Protein AF-0000000075840223 (afdb_homodimer)

pLDDT: mean 79.89, std 21.56, range [20.75, 98.75]

Sequence (598 aa):
MKRIYGALLCLAFAITVSKCQSACEREGVVCGSVDHAAVDTATLAPSQSKRRWSAPDKCLSDTNFAHLEDLWPKMHFRGPISGPKSYFHRVPPHYLGRHANFTRCRRRVYIDVGAGQFNSQGSSEGFLSMMKLYPSLVEFDEFYVFEAVPGKYVLPPPRERKRVLKNAGMRASRAATFNRRHFFMQAFVGARSDTSTVPPTIGFSDFLLTMLQLQPADAVVVKMDVEGYEYEVVDTLLRDGTAELIDEIMLEVHYSHPDMLRAFRWCKTPQFWCKYSLDNATSLYTSLRGSGVYAHTWPMKRIYGALLCLAFAITVSKCQSACEREGVVCGSVDHAAVDTATLAPSQSKRRWSAPDKCLSDTNFAHLEDLWPKMHFRGPISGPKSYFHRVPPHYLGRHANFTRCRRRVYIDVGAGQFNSQGSSEGFLSMMKLYPSLVEFDEFYVFEAVPGKYVLPPPRERKRVLKNAGMRASRAATFNRRHFFMQAFVGARSDTSTVPPTIGFSDFLLTMLQLQPADAVVVKMDVEGYEYEVVDTLLRDGTAELIDEIMLEVHYSHPDMLRAFRWCKTPQFWCKYSLDNATSLYTSLRGSGVYAHTWP

Secondary structure (DSSP, 8-state):
----------------------HHHHTT-B----------GGG-----S-PPPSS-S-TTTT--GGGSPP--TTS-SSS-SSS-THHHHS--TT-GGGT--GGGSS-EEEEEES---SS-TT-TTSHHHHHHH-GGGGG-SEEEEE--STTTS-PPPHHHHHHHHHHTT--HHHHHTGGGTEEEE--EEESS-BTTSBSPEEEHHHIIIIIS---TTSEEEEEE--TTTHHHHHHHHHHHSGGGG-SEEEE------HHHHHHH-TTSS--GGGG--HHHHHHHHHHHHHTT-EEEE--/----------------------HHHHTT-B----------GGG----SS----SS-S-TTTT--GGGSPP--TTS-SSS-SSS-THHHHS--TT-GGGT--GGGSS-EEEEEES---SS-TT-TTSHHHHHHH-GGGGG-SEEEEE--STTTS-PPPHHHHHHHHHHTT--HHHHHTGGGTEEEE--EEESS-BTTSBSPEEEHHHIIIIIS---TTSEEEEEE--TTTHHHHHHHHHHHSGGGG-SEEEE------HHHHHHH-TTSS--GGGG--HHHHHHHHHHHHHTT-EEEE--

Radius of gyration: 27.97 Å; Cα contacts (8 Å, |Δi|>4): 1089; chains: 2; bounding box: 56×97×110 Å

Nearest PDB structures (foldseek):
  6rnh-assembly1_B  TM=3.771E-01  e=2.399E+00  Plasmodium falciparum 3D7
  6ym9-assembly1_A  TM=3.605E-01  e=9.393E+00  Mycobacterium tuberculosis CDC1551
  4ezi-assembly1_A  TM=2.884E-01  e=4.193E+00  Legionella pneumophila subsp. pneumophila str. Philadelphia 1
  6unx-assembly1_A  TM=2.218E-01  e=3.272E+00  Escherichia coli
  6y1u-assembly1_A  TM=2.148E-01  e=5.374E+00  Mycobacterium tuberculosis CDC1551

Structure (mmCIF, N/CA/C/O backbone):
data_AF-0000000075840223-model_v1
#
loop_
_entity.id
_entity.type
_entity.pdbx_description
1 polymer 'Methyltransferase FkbM domain-containing protein'
#
loop_
_atom_site.group_PDB
_atom_site.id
_atom_site.type_symbol
_atom_site.label_atom_id
_atom_site.label_alt_id
_atom_site.label_comp_id
_atom_site.label_asym_id
_atom_site.label_entity_id
_atom_site.label_seq_id
_atom_site.pdbx_PDB_ins_code
_atom_site.Cartn_x
_atom_site.Cartn_y
_atom_site.Cartn_z
_atom_site.occupancy
_atom_site.B_iso_or_equiv
_atom_site.auth_seq_id
_atom_site.auth_comp_id
_atom_site.auth_asym_id
_atom_site.auth_atom_id
_atom_site.pdbx_PDB_model_num
ATOM 1 N N . MET A 1 1 ? 22.188 -3.422 -82.875 1 23.91 1 MET A N 1
ATOM 2 C CA . MET A 1 1 ? 21.062 -3.244 -82 1 23.91 1 MET A CA 1
ATOM 3 C C . MET A 1 1 ? 21.5 -3.352 -80.5 1 23.91 1 MET A C 1
ATOM 5 O O . MET A 1 1 ? 21.781 -4.449 -80.062 1 23.91 1 MET A O 1
ATOM 9 N N . LYS A 1 2 ? 22.297 -2.371 -80.062 1 25.94 2 LYS A N 1
ATOM 10 C CA . LYS A 1 2 ? 23.109 -2.059 -78.938 1 25.94 2 LYS A CA 1
ATOM 11 C C . LYS A 1 2 ? 22.25 -2.023 -77.625 1 25.94 2 LYS A C 1
ATOM 13 O O . LYS A 1 2 ? 21.25 -1.303 -77.562 1 25.94 2 LYS A O 1
ATOM 18 N N . ARG A 1 3 ? 22.234 -3.197 -76.875 1 25.52 3 ARG A N 1
ATOM 19 C CA . ARG A 1 3 ? 21.5 -3.641 -75.688 1 25.52 3 ARG A CA 1
ATOM 20 C C . ARG A 1 3 ? 21.625 -2.625 -74.562 1 25.52 3 ARG A C 1
ATOM 22 O O . ARG A 1 3 ? 22.719 -2.34 -74.062 1 25.52 3 ARG A O 1
ATOM 29 N N . ILE A 1 4 ? 20.922 -1.541 -74.688 1 27.19 4 ILE A N 1
ATOM 30 C CA . ILE A 1 4 ? 20.859 -0.44 -73.75 1 27.19 4 ILE A CA 1
ATOM 31 C C . ILE A 1 4 ? 20.562 -0.986 -72.312 1 27.19 4 ILE A C 1
ATOM 33 O O . ILE A 1 4 ? 19.531 -1.618 -72.125 1 27.19 4 ILE A O 1
ATOM 37 N N . TYR A 1 5 ? 21.609 -1.439 -71.625 1 24.31 5 TYR A N 1
ATOM 38 C CA . TYR A 1 5 ? 21.594 -1.913 -70.25 1 24.31 5 TYR A CA 1
ATOM 39 C C . TYR A 1 5 ? 20.906 -0.908 -69.312 1 24.31 5 TYR A C 1
ATOM 41 O O . TYR A 1 5 ? 21.359 0.233 -69.188 1 24.31 5 TYR A O 1
ATOM 49 N N . GLY A 1 6 ? 19.594 -0.775 -69.438 1 21.72 6 GLY A N 1
ATOM 50 C CA . GLY A 1 6 ? 18.812 0.098 -68.625 1 21.72 6 GLY A CA 1
ATOM 51 C C . GLY A 1 6 ? 19.156 -0.037 -67.125 1 21.72 6 GLY A C 1
ATOM 52 O O . GLY A 1 6 ? 19.172 -1.145 -66.562 1 21.72 6 GLY A O 1
ATOM 53 N N . ALA A 1 7 ? 20.031 0.856 -66.562 1 23.67 7 ALA A N 1
ATOM 54 C CA . ALA A 1 7 ? 20.453 1.099 -65.188 1 23.67 7 ALA A CA 1
ATOM 55 C C . ALA A 1 7 ? 19.234 1.264 -64.312 1 23.67 7 ALA A C 1
ATOM 57 O O . ALA A 1 7 ? 18.469 2.219 -64.438 1 23.67 7 ALA A O 1
ATOM 58 N N . LEU A 1 8 ? 18.469 0.194 -64 1 21.73 8 LEU A N 1
ATOM 59 C CA . LEU A 1 8 ? 17.359 0.273 -63.062 1 21.73 8 LEU A CA 1
ATOM 60 C C . LEU A 1 8 ? 17.812 0.917 -61.75 1 21.73 8 LEU A C 1
ATOM 62 O O . LEU A 1 8 ? 18.672 0.381 -61.062 1 21.73 8 LEU A O 1
ATOM 66 N N . LEU A 1 9 ? 17.766 2.244 -61.625 1 21.64 9 LEU A N 1
ATOM 67 C CA . LEU A 1 9 ? 17.922 3.086 -60.438 1 21.64 9 LEU A CA 1
ATOM 68 C C . LEU A 1 9 ? 17.016 2.619 -59.312 1 21.64 9 LEU A C 1
ATOM 70 O O . LEU A 1 9 ? 15.789 2.648 -59.469 1 21.64 9 LEU A O 1
ATOM 74 N N . CYS A 1 10 ? 17.375 1.606 -58.5 1 20.75 10 CYS A N 1
ATOM 75 C CA . CYS A 1 10 ? 16.703 1.149 -57.281 1 20.75 10 CYS A CA 1
ATOM 76 C C . CYS A 1 10 ? 16.438 2.314 -56.344 1 20.75 10 CYS A C 1
ATOM 78 O O . CYS A 1 10 ? 17.359 2.943 -55.844 1 20.75 10 CYS A O 1
ATOM 80 N N . LEU A 1 11 ? 15.406 3.133 -56.5 1 22.53 11 LEU A N 1
ATOM 81 C CA . LEU A 1 11 ? 14.867 4.148 -55.594 1 22.53 11 LEU A CA 1
ATOM 82 C C . LEU A 1 11 ? 14.75 3.611 -54.188 1 22.53 11 LEU A C 1
ATOM 84 O O . LEU A 1 11 ? 14.086 2.6 -53.938 1 22.53 11 LEU A O 1
ATOM 88 N N . ALA A 1 12 ? 15.625 3.883 -53.156 1 23.12 12 ALA A N 1
ATOM 89 C CA . ALA A 1 12 ? 15.82 3.738 -51.719 1 23.12 12 ALA A CA 1
ATOM 90 C C . ALA A 1 12 ? 14.625 4.285 -50.938 1 23.12 12 ALA A C 1
ATOM 92 O O . ALA A 1 12 ? 14.508 5.5 -50.719 1 23.12 12 ALA A O 1
ATOM 93 N N . PHE A 1 13 ? 13.375 3.877 -51.062 1 24.94 13 PHE A N 1
ATOM 94 C CA . PHE A 1 13 ? 12.305 4.262 -50.156 1 24.94 13 PHE A CA 1
ATOM 95 C C . PHE A 1 13 ? 12.633 3.846 -48.719 1 24.94 13 PHE A C 1
ATOM 97 O O . PHE A 1 13 ? 12.875 2.668 -48.438 1 24.94 13 PHE A O 1
ATOM 104 N N . ALA A 1 14 ? 13.086 4.699 -47.719 1 27.02 14 ALA A N 1
ATOM 105 C CA . ALA A 1 14 ? 13.258 4.648 -46.281 1 27.02 14 ALA A CA 1
ATOM 106 C C . ALA A 1 14 ? 11.992 4.152 -45.594 1 27.02 14 ALA A C 1
ATOM 108 O O . ALA A 1 14 ? 11 4.879 -45.5 1 27.02 14 ALA A O 1
ATOM 109 N N . ILE A 1 15 ? 11.594 2.895 -45.625 1 26.55 15 ILE A N 1
ATOM 110 C CA . ILE A 1 15 ? 10.586 2.24 -44.781 1 26.55 15 ILE A CA 1
ATOM 111 C C . ILE A 1 15 ? 10.789 2.625 -43.344 1 26.55 15 ILE A C 1
ATOM 113 O O . ILE A 1 15 ? 11.859 2.387 -42.75 1 26.55 15 ILE A O 1
ATOM 117 N N . THR A 1 16 ? 10.102 3.584 -42.75 1 27.48 16 THR A N 1
ATOM 118 C CA . THR A 1 16 ? 9.883 3.939 -41.375 1 27.48 16 THR A CA 1
ATOM 119 C C . THR A 1 16 ? 9.734 2.688 -40.5 1 27.48 16 THR A C 1
ATOM 121 O O . THR A 1 16 ? 8.82 1.888 -40.719 1 27.48 16 THR A O 1
ATOM 124 N N . VAL A 1 17 ? 10.734 2.029 -40.031 1 26.97 17 VAL A N 1
ATOM 125 C CA . VAL A 1 17 ? 10.766 1.001 -39 1 26.97 17 VAL A CA 1
ATOM 126 C C . VAL A 1 17 ? 9.789 1.36 -37.875 1 26.97 17 VAL A C 1
ATOM 128 O O . VAL A 1 17 ? 9.961 2.367 -37.188 1 26.97 17 VAL A O 1
ATOM 131 N N . SER A 1 18 ? 8.547 1.137 -38 1 29.88 18 SER A N 1
ATOM 132 C CA . SER A 1 18 ? 7.594 1.135 -36.875 1 29.88 18 SER A CA 1
ATOM 133 C C . SER A 1 18 ? 8.211 0.531 -35.625 1 29.88 18 SER A C 1
ATOM 135 O O . SER A 1 18 ? 8.609 -0.635 -35.625 1 29.88 18 SER A O 1
ATOM 137 N N . LYS A 1 19 ? 8.93 1.218 -34.875 1 34.16 19 LYS A N 1
ATOM 138 C CA . LYS A 1 19 ? 9.477 0.819 -33.594 1 34.16 19 LYS A CA 1
ATOM 139 C C . LYS A 1 19 ? 8.516 -0.109 -32.844 1 34.16 19 LYS A C 1
ATOM 141 O O . LYS A 1 19 ? 7.355 0.232 -32.625 1 34.16 19 LYS A O 1
ATOM 146 N N . CYS A 1 20 ? 8.578 -1.415 -32.844 1 33.09 20 CYS A N 1
ATOM 147 C CA . CYS A 1 20 ? 7.902 -2.43 -32.062 1 33.09 20 CYS A CA 1
ATOM 148 C C . CYS A 1 20 ? 7.734 -1.963 -30.609 1 33.09 20 CYS A C 1
ATOM 150 O O . CYS A 1 20 ? 8.711 -1.831 -29.875 1 33.09 20 CYS A O 1
ATOM 152 N N . GLN A 1 21 ? 6.695 -1.324 -30.344 1 41.97 21 GLN A N 1
ATOM 153 C CA . GLN A 1 21 ? 6.312 -0.833 -29.016 1 41.97 21 GLN A CA 1
ATOM 154 C C . GLN A 1 21 ? 6.266 -1.97 -28 1 41.97 21 GLN A C 1
ATOM 156 O O . GLN A 1 21 ? 5.68 -3.023 -28.266 1 41.97 21 GLN A O 1
ATOM 161 N N . SER A 1 22 ? 7.168 -2.041 -26.984 1 50.84 22 SER A N 1
ATOM 162 C CA . SER A 1 22 ? 7.086 -2.986 -25.875 1 50.84 22 SER A CA 1
ATOM 163 C C . SER A 1 22 ? 5.656 -3.115 -25.375 1 50.84 22 SER A C 1
ATOM 165 O O . SER A 1 22 ? 4.809 -2.262 -25.656 1 50.84 22 SER A O 1
ATOM 167 N N . ALA A 1 23 ? 5.309 -4.277 -24.953 1 54.12 23 ALA A N 1
ATOM 168 C CA . ALA A 1 23 ? 3.988 -4.488 -24.375 1 54.12 23 ALA A CA 1
ATOM 169 C C . ALA A 1 23 ? 3.615 -3.338 -23.438 1 54.12 23 ALA A C 1
ATOM 171 O O . ALA A 1 23 ? 2.467 -2.887 -23.422 1 54.12 23 ALA A O 1
ATOM 172 N N . CYS A 1 24 ? 4.516 -2.811 -22.797 1 64.44 24 CYS A N 1
ATOM 173 C CA . CYS A 1 24 ? 4.27 -1.694 -21.891 1 64.44 24 CYS A CA 1
ATOM 174 C C . CYS A 1 24 ? 3.875 -0.442 -22.656 1 64.44 24 CYS A C 1
ATOM 176 O O . CYS A 1 24 ? 2.957 0.274 -22.25 1 64.44 24 CYS A O 1
ATOM 178 N N . GLU A 1 25 ? 4.539 -0.185 -23.734 1 60.66 25 GLU A N 1
ATOM 179 C CA . GLU A 1 25 ? 4.258 1.007 -24.531 1 60.66 25 GLU A CA 1
ATOM 180 C C . GLU A 1 25 ? 2.846 0.967 -25.109 1 60.66 25 GLU A C 1
ATOM 182 O O . GLU A 1 25 ? 2.154 1.986 -25.141 1 60.66 25 GLU A O 1
ATOM 187 N N . ARG A 1 26 ? 2.459 -0.235 -25.422 1 62.97 26 ARG A N 1
ATOM 188 C CA . ARG A 1 26 ? 1.136 -0.396 -26.016 1 62.97 26 ARG A CA 1
ATOM 189 C C . ARG A 1 26 ? 0.039 -0.074 -25 1 62.97 26 ARG A C 1
ATOM 191 O O . ARG A 1 26 ? -1.03 0.414 -25.375 1 62.97 26 ARG A O 1
ATOM 198 N N . GLU A 1 27 ? 0.418 -0.3 -23.812 1 68.19 27 GLU A N 1
ATOM 199 C CA . GLU A 1 27 ? -0.59 -0.13 -22.766 1 68.19 27 GLU A CA 1
ATOM 200 C C . GLU A 1 27 ? -0.454 1.228 -22.078 1 68.19 27 GLU A C 1
ATOM 202 O O . GLU A 1 27 ? -1.179 1.525 -21.125 1 68.19 27 GLU A O 1
ATOM 207 N N . GLY A 1 28 ? 0.417 2.064 -22.531 1 63.34 28 GLY A N 1
ATOM 208 C CA . GLY A 1 28 ? 0.57 3.414 -22.016 1 63.34 28 GLY A CA 1
ATOM 209 C C . GLY A 1 28 ? 1.288 3.465 -20.688 1 63.34 28 GLY A C 1
ATOM 210 O O . GLY A 1 28 ? 1.032 4.352 -19.859 1 63.34 28 GLY A O 1
ATOM 211 N N . VAL A 1 29 ? 2.035 2.379 -20.359 1 72.38 29 VAL A N 1
ATOM 212 C CA . VAL A 1 29 ? 2.818 2.355 -19.141 1 72.38 29 VAL A CA 1
ATOM 213 C C . VAL A 1 29 ? 4.309 2.344 -19.469 1 72.38 29 VAL A C 1
ATOM 215 O O . VAL A 1 29 ? 4.691 2.105 -20.625 1 72.38 29 VAL A O 1
ATOM 218 N N . VAL A 1 30 ? 5.121 2.846 -18.578 1 77 30 VAL A N 1
ATOM 219 C CA . VAL A 1 30 ? 6.57 2.85 -18.734 1 77 30 VAL A CA 1
ATOM 220 C C . VAL A 1 30 ? 7.188 1.769 -17.844 1 77 30 VAL A C 1
ATOM 222 O O . VAL A 1 30 ? 7.148 1.868 -16.609 1 77 30 VAL A O 1
ATOM 225 N N . CYS A 1 31 ? 7.73 0.737 -18.594 1 70.56 31 CYS A N 1
ATOM 226 C CA . CYS A 1 31 ? 8.352 -0.351 -17.859 1 70.56 31 CYS A 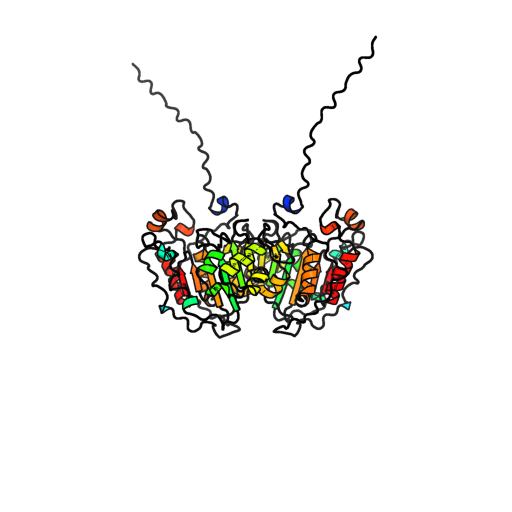CA 1
ATOM 227 C C . CYS A 1 31 ? 9.852 -0.106 -17.672 1 70.56 31 CYS A C 1
ATOM 229 O O . CYS A 1 31 ? 10.43 0.745 -18.359 1 70.56 31 CYS A O 1
ATOM 231 N N . GLY A 1 32 ? 10.516 -0.446 -16.531 1 61.84 32 GLY A N 1
ATOM 232 C CA . GLY A 1 32 ? 11.938 -0.285 -16.266 1 61.84 32 GLY A CA 1
ATOM 233 C C . GLY A 1 32 ? 12.82 -0.984 -17.281 1 61.84 32 GLY A C 1
ATOM 234 O O . GLY A 1 32 ? 12.328 -1.794 -18.078 1 61.84 32 GLY A O 1
ATOM 235 N N . SER A 1 33 ? 14.109 -0.399 -17.609 1 51.88 33 SER A N 1
ATOM 236 C CA . SER A 1 33 ? 15.062 -0.999 -18.531 1 51.88 33 SER A CA 1
ATOM 237 C C . SER A 1 33 ? 15.547 -2.355 -18.031 1 51.88 33 SER A C 1
ATOM 239 O O . SER A 1 33 ? 15.945 -2.486 -16.875 1 51.88 33 SER A O 1
ATOM 241 N N . VAL A 1 34 ? 14.922 -3.416 -18.266 1 48.53 34 VAL A N 1
ATOM 242 C CA . VAL A 1 34 ? 15.359 -4.691 -17.703 1 48.53 34 VAL A CA 1
ATOM 243 C C . VAL A 1 34 ? 16.562 -5.219 -18.484 1 48.53 34 VAL A C 1
ATOM 245 O O . VAL A 1 34 ? 16.453 -5.473 -19.688 1 48.53 34 VAL A O 1
ATOM 248 N N . ASP A 1 35 ? 17.781 -4.754 -18.359 1 47.34 35 ASP A N 1
ATOM 249 C CA . ASP A 1 35 ? 18.797 -5.754 -18.656 1 47.34 35 ASP A CA 1
ATOM 250 C C . ASP A 1 35 ? 18.641 -6.98 -17.75 1 47.34 35 ASP A C 1
ATOM 252 O O . ASP A 1 35 ? 19.266 -7.07 -16.688 1 47.34 35 ASP A O 1
ATOM 256 N N . HIS A 1 36 ? 17.562 -7.637 -17.938 1 52.38 36 HIS A N 1
ATOM 257 C CA . HIS A 1 36 ? 17.281 -8.727 -17.016 1 52.38 36 HIS A CA 1
ATOM 258 C C . HIS A 1 36 ? 18.141 -9.953 -17.328 1 52.38 36 HIS A C 1
ATOM 260 O O . HIS A 1 36 ? 17.922 -10.602 -18.359 1 52.38 36 HIS A O 1
ATOM 266 N N . ALA A 1 37 ? 19.391 -9.969 -16.812 1 49.66 37 ALA A N 1
ATOM 267 C CA . ALA A 1 37 ? 20.062 -11.266 -16.906 1 49.66 37 ALA A CA 1
ATOM 268 C C . ALA A 1 37 ? 19.141 -12.398 -16.5 1 49.66 37 ALA A C 1
ATOM 270 O O . ALA A 1 37 ? 18.281 -12.227 -15.625 1 49.66 37 ALA A O 1
ATOM 271 N N . ALA A 1 38 ? 19.062 -13.445 -17.391 1 53.16 38 ALA A N 1
ATOM 272 C CA . ALA A 1 38 ? 18.25 -14.609 -17.062 1 53.16 38 ALA A CA 1
ATOM 273 C C . ALA A 1 38 ? 18.531 -15.102 -15.656 1 53.16 38 ALA A C 1
ATOM 275 O O . ALA A 1 38 ? 19.703 -15.242 -15.266 1 53.16 38 ALA A O 1
ATOM 276 N N . VAL A 1 39 ? 17.531 -15.07 -14.812 1 65.62 39 VAL A N 1
ATOM 277 C CA . VAL A 1 39 ? 17.672 -15.703 -13.508 1 65.62 39 VAL A CA 1
ATOM 278 C C . VAL A 1 39 ? 18.031 -17.172 -13.672 1 65.62 39 VAL A C 1
ATOM 280 O O . VAL A 1 39 ? 17.422 -17.891 -14.477 1 65.62 39 VAL A O 1
ATOM 283 N N . ASP A 1 40 ? 19.234 -17.516 -13.211 1 61.56 40 ASP A N 1
ATOM 284 C CA . ASP A 1 40 ? 19.562 -18.922 -13.227 1 61.56 40 ASP A CA 1
ATOM 285 C C . ASP A 1 40 ? 18.609 -19.734 -12.352 1 61.56 40 ASP A C 1
ATOM 287 O O . ASP A 1 40 ? 18.797 -19.812 -11.133 1 61.56 40 ASP A O 1
ATOM 291 N N . THR A 1 41 ? 17.609 -20.219 -12.898 1 58.16 41 THR A N 1
ATOM 292 C CA . THR A 1 41 ? 16.562 -20.906 -12.164 1 58.16 41 THR A CA 1
ATOM 293 C C . THR A 1 41 ? 17.062 -22.266 -11.656 1 58.16 41 THR A C 1
ATOM 295 O O . THR A 1 41 ? 16.438 -22.859 -10.766 1 58.16 41 THR A O 1
ATOM 298 N N . ALA A 1 42 ? 18.016 -22.812 -12.367 1 53.66 42 ALA A N 1
ATOM 299 C CA . ALA A 1 42 ? 18.594 -24.062 -11.898 1 53.66 42 ALA A CA 1
ATOM 300 C C . ALA A 1 42 ? 19.203 -23.891 -10.508 1 53.66 42 ALA A C 1
ATOM 302 O O . ALA A 1 42 ? 19.375 -24.875 -9.781 1 53.66 42 ALA A O 1
ATOM 303 N N . THR A 1 43 ? 19.5 -22.656 -10.156 1 49.25 43 THR A N 1
ATOM 304 C CA . THR A 1 43 ? 20.188 -22.391 -8.898 1 49.25 43 THR A CA 1
ATOM 305 C C . THR A 1 43 ? 19.266 -21.656 -7.918 1 49.25 43 THR A C 1
ATOM 307 O O . THR A 1 43 ? 19.75 -20.969 -7.016 1 49.25 43 THR A O 1
ATOM 310 N N . LEU A 1 44 ? 18.141 -21.641 -8.273 1 56.12 44 LEU A N 1
ATOM 311 C CA . LEU A 1 44 ? 17.297 -21.016 -7.262 1 56.12 44 LEU A CA 1
ATOM 312 C C . LEU A 1 44 ? 17.5 -21.672 -5.898 1 56.12 44 LEU A C 1
ATOM 314 O O . LEU A 1 44 ? 17.281 -22.875 -5.734 1 56.12 44 LEU A O 1
ATOM 318 N N . ALA A 1 45 ? 18.625 -21.25 -5.18 1 50.75 45 ALA A N 1
ATOM 319 C CA . ALA A 1 45 ? 19.078 -21.812 -3.906 1 50.75 45 ALA A CA 1
ATOM 320 C C . ALA A 1 45 ? 18 -21.672 -2.832 1 50.75 45 ALA A C 1
ATOM 322 O O . ALA A 1 45 ? 17.266 -20.672 -2.803 1 50.75 45 ALA A O 1
ATOM 323 N N . PRO A 1 46 ? 17.656 -22.891 -2.221 1 51.66 46 PRO A N 1
ATOM 324 C CA . PRO A 1 46 ? 16.859 -22.734 -0.999 1 51.66 46 PRO A CA 1
ATOM 325 C C . PRO A 1 46 ? 17.406 -21.656 -0.067 1 51.66 46 PRO A C 1
ATOM 327 O O . PRO A 1 46 ? 18.609 -21.344 -0.113 1 51.66 46 PRO A O 1
ATOM 330 N N . SER A 1 47 ? 16.531 -20.875 0.458 1 52.75 47 SER A N 1
ATOM 331 C CA . SER A 1 47 ? 16.844 -19.812 1.416 1 52.75 47 SER A CA 1
ATOM 332 C C . SER A 1 47 ? 17.891 -20.266 2.42 1 52.75 47 SER A C 1
ATOM 334 O O . SER A 1 47 ? 17.75 -21.328 3.051 1 52.75 47 SER A O 1
ATOM 336 N N . GLN A 1 48 ? 19.094 -20.047 2.297 1 49.91 48 GLN A N 1
ATOM 337 C CA . GLN A 1 48 ? 20.062 -20.344 3.346 1 49.91 48 GLN A CA 1
ATOM 338 C C . GLN A 1 48 ? 19.625 -19.75 4.684 1 49.91 48 GLN A C 1
ATOM 340 O O . GLN A 1 48 ? 20.016 -20.234 5.742 1 49.91 48 GLN A O 1
ATOM 345 N N . SER A 1 49 ? 19.172 -18.516 4.758 1 52.16 49 SER A N 1
ATOM 346 C CA . SER A 1 49 ? 19.109 -17.828 6.039 1 52.16 49 SER A CA 1
ATOM 347 C C . SER A 1 49 ? 17.719 -17.938 6.664 1 52.16 49 SER A C 1
ATOM 349 O O . SER A 1 49 ? 16.719 -17.578 6.035 1 52.16 49 SER A O 1
ATOM 351 N N . LYS A 1 50 ? 17.562 -18.875 7.59 1 58.62 50 LYS A N 1
ATOM 352 C CA . LYS A 1 50 ? 16.359 -19 8.414 1 58.62 50 LYS A CA 1
ATOM 353 C C . LYS A 1 50 ? 15.992 -17.656 9.055 1 58.62 50 LYS A C 1
ATOM 355 O O . LYS A 1 50 ? 16.75 -17.125 9.867 1 58.62 50 LYS A O 1
ATOM 360 N N . ARG A 1 51 ? 14.984 -17.031 8.477 1 71.56 51 ARG A N 1
ATOM 361 C CA . ARG A 1 51 ? 14.5 -15.828 9.133 1 71.56 51 ARG A CA 1
ATOM 362 C C . ARG A 1 51 ? 13.797 -16.156 10.445 1 71.56 51 ARG A C 1
ATOM 364 O O . ARG A 1 51 ? 13.109 -17.172 10.547 1 71.56 51 ARG A O 1
ATOM 371 N N . ARG A 1 52 ? 14.133 -15.398 11.43 1 76.88 52 ARG A N 1
ATOM 372 C CA . ARG A 1 52 ? 13.406 -15.492 12.688 1 76.88 52 ARG A CA 1
ATOM 373 C C . ARG A 1 52 ? 12.109 -14.695 12.633 1 76.88 52 ARG A C 1
ATOM 375 O O . ARG A 1 52 ? 12.102 -13.547 12.188 1 76.88 52 ARG A O 1
ATOM 382 N N . TRP A 1 53 ? 11.008 -15.445 12.922 1 86.69 53 TRP A N 1
ATOM 383 C CA . TRP A 1 53 ? 9.695 -14.805 12.922 1 86.69 53 TRP A CA 1
ATOM 384 C C . TRP A 1 53 ? 9.219 -14.531 14.344 1 86.69 53 TRP A C 1
ATOM 386 O O . TRP A 1 53 ? 9.617 -15.227 15.281 1 86.69 53 TRP A O 1
ATOM 396 N N . SER A 1 54 ? 8.43 -13.445 14.469 1 78.56 54 SER A N 1
ATOM 397 C CA . SER A 1 54 ? 7.879 -13.109 15.773 1 78.56 54 SER A CA 1
ATOM 398 C C . SER A 1 54 ? 6.859 -14.148 16.234 1 78.56 54 SER A C 1
ATOM 400 O O . SER A 1 54 ? 6.656 -14.344 17.422 1 78.56 54 SER A O 1
ATOM 402 N N . ALA A 1 55 ? 6.121 -14.742 15.266 1 75.81 55 ALA A N 1
ATOM 403 C CA . ALA A 1 55 ? 5.254 -15.883 15.547 1 75.81 55 ALA A CA 1
ATOM 404 C C . ALA A 1 55 ? 5.809 -17.172 14.93 1 75.81 55 ALA A C 1
ATOM 406 O O . ALA A 1 55 ? 5.93 -17.266 13.703 1 75.81 55 ALA A O 1
ATOM 407 N N . PRO A 1 56 ? 6.055 -18.031 15.773 1 70.38 56 PRO A N 1
ATOM 408 C CA . PRO A 1 56 ? 6.793 -19.188 15.258 1 70.38 56 PRO A CA 1
ATOM 409 C C . PRO A 1 56 ? 5.879 -20.234 14.625 1 70.38 56 PRO A C 1
ATOM 411 O O . PRO A 1 56 ? 6.344 -21.078 13.852 1 70.38 56 PRO A O 1
ATOM 414 N N . ASP A 1 57 ? 4.602 -20.125 14.867 1 83.5 57 ASP A N 1
ATOM 415 C CA . ASP A 1 57 ? 3.77 -21.203 14.359 1 83.5 57 ASP A CA 1
ATOM 416 C C . ASP A 1 57 ? 3.082 -20.797 13.055 1 83.5 57 ASP A C 1
ATOM 418 O O . ASP A 1 57 ? 2.4 -19.781 13 1 83.5 57 ASP A O 1
ATOM 422 N N . LYS A 1 58 ? 3.338 -21.688 12.117 1 88.19 58 LYS A N 1
ATOM 423 C CA . LYS A 1 58 ? 2.658 -21.516 10.836 1 88.19 58 LYS A CA 1
ATOM 424 C C . LYS A 1 58 ? 1.178 -21.875 10.945 1 88.19 58 LYS A C 1
ATOM 426 O O . LYS A 1 58 ? 0.819 -22.875 11.555 1 88.19 58 LYS A O 1
ATOM 431 N N . CYS A 1 59 ? 0.373 -20.969 10.352 1 90.5 59 CYS A N 1
ATOM 432 C CA . CYS A 1 59 ? -1.07 -21.172 10.414 1 90.5 59 CYS A CA 1
ATOM 433 C C . CYS A 1 59 ? -1.464 -22.516 9.805 1 90.5 59 CYS A C 1
ATOM 435 O O . CYS A 1 59 ? -2.256 -23.25 10.383 1 90.5 59 CYS A O 1
ATOM 437 N N . LEU A 1 60 ? -0.971 -22.844 8.617 1 90.12 60 LEU A N 1
ATOM 438 C CA . LEU A 1 60 ? -1.293 -24.078 7.918 1 90.12 60 LEU A CA 1
ATOM 439 C C . LEU A 1 60 ? -0.118 -25.047 7.965 1 90.12 60 LEU A C 1
ATOM 441 O O . LEU A 1 60 ? 0.405 -25.438 6.918 1 90.12 60 LEU A O 1
ATOM 445 N N . SER A 1 61 ? 0.269 -25.484 9.125 1 80.06 61 SER A N 1
ATOM 446 C CA . SER A 1 61 ? 1.473 -26.281 9.32 1 80.06 61 SER A CA 1
ATOM 447 C C . SER A 1 61 ? 1.306 -27.688 8.734 1 80.06 61 SER A C 1
ATOM 449 O O . SER A 1 61 ? 2.291 -28.344 8.398 1 80.06 61 SER A O 1
ATOM 451 N N . ASP A 1 62 ? 0.162 -28.094 8.523 1 77.06 62 ASP A N 1
ATOM 452 C CA . ASP A 1 62 ? -0.092 -29.469 8.086 1 77.06 62 ASP A CA 1
ATOM 453 C C . ASP A 1 62 ? -0.58 -29.5 6.641 1 77.06 62 ASP A C 1
ATOM 455 O O . ASP A 1 62 ? -1.405 -30.328 6.281 1 77.06 62 ASP A O 1
ATOM 459 N N . THR A 1 63 ? -0.097 -28.5 5.922 1 80.88 63 THR A N 1
ATOM 460 C CA . THR A 1 63 ? -0.54 -28.5 4.531 1 80.88 63 THR A CA 1
ATOM 461 C C . THR A 1 63 ? -0.093 -29.766 3.816 1 80.88 63 THR A C 1
ATOM 463 O O . THR A 1 63 ? 1.089 -30.125 3.84 1 80.88 63 THR A O 1
ATOM 466 N N . ASN A 1 64 ? -1.044 -30.531 3.291 1 78.44 64 ASN A N 1
ATOM 467 C CA . ASN A 1 64 ? -0.785 -31.75 2.529 1 78.44 64 ASN A CA 1
ATOM 468 C C . ASN A 1 64 ? -0.559 -31.453 1.051 1 78.44 64 ASN A C 1
ATOM 470 O O . ASN A 1 64 ? -1.501 -31.125 0.329 1 78.44 64 ASN A O 1
ATOM 474 N N . PHE A 1 65 ? 0.648 -31.625 0.639 1 79.5 65 PHE A N 1
ATOM 475 C CA . PHE A 1 65 ? 1.014 -31.297 -0.734 1 79.5 65 PHE A CA 1
ATOM 476 C C . PHE A 1 65 ? 0.623 -32.438 -1.681 1 79.5 65 PHE A C 1
ATOM 478 O O . PHE A 1 65 ? 0.704 -32.281 -2.902 1 79.5 65 PHE A O 1
ATOM 485 N N . ALA A 1 66 ? 0.175 -33.469 -1.144 1 76.75 66 ALA A N 1
ATOM 486 C CA . ALA A 1 66 ? -0.196 -34.594 -1.97 1 76.75 66 ALA A CA 1
ATOM 487 C C . ALA A 1 66 ? -1.379 -34.25 -2.873 1 76.75 66 ALA A C 1
ATOM 489 O O . ALA A 1 66 ? -1.605 -34.938 -3.885 1 76.75 66 ALA A O 1
ATOM 490 N N . HIS A 1 67 ? -2.031 -33.25 -2.5 1 72.25 67 HIS A N 1
ATOM 491 C CA . HIS A 1 67 ? -3.197 -32.844 -3.283 1 72.25 67 HIS A CA 1
ATOM 492 C C . HIS A 1 67 ? -2.793 -32.062 -4.516 1 72.25 67 HIS A C 1
ATOM 494 O O . HIS A 1 67 ? -3.605 -31.828 -5.414 1 72.25 67 HIS A O 1
ATOM 500 N N . LEU A 1 68 ? -1.539 -31.625 -4.473 1 76 68 LEU A N 1
ATOM 501 C CA . LEU A 1 68 ? -1.044 -30.891 -5.637 1 76 68 LEU A CA 1
ATOM 502 C C . LEU A 1 68 ? -0.808 -31.828 -6.809 1 76 68 LEU A C 1
ATOM 504 O O . LEU A 1 68 ? -0.265 -32.938 -6.633 1 76 68 LEU A O 1
ATOM 508 N N . GLU A 1 69 ? -1.39 -31.422 -7.891 1 70.44 69 GLU A N 1
ATOM 509 C CA . GLU A 1 69 ? -1.094 -32.188 -9.086 1 70.44 69 GLU A CA 1
ATOM 510 C C . GLU A 1 69 ? 0.398 -32.188 -9.406 1 70.44 69 GLU A C 1
ATOM 512 O O . GLU A 1 69 ? 1.094 -31.219 -9.086 1 70.44 69 GLU A O 1
ATOM 517 N N . ASP A 1 70 ? 0.744 -33.281 -9.953 1 69.5 70 ASP A N 1
ATOM 518 C CA . ASP A 1 70 ? 2.117 -33.312 -10.445 1 69.5 70 ASP A CA 1
ATOM 519 C C . ASP A 1 70 ? 2.367 -32.188 -11.445 1 69.5 70 ASP A C 1
ATOM 521 O O . ASP A 1 70 ? 1.46 -31.781 -12.18 1 69.5 70 ASP A O 1
ATOM 525 N N . LEU A 1 71 ? 3.404 -31.469 -11.195 1 66.69 71 LEU A N 1
ATOM 526 C CA . LEU A 1 71 ? 3.773 -30.484 -12.211 1 66.69 71 LEU A CA 1
ATOM 527 C C . LEU A 1 71 ? 3.939 -31.156 -13.57 1 66.69 71 LEU A C 1
ATOM 529 O O . LEU A 1 71 ? 4.621 -32.156 -13.695 1 66.69 71 LEU A O 1
ATOM 533 N N . TRP A 1 72 ? 2.818 -31.375 -14.414 1 57.94 72 TRP A N 1
ATOM 534 C CA . TRP A 1 72 ? 2.842 -32.094 -15.68 1 57.94 72 TRP A CA 1
ATOM 535 C C . TRP A 1 72 ? 3.914 -31.547 -16.609 1 57.94 72 TRP A C 1
ATOM 537 O O . TRP A 1 72 ? 3.643 -30.656 -17.422 1 57.94 72 TRP A O 1
ATOM 547 N N . PRO A 1 73 ? 5.055 -31.703 -16.219 1 53.81 73 PRO A N 1
ATOM 548 C CA . PRO A 1 73 ? 6.047 -31.109 -17.109 1 53.81 73 PRO A CA 1
ATOM 549 C C . PRO A 1 73 ? 5.797 -31.453 -18.578 1 53.81 73 PRO A C 1
ATOM 551 O O . PRO A 1 73 ? 6.484 -30.938 -19.469 1 53.81 73 PRO A O 1
ATOM 554 N N . LYS A 1 74 ? 5.047 -32.531 -18.875 1 52.84 74 LYS A N 1
ATOM 555 C CA . LYS A 1 74 ? 5.328 -32.938 -20.25 1 52.84 74 LYS A CA 1
ATOM 556 C C . LYS A 1 74 ? 4.77 -31.922 -21.25 1 52.84 74 LYS A C 1
ATOM 558 O O . LYS A 1 74 ? 5.301 -31.766 -22.344 1 52.84 74 LYS A O 1
ATOM 563 N N . MET A 1 75 ? 3.859 -31.078 -20.844 1 60.44 75 MET A N 1
ATOM 564 C CA . MET A 1 75 ? 3.475 -30.297 -22.016 1 60.44 75 MET A CA 1
ATOM 565 C C . MET A 1 75 ? 3.494 -28.797 -21.703 1 60.44 75 MET A C 1
ATOM 567 O O . MET A 1 75 ? 4.184 -28.031 -22.359 1 60.44 75 MET A O 1
ATOM 571 N N . HIS A 1 76 ? 2.727 -28.344 -20.875 1 64.19 76 HIS A N 1
ATOM 572 C CA . HIS A 1 76 ? 2.719 -26.906 -20.625 1 64.19 76 HIS A CA 1
ATOM 573 C C . HIS A 1 76 ? 2.039 -26.578 -19.312 1 64.19 76 HIS A C 1
ATOM 575 O O . HIS A 1 76 ? 1.46 -27.453 -18.672 1 64.19 76 HIS A O 1
ATOM 581 N N . PHE A 1 77 ? 2.334 -25.578 -18.656 1 69.88 77 PHE A N 1
ATOM 582 C CA . PHE A 1 77 ? 1.808 -25.141 -17.375 1 69.88 77 PHE A CA 1
ATOM 583 C C . PHE A 1 77 ? 0.594 -24.234 -17.562 1 69.88 77 PHE A C 1
ATOM 585 O O . PHE A 1 77 ? 0.216 -23.5 -16.641 1 69.88 77 PHE A O 1
ATOM 592 N N . ARG A 1 78 ? 0.071 -24.078 -18.703 1 68.06 78 ARG A N 1
ATOM 593 C CA . ARG A 1 78 ? -1.166 -23.328 -18.891 1 68.06 78 ARG A CA 1
ATOM 594 C C . ARG A 1 78 ? -2.33 -24.25 -19.203 1 68.06 78 ARG A C 1
ATOM 596 O O . ARG A 1 78 ? -2.135 -25.312 -19.797 1 68.06 78 ARG A O 1
ATOM 603 N N . GLY A 1 79 ? -3.492 -24.141 -18.531 1 57.16 79 GLY A N 1
ATOM 604 C CA . GLY A 1 79 ? -4.641 -25.016 -18.719 1 57.16 79 GLY A CA 1
ATOM 605 C C . GLY A 1 79 ? -4.648 -25.719 -20.078 1 57.16 79 GLY A C 1
ATOM 606 O O . GLY A 1 79 ? -3.779 -25.469 -20.906 1 57.16 79 GLY A O 1
ATOM 607 N N . PRO A 1 80 ? -5.5 -26.766 -20.141 1 50.31 80 PRO A N 1
ATOM 608 C CA . PRO A 1 80 ? -5.402 -27.656 -21.281 1 50.31 80 PRO A CA 1
ATOM 609 C C . PRO A 1 80 ? -5.426 -26.906 -22.625 1 50.31 80 PRO A C 1
ATOM 611 O O . PRO A 1 80 ? -6.324 -26.094 -22.859 1 50.31 80 PRO A O 1
ATOM 614 N N . ILE A 1 81 ? -4.359 -26.688 -23.328 1 46.34 81 ILE A N 1
ATOM 615 C CA . ILE A 1 81 ? -4.391 -26.328 -24.75 1 46.34 81 ILE A CA 1
ATOM 616 C C . ILE A 1 81 ? -5.32 -27.281 -25.5 1 46.34 81 ILE A C 1
ATOM 618 O O . ILE A 1 81 ? -6.09 -26.859 -26.359 1 46.34 81 ILE A O 1
ATOM 622 N N . SER A 1 82 ? -5.152 -28.578 -25.375 1 41.97 82 SER A N 1
ATOM 623 C CA . SER A 1 82 ? -5.934 -29.609 -26.062 1 41.97 82 SER A CA 1
ATOM 624 C C . SER A 1 82 ? -6.941 -30.25 -25.109 1 41.97 82 SER A C 1
ATOM 626 O O . SER A 1 82 ? -7.75 -31.078 -25.531 1 41.97 82 SER A O 1
ATOM 628 N N . GLY A 1 83 ? -6.785 -30.172 -23.719 1 42.53 83 GLY A N 1
ATOM 629 C CA . GLY A 1 83 ? -7.738 -30.906 -22.906 1 42.53 83 GLY A CA 1
ATOM 630 C C . GLY A 1 83 ? -9.031 -30.141 -22.672 1 42.53 83 GLY A C 1
ATOM 631 O O . GLY A 1 83 ? -9.172 -29 -23.109 1 42.53 83 GLY A O 1
ATOM 632 N N . PRO A 1 84 ? -10.195 -30.891 -22.156 1 38.44 84 PRO A N 1
ATOM 633 C CA . PRO A 1 84 ? -11.484 -30.203 -22 1 38.44 84 PRO A CA 1
ATOM 634 C C . PRO A 1 84 ? -11.359 -28.844 -21.328 1 38.44 84 PRO A C 1
ATOM 636 O O . PRO A 1 84 ? -10.508 -28.656 -20.469 1 38.44 84 PRO A O 1
ATOM 639 N N . LYS A 1 85 ? -11.891 -27.844 -21.984 1 43.25 85 LYS A N 1
ATOM 640 C CA . LYS A 1 85 ? -12.125 -26.5 -21.453 1 43.25 85 LYS A CA 1
ATOM 641 C C . LYS A 1 85 ? -12.359 -26.547 -19.938 1 43.25 85 LYS A C 1
ATOM 643 O O . LYS A 1 85 ? -12.312 -25.516 -19.266 1 43.25 85 LYS A O 1
ATOM 648 N N . SER A 1 86 ? -12.844 -27.656 -19.531 1 39.09 86 SER A N 1
ATOM 649 C CA . SER A 1 86 ? -13.258 -27.891 -18.156 1 39.09 86 SER A CA 1
ATOM 650 C C . SER A 1 86 ? -12.094 -27.719 -17.188 1 39.09 86 SER A C 1
ATOM 652 O O . SER A 1 86 ? -12.281 -27.719 -15.969 1 39.09 86 SER A O 1
ATOM 654 N N . TYR A 1 87 ? -10.953 -27.938 -17.625 1 37.19 87 TYR A N 1
ATOM 655 C CA . TYR A 1 87 ? -9.867 -27.781 -16.672 1 37.19 87 TYR A CA 1
ATOM 656 C C . TYR A 1 87 ? -9.852 -26.375 -16.078 1 37.19 87 TYR A C 1
ATOM 658 O O . TYR A 1 87 ? -9.57 -26.203 -14.883 1 37.19 87 TYR A O 1
ATOM 666 N N . PHE A 1 88 ? -10.023 -25.406 -16.891 1 43 88 PHE A N 1
ATOM 667 C CA . PHE A 1 88 ? -10.141 -24.062 -16.328 1 43 88 PHE A CA 1
ATOM 668 C C . PHE A 1 88 ? -11.414 -23.938 -15.492 1 43 88 PHE A C 1
ATOM 670 O O . PHE A 1 88 ? -11.477 -23.125 -14.57 1 43 88 PHE A O 1
ATOM 677 N N . HIS A 1 89 ? -12.461 -24.531 -16.094 1 40.78 89 HIS A N 1
ATOM 678 C CA . HIS A 1 89 ? -13.711 -24.484 -15.344 1 40.78 89 HIS A CA 1
ATOM 679 C C . HIS A 1 89 ? -13.641 -25.375 -14.109 1 40.78 89 HIS A C 1
ATOM 681 O O . HIS A 1 89 ? -14.562 -25.375 -13.289 1 40.78 89 HIS A O 1
ATOM 687 N N . ARG A 1 90 ? -12.844 -26.359 -14.203 1 37.28 90 ARG A N 1
ATOM 688 C CA . ARG A 1 90 ? -12.836 -27.219 -13.023 1 37.28 90 ARG A CA 1
ATOM 689 C C . ARG A 1 90 ? -12.102 -26.562 -11.867 1 37.28 90 ARG A C 1
ATOM 691 O O . ARG A 1 90 ? -11.008 -26.016 -12.047 1 37.28 90 ARG A O 1
ATOM 698 N N . VAL A 1 91 ? -12.727 -25.953 -11.039 1 45.69 91 VAL A N 1
ATOM 699 C CA . VAL A 1 91 ? -12.156 -25.719 -9.711 1 45.69 91 VAL A CA 1
ATOM 700 C C . VAL A 1 91 ? -11.016 -26.703 -9.461 1 45.69 91 VAL A C 1
ATOM 702 O O . VAL A 1 91 ? -11.234 -27.906 -9.359 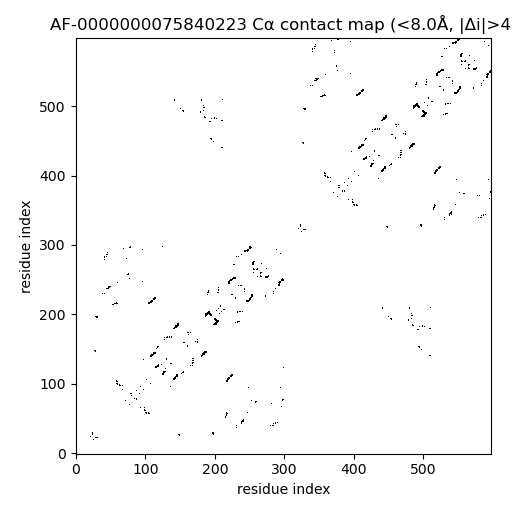1 45.69 91 VAL A O 1
ATOM 705 N N . PRO A 1 92 ? -9.914 -26.438 -10.094 1 50.28 92 PRO A N 1
ATOM 706 C CA . PRO A 1 92 ? -8.852 -27.406 -9.859 1 50.28 92 PRO A CA 1
ATOM 707 C C . PRO A 1 92 ? -8.898 -28 -8.453 1 50.28 92 PRO A C 1
ATOM 709 O O . PRO A 1 92 ? -9.117 -27.281 -7.48 1 50.28 92 PRO A O 1
ATOM 712 N N . PRO A 1 93 ? -9.375 -29.266 -8.25 1 53.03 93 PRO A N 1
ATOM 713 C CA . PRO A 1 93 ? -9.219 -29.969 -6.969 1 53.03 93 PRO A CA 1
ATOM 714 C C . PRO A 1 93 ? -8.016 -29.484 -6.172 1 53.03 93 PRO A C 1
ATOM 716 O O . PRO A 1 93 ? -7.84 -29.875 -5.012 1 53.03 93 PRO A O 1
ATOM 719 N N . HIS A 1 94 ? -7.371 -28.312 -6.688 1 72.38 94 HIS A N 1
ATOM 720 C CA . HIS A 1 94 ? -6.066 -28.266 -6.031 1 72.38 94 HIS A CA 1
ATOM 721 C C . HIS A 1 94 ? -5.879 -26.953 -5.273 1 72.38 94 HIS A C 1
ATOM 723 O O . HIS A 1 94 ? -4.766 -26.641 -4.844 1 72.38 94 HIS A O 1
ATOM 729 N N . TYR A 1 95 ? -7.117 -26.234 -5.211 1 85.88 95 TYR A N 1
ATOM 730 C CA . TYR A 1 95 ? -6.855 -25.078 -4.375 1 85.88 95 TYR A CA 1
ATOM 731 C C . TYR A 1 95 ? -6.633 -25.484 -2.924 1 85.88 95 TYR A C 1
ATOM 733 O O . TYR A 1 95 ? -7.34 -26.344 -2.402 1 85.88 95 TYR A O 1
ATOM 741 N N . LEU A 1 96 ? -5.781 -24.781 -2.381 1 90.69 96 LEU A N 1
ATOM 742 C CA . LEU A 1 96 ? -5.402 -25.109 -1.013 1 90.69 96 LEU A CA 1
ATOM 743 C C . LEU A 1 96 ? -6.594 -24.984 -0.072 1 90.69 96 LEU A C 1
ATOM 745 O O . LEU A 1 96 ? -6.727 -25.766 0.877 1 90.69 96 LEU A O 1
ATOM 749 N N . GLY A 1 97 ? -7.473 -24.062 -0.369 1 89.75 97 GLY A N 1
ATOM 750 C CA . GLY A 1 97 ? -8.617 -23.812 0.494 1 89.75 97 GLY A CA 1
ATOM 751 C C . GLY A 1 97 ? -9.578 -24.984 0.564 1 89.75 97 GLY A C 1
ATOM 752 O O . GLY A 1 97 ? -10.414 -25.047 1.466 1 89.75 97 GLY A O 1
ATOM 753 N N . ARG A 1 98 ? -9.477 -25.906 -0.318 1 84.31 98 ARG A N 1
ATOM 754 C CA . ARG A 1 98 ? -10.297 -27.109 -0.291 1 84.31 98 ARG A CA 1
ATOM 755 C C . ARG A 1 98 ? -9.711 -28.156 0.654 1 84.31 98 ARG A C 1
ATOM 757 O O . ARG A 1 98 ? -10.398 -29.109 1.032 1 84.31 98 ARG A O 1
ATOM 764 N N . HIS A 1 99 ? -8.508 -27.938 1.018 1 84 99 HIS A N 1
ATOM 765 C CA . HIS A 1 99 ? -7.801 -28.953 1.779 1 84 99 HIS A CA 1
ATOM 766 C C . HIS A 1 99 ? -7.273 -28.391 3.096 1 84 99 HIS A C 1
ATOM 768 O O . HIS A 1 99 ? -6.652 -29.125 3.879 1 84 99 HIS A O 1
ATOM 774 N N . ALA A 1 100 ? -7.426 -27.172 3.238 1 87.94 100 ALA A N 1
ATOM 775 C CA . ALA A 1 100 ? -6.914 -26.516 4.441 1 87.94 100 ALA A CA 1
ATOM 776 C C . ALA A 1 100 ? -7.965 -25.609 5.059 1 87.94 100 ALA A C 1
ATOM 778 O O . ALA A 1 100 ? -8.82 -25.062 4.352 1 87.94 100 ALA A O 1
ATOM 779 N N . ASN A 1 101 ? -7.836 -25.453 6.348 1 88.56 101 ASN A N 1
ATOM 780 C CA . ASN A 1 101 ? -8.734 -24.578 7.094 1 88.56 101 ASN A CA 1
ATOM 781 C C . ASN A 1 101 ? -8.039 -23.266 7.477 1 88.56 101 ASN A C 1
ATOM 783 O O . ASN A 1 101 ? -7.18 -23.25 8.359 1 88.56 101 ASN A O 1
ATOM 787 N N . PHE A 1 102 ? -8.492 -22.172 6.918 1 93.38 102 PHE A N 1
ATOM 788 C CA . PHE A 1 102 ? -7.848 -20.875 7.121 1 93.38 102 PHE A CA 1
ATOM 789 C C . PHE A 1 102 ? -8.383 -20.203 8.375 1 93.38 102 PHE A C 1
ATOM 791 O O . PHE A 1 102 ? -7.848 -19.172 8.812 1 93.38 102 PHE A O 1
ATOM 798 N N . THR A 1 103 ? -9.391 -20.625 9.031 1 89.12 103 THR A N 1
ATOM 799 C CA . THR A 1 103 ? -10.141 -19.922 10.062 1 89.12 103 THR A CA 1
ATOM 800 C C . THR A 1 103 ? -9.289 -19.719 11.312 1 89.12 103 THR A C 1
ATOM 802 O O . THR A 1 103 ? -9.547 -18.812 12.102 1 89.12 103 THR A O 1
ATOM 805 N N . ARG A 1 104 ? -8.289 -20.484 11.477 1 88.31 104 ARG A N 1
ATOM 806 C CA . ARG A 1 104 ? -7.492 -20.375 12.695 1 88.31 104 ARG A CA 1
ATOM 807 C C . ARG A 1 104 ? -6.281 -19.484 12.484 1 88.31 104 ARG A C 1
ATOM 809 O O . ARG A 1 104 ? -5.516 -19.234 13.422 1 88.31 104 ARG A O 1
ATOM 816 N N . CYS A 1 105 ? -6.102 -19 11.336 1 94.5 105 CYS A N 1
ATOM 817 C CA . CYS A 1 105 ? -4.961 -18.141 11.047 1 94.5 105 CYS A CA 1
ATOM 818 C C . CYS A 1 105 ? -5.164 -16.75 11.625 1 94.5 105 CYS A C 1
ATOM 820 O O . CYS A 1 105 ? -6.301 -16.312 11.82 1 94.5 105 CYS A O 1
ATOM 822 N N . ARG A 1 106 ? -4.062 -16.094 11.938 1 93 106 ARG A N 1
ATOM 823 C CA . ARG A 1 106 ? -4.09 -14.773 12.547 1 93 106 ARG A CA 1
ATOM 824 C C . ARG A 1 106 ? -4.812 -13.766 11.656 1 93 106 ARG A C 1
ATOM 826 O O . ARG A 1 106 ? -5.609 -12.961 12.141 1 93 106 ARG A O 1
ATOM 833 N N . ARG A 1 107 ? -4.449 -13.727 10.445 1 94.69 107 ARG A N 1
ATOM 834 C CA . ARG A 1 107 ? -5.164 -12.961 9.43 1 94.69 107 ARG A CA 1
ATOM 835 C C . ARG A 1 107 ? -5.074 -13.633 8.062 1 94.69 107 ARG A C 1
ATOM 837 O O . ARG A 1 107 ? -4.145 -14.406 7.805 1 94.69 107 ARG A O 1
ATOM 844 N N . ARG A 1 108 ? -6.117 -13.531 7.289 1 97.75 108 ARG A N 1
ATOM 845 C CA . ARG A 1 108 ? -6.234 -14.125 5.961 1 97.75 108 ARG A CA 1
ATOM 846 C C . ARG A 1 108 ? -6.133 -13.062 4.871 1 97.75 108 ARG A C 1
ATOM 848 O O . ARG A 1 108 ? -7.008 -12.195 4.754 1 97.75 108 ARG A O 1
ATOM 855 N N . VAL A 1 109 ? -5.051 -13.172 4.047 1 98.62 109 VAL A N 1
ATOM 856 C CA . VAL A 1 109 ? -4.676 -12.125 3.1 1 98.62 109 VAL A CA 1
ATOM 857 C C . VAL A 1 109 ? -4.668 -12.688 1.682 1 98.62 109 VAL A C 1
ATOM 859 O O . VAL A 1 109 ? -3.963 -13.664 1.4 1 98.62 109 VAL A O 1
ATOM 862 N N . TYR A 1 110 ? -5.492 -12.117 0.793 1 98.44 110 TYR A N 1
ATOM 863 C CA . TYR A 1 110 ? -5.469 -12.445 -0.628 1 98.44 110 TYR A CA 1
ATOM 864 C C . TYR A 1 110 ? -4.793 -11.336 -1.432 1 98.44 110 TYR A C 1
ATOM 866 O O . TYR A 1 110 ? -5.16 -10.164 -1.312 1 98.44 110 TYR A O 1
ATOM 874 N N . ILE A 1 111 ? -3.779 -11.672 -2.205 1 98.75 111 ILE A N 1
ATOM 875 C CA . ILE A 1 111 ? -3.035 -10.727 -3.031 1 98.75 111 ILE A CA 1
ATOM 876 C C . ILE A 1 111 ? -3.174 -11.109 -4.504 1 98.75 111 ILE A C 1
ATOM 878 O O . ILE A 1 111 ? -2.779 -12.211 -4.906 1 98.75 111 ILE A O 1
ATOM 882 N N . ASP A 1 112 ? -3.783 -10.211 -5.277 1 97.44 112 ASP A N 1
ATOM 883 C CA . ASP A 1 112 ? -4.004 -10.406 -6.707 1 97.44 112 ASP A CA 1
ATOM 884 C C . ASP A 1 112 ? -3.111 -9.484 -7.531 1 97.44 112 ASP A C 1
ATOM 886 O O . ASP A 1 112 ? -3.379 -8.281 -7.633 1 97.44 112 ASP A O 1
ATOM 890 N N . VAL A 1 113 ? -2.043 -10.039 -8.148 1 97.69 113 VAL A N 1
ATOM 891 C CA . VAL A 1 113 ? -1.056 -9.266 -8.898 1 97.69 113 VAL A CA 1
ATOM 892 C C . VAL A 1 113 ? -1.286 -9.445 -10.398 1 97.69 113 VAL A C 1
ATOM 894 O O . VAL A 1 113 ? -1.13 -10.547 -10.93 1 97.69 113 VAL A O 1
ATOM 897 N N . GLY A 1 114 ? -1.554 -8.375 -11.094 1 94.5 114 GLY A N 1
ATOM 898 C CA . GLY A 1 114 ? -2.035 -8.453 -12.469 1 94.5 114 GLY A CA 1
ATOM 899 C C . GLY A 1 114 ? -3.502 -8.82 -12.562 1 94.5 114 GLY A C 1
ATOM 900 O O . GLY A 1 114 ? -3.867 -9.75 -13.289 1 94.5 114 GLY A O 1
ATOM 901 N N . ALA A 1 115 ? -4.289 -8.094 -11.875 1 93.75 115 ALA A N 1
ATOM 902 C CA . ALA A 1 115 ? -5.672 -8.484 -11.617 1 93.75 115 ALA A CA 1
ATOM 903 C C . ALA A 1 115 ? -6.535 -8.297 -12.859 1 93.75 115 ALA A C 1
ATOM 905 O O . ALA A 1 115 ? -7.566 -8.961 -13.016 1 93.75 115 ALA A O 1
ATOM 906 N N . GLY A 1 116 ? -6.102 -7.395 -13.719 1 90.19 116 GLY A N 1
ATOM 907 C CA . GLY A 1 116 ? -6.973 -7.059 -14.836 1 90.19 116 GLY A CA 1
ATOM 908 C C . GLY A 1 116 ? -8.234 -6.328 -14.406 1 90.19 116 GLY A C 1
ATOM 909 O O . GLY A 1 116 ? -8.164 -5.305 -13.727 1 90.19 116 GLY A O 1
ATOM 910 N N . GLN A 1 117 ? -9.344 -6.922 -14.75 1 91.06 117 GLN A N 1
ATOM 911 C CA . GLN A 1 117 ? -10.625 -6.297 -14.422 1 91.06 117 GLN A CA 1
ATOM 912 C C . GLN A 1 117 ? -11.234 -6.91 -13.164 1 91.06 117 GLN A C 1
ATOM 914 O O . GLN A 1 117 ? -10.969 -8.07 -12.844 1 91.06 117 GLN A O 1
ATOM 919 N N . PHE A 1 118 ? -12.07 -6.055 -12.516 1 92.75 118 PHE A N 1
ATOM 920 C CA . PHE A 1 118 ? -12.805 -6.566 -11.367 1 92.75 118 PHE A CA 1
ATOM 921 C C . PHE A 1 118 ? -13.805 -7.637 -11.797 1 92.75 118 PHE A C 1
ATOM 923 O O . PHE A 1 118 ? -13.828 -8.734 -11.227 1 92.75 118 PHE A O 1
ATOM 930 N N . ASN A 1 119 ? -14.625 -7.176 -12.703 1 83.44 119 ASN A N 1
ATOM 931 C CA . ASN A 1 119 ? -15.609 -8.078 -13.281 1 83.44 119 ASN A CA 1
ATOM 932 C C . ASN A 1 119 ? -15.227 -8.492 -14.695 1 83.44 119 ASN A C 1
ATOM 934 O O . ASN A 1 119 ? -15.281 -7.684 -15.625 1 83.44 119 ASN A O 1
ATOM 938 N N . SER A 1 120 ? -14.594 -9.609 -14.805 1 67.56 120 SER A N 1
ATOM 939 C CA . SER A 1 120 ? -14.227 -10.07 -16.141 1 67.56 120 SER A CA 1
ATOM 940 C C . SER A 1 120 ? -15.312 -10.961 -16.734 1 67.56 120 SER A C 1
ATOM 942 O O . SER A 1 120 ? -15.469 -12.117 -16.328 1 67.56 120 SER A O 1
ATOM 944 N N . GLN A 1 121 ? -16.359 -10.312 -17.172 1 59.25 121 GLN A N 1
ATOM 945 C CA . GLN A 1 121 ? -17.359 -11.156 -17.812 1 59.25 121 GLN A CA 1
ATOM 946 C C . GLN A 1 121 ? -16.719 -12.141 -18.781 1 59.25 121 GLN A C 1
ATOM 948 O O . GLN A 1 121 ? -15.969 -11.734 -19.672 1 59.25 121 GLN A O 1
ATOM 953 N N . GLY A 1 122 ? -16.812 -13.391 -18.516 1 51.44 122 GLY A N 1
ATOM 954 C CA . GLY A 1 122 ? -16.422 -14.453 -19.438 1 51.44 122 GLY A CA 1
ATOM 955 C C . GLY A 1 122 ? -15.016 -14.945 -19.203 1 51.44 122 GLY A C 1
ATOM 956 O O . GLY A 1 122 ? -14.547 -15.859 -19.891 1 51.44 122 GLY A O 1
ATOM 957 N N . SER A 1 123 ? -14.289 -14.172 -18.344 1 58.91 123 SER A N 1
ATOM 958 C CA . SER A 1 123 ? -12.953 -14.711 -18.078 1 58.91 123 SER A CA 1
ATOM 959 C C . SER A 1 123 ? -12.75 -14.977 -16.578 1 58.91 123 SER A C 1
ATOM 961 O O . SER A 1 123 ? -13.422 -14.367 -15.742 1 58.91 123 SER A O 1
ATOM 963 N N . SER A 1 124 ? -12.117 -16.062 -16.266 1 59.22 124 SER A N 1
ATOM 964 C CA . SER A 1 124 ? -11.781 -16.453 -14.898 1 59.22 124 SER A CA 1
ATOM 965 C C . SER A 1 124 ? -10.648 -15.602 -14.336 1 59.22 124 SER A C 1
ATOM 967 O O . SER A 1 124 ? -10.094 -15.922 -13.281 1 59.22 124 SER A O 1
ATOM 969 N N . GLU A 1 125 ? -10.445 -14.547 -14.914 1 74.44 125 GLU A N 1
ATOM 970 C CA . GLU A 1 125 ? -9.195 -13.875 -14.57 1 74.44 125 GLU A CA 1
ATOM 971 C C . GLU A 1 125 ? -9.438 -12.711 -13.625 1 74.44 125 GLU A C 1
ATOM 973 O O . GLU A 1 125 ? -8.539 -12.305 -12.883 1 74.44 125 GLU A O 1
ATOM 978 N N . GLY A 1 126 ? -10.602 -12.375 -13.602 1 86.56 126 GLY A N 1
ATOM 979 C CA . GLY A 1 126 ? -10.883 -11.195 -12.797 1 86.56 126 GLY A CA 1
ATOM 980 C C . GLY A 1 126 ? -11.07 -11.508 -11.328 1 86.56 126 GLY A C 1
ATOM 981 O O . GLY A 1 126 ? -11.195 -12.68 -10.945 1 86.56 126 GLY A O 1
ATOM 982 N N . PHE A 1 127 ? -11.086 -10.508 -10.555 1 92.81 127 PHE A N 1
ATOM 983 C CA . PHE A 1 127 ? -11.188 -10.633 -9.102 1 92.81 127 PHE A CA 1
ATOM 984 C C . PHE A 1 127 ? -12.469 -11.359 -8.719 1 92.81 127 PHE A C 1
ATOM 986 O O . PHE A 1 127 ? -12.438 -12.336 -7.961 1 92.81 127 PHE A O 1
ATOM 993 N N . LEU A 1 128 ? -13.586 -10.938 -9.266 1 91.62 128 LEU A N 1
ATOM 994 C CA . LEU A 1 128 ? -14.875 -11.516 -8.906 1 91.62 128 LEU A CA 1
ATOM 995 C C . LEU A 1 128 ? -14.953 -12.977 -9.352 1 91.62 128 LEU A C 1
ATOM 997 O O . LEU A 1 128 ? -15.5 -13.812 -8.633 1 91.62 128 LEU A O 1
ATOM 1001 N N . SER A 1 129 ? -14.492 -13.219 -10.523 1 87.88 129 SER A N 1
ATOM 1002 C CA . SER A 1 129 ? -14.469 -14.594 -11 1 87.88 129 SER A CA 1
ATOM 1003 C C . SER A 1 129 ? -13.656 -15.492 -10.07 1 87.88 129 SER A C 1
ATOM 1005 O O . SER A 1 129 ? -14.023 -16.641 -9.836 1 87.88 129 SER A O 1
ATOM 1007 N N . MET A 1 130 ? -12.57 -14.977 -9.531 1 89.69 130 MET A N 1
ATOM 1008 C CA . MET A 1 130 ? -11.758 -15.75 -8.602 1 89.69 130 MET A CA 1
ATOM 1009 C C . MET A 1 130 ? -12.508 -16.016 -7.305 1 89.69 130 MET A C 1
ATOM 1011 O O . MET A 1 130 ? -12.43 -17.109 -6.746 1 89.69 130 MET A O 1
ATOM 1015 N N . MET A 1 131 ? -13.281 -15.031 -6.848 1 91.31 131 MET A N 1
ATOM 1016 C CA . MET A 1 131 ? -14.078 -15.227 -5.645 1 91.31 131 MET A CA 1
ATOM 1017 C C . MET A 1 131 ? -15.094 -16.344 -5.844 1 91.31 131 MET A C 1
ATOM 1019 O O . MET A 1 131 ? -15.344 -17.141 -4.926 1 91.31 131 MET A O 1
ATOM 1023 N N . LYS A 1 132 ? -15.594 -16.469 -7.027 1 87.19 132 LYS A N 1
ATOM 1024 C CA . LYS A 1 132 ? -16.594 -17.5 -7.324 1 87.19 132 LYS A CA 1
ATOM 1025 C C . LYS A 1 132 ? -15.93 -18.875 -7.461 1 87.19 132 LYS A C 1
ATOM 1027 O O . LYS A 1 132 ? -16.484 -19.875 -7.008 1 87.19 132 LYS A O 1
ATOM 1032 N N . LEU A 1 133 ? -14.789 -18.891 -8.031 1 84.19 133 LEU A N 1
ATOM 1033 C CA . LEU A 1 133 ? -14.086 -20.125 -8.297 1 84.19 133 LEU A CA 1
ATOM 1034 C C . LEU A 1 133 ? -13.43 -20.672 -7.031 1 84.19 133 LEU A C 1
ATOM 1036 O O . LEU A 1 133 ? -13.273 -21.891 -6.879 1 84.19 133 LEU A O 1
ATOM 1040 N N . TYR A 1 134 ? -13.047 -19.828 -6.164 1 88.81 134 TYR A N 1
ATOM 1041 C CA . TYR A 1 134 ? -12.328 -20.141 -4.93 1 88.81 134 TYR A CA 1
ATOM 1042 C C . TYR A 1 134 ? -13.047 -19.547 -3.721 1 88.81 134 TYR A C 1
ATOM 1044 O O . TYR A 1 134 ? -12.547 -18.609 -3.098 1 88.81 134 TYR A O 1
ATOM 1052 N N . PRO A 1 135 ? -14.117 -20.203 -3.287 1 89.5 135 PRO A N 1
ATOM 1053 C CA . PRO A 1 135 ? -15.039 -19.609 -2.312 1 89.5 135 PRO A CA 1
ATOM 1054 C C . PRO A 1 135 ? -14.375 -19.344 -0.964 1 89.5 135 PRO A C 1
ATOM 1056 O O . PRO A 1 135 ? -14.789 -18.438 -0.24 1 89.5 135 PRO A O 1
ATOM 1059 N N . SER A 1 136 ? -13.367 -20.094 -0.635 1 92.31 136 SER A N 1
ATOM 1060 C CA . SER A 1 136 ? -12.688 -19.859 0.632 1 92.31 136 SER A CA 1
ATOM 1061 C C . SER A 1 136 ? -12.156 -18.422 0.709 1 92.31 136 SER A C 1
ATOM 1063 O O . SER A 1 136 ? -12.023 -17.875 1.8 1 92.31 136 SER A O 1
ATOM 1065 N N . LEU A 1 137 ? -11.875 -17.797 -0.414 1 94.75 137 LEU A N 1
ATOM 1066 C CA . LEU A 1 137 ? -11.289 -16.469 -0.457 1 94.75 137 LEU A CA 1
ATOM 1067 C C . LEU A 1 137 ? -12.305 -15.414 -0.02 1 94.75 137 LEU A C 1
ATOM 1069 O O . LEU A 1 137 ? -11.93 -14.336 0.44 1 94.75 137 LEU A O 1
ATOM 1073 N N . VAL A 1 138 ? -13.523 -15.68 -0.155 1 94.69 138 VAL A N 1
ATOM 1074 C CA . VAL A 1 138 ? -14.586 -14.727 0.129 1 94.69 138 VAL A CA 1
ATOM 1075 C C . VAL A 1 138 ? -14.531 -14.312 1.597 1 94.69 138 VAL A C 1
ATOM 1077 O O . VAL A 1 138 ? -14.906 -13.188 1.946 1 94.69 138 VAL A O 1
ATOM 1080 N N . GLU A 1 139 ? -14.031 -15.172 2.424 1 93.81 139 GLU A N 1
ATOM 1081 C CA . GLU A 1 139 ? -14.008 -14.938 3.865 1 93.81 139 GLU A CA 1
ATOM 1082 C C . GLU A 1 139 ? -12.672 -14.336 4.305 1 93.81 139 GLU A C 1
ATOM 1084 O O . GLU A 1 139 ? -12.43 -14.148 5.496 1 93.81 139 GLU A O 1
ATOM 1089 N N . PHE A 1 140 ? -11.828 -14.023 3.447 1 97.62 140 PHE A N 1
ATOM 1090 C CA . PHE A 1 140 ? -10.523 -13.477 3.807 1 97.62 140 PHE A CA 1
ATOM 1091 C C . PHE A 1 140 ? -10.664 -12.078 4.383 1 97.62 140 PHE A C 1
ATOM 1093 O O . PHE A 1 140 ? -11.664 -11.398 4.137 1 97.62 140 PHE A O 1
ATOM 1100 N N . ASP A 1 141 ? -9.656 -11.641 5.141 1 96.81 141 ASP A N 1
ATOM 1101 C CA . ASP A 1 141 ? -9.719 -10.406 5.914 1 96.81 141 ASP A CA 1
ATOM 1102 C C . ASP A 1 141 ? -9.297 -9.211 5.07 1 96.81 141 ASP A C 1
ATOM 1104 O O . ASP A 1 141 ? -9.758 -8.086 5.293 1 96.81 141 ASP A O 1
ATOM 1108 N N . GLU A 1 142 ? -8.375 -9.406 4.188 1 97.75 142 GLU A N 1
ATOM 1109 C CA . GLU A 1 142 ? -7.773 -8.328 3.41 1 97.75 142 GLU A CA 1
ATOM 1110 C C . GLU A 1 142 ? -7.559 -8.75 1.959 1 97.75 142 GLU A C 1
ATOM 1112 O O . GLU A 1 142 ? -7.172 -9.891 1.688 1 97.75 142 GLU A O 1
ATOM 1117 N N . PHE A 1 143 ? -7.762 -7.77 1.094 1 98.44 143 PHE A N 1
ATOM 1118 C CA . PHE A 1 143 ? -7.582 -7.969 -0.339 1 98.44 143 PHE A CA 1
ATOM 1119 C C . PHE A 1 143 ? -6.668 -6.898 -0.924 1 98.44 143 PHE A C 1
ATOM 1121 O O . PHE A 1 143 ? -6.984 -5.707 -0.867 1 98.44 143 PHE A O 1
ATOM 1128 N N . TYR A 1 144 ? -5.52 -7.27 -1.417 1 98.56 144 TYR A N 1
ATOM 1129 C CA . TYR A 1 144 ? -4.59 -6.375 -2.096 1 98.56 144 TYR A CA 1
ATOM 1130 C C . TYR A 1 144 ? -4.527 -6.684 -3.586 1 98.56 144 TYR A C 1
ATOM 1132 O O . TYR A 1 144 ? -4.246 -7.816 -3.98 1 98.56 144 TYR A O 1
ATOM 1140 N N . VAL A 1 145 ? -4.812 -5.691 -4.391 1 98.06 145 VAL A N 1
ATOM 1141 C CA . VAL A 1 145 ? -4.945 -5.883 -5.832 1 98.06 145 VAL A CA 1
ATOM 1142 C C . VAL A 1 145 ? -3.984 -4.953 -6.57 1 98.06 145 VAL A C 1
ATOM 1144 O O . VAL A 1 145 ? -3.938 -3.754 -6.293 1 98.06 145 VAL A O 1
ATOM 1147 N N . PHE A 1 146 ? -3.205 -5.492 -7.5 1 97.5 146 PHE A N 1
ATOM 1148 C CA . PHE A 1 146 ? -2.27 -4.734 -8.32 1 97.5 146 PHE A CA 1
ATOM 1149 C C . PHE A 1 146 ? -2.648 -4.824 -9.797 1 97.5 146 PHE A C 1
ATOM 1151 O O . PHE A 1 146 ? -2.93 -5.91 -10.305 1 97.5 146 PHE A O 1
ATOM 1158 N N . GLU A 1 147 ? -2.664 -3.771 -10.43 1 95.12 147 GLU A N 1
ATOM 1159 C CA . GLU A 1 147 ? -2.818 -3.65 -11.875 1 95.12 147 GLU A CA 1
ATOM 1160 C C . GLU A 1 147 ? -2.135 -2.389 -12.398 1 95.12 147 GLU A C 1
ATOM 1162 O O . GLU A 1 147 ? -2.357 -1.294 -11.875 1 95.12 147 GLU A O 1
ATOM 1167 N N . ALA A 1 148 ? -1.308 -2.531 -13.406 1 94.06 148 ALA A N 1
ATOM 1168 C CA . ALA A 1 148 ? -0.469 -1.416 -13.836 1 94.06 148 ALA A CA 1
ATOM 1169 C C . ALA A 1 148 ? -1.227 -0.5 -14.797 1 94.06 148 ALA A C 1
ATOM 1171 O O . ALA A 1 148 ? -0.99 0.71 -14.82 1 94.06 148 ALA A O 1
ATOM 1172 N N . VAL A 1 149 ? -2.092 -1.034 -15.602 1 91 149 VAL A N 1
ATOM 1173 C CA . VAL A 1 149 ? -2.746 -0.284 -16.672 1 91 149 VAL A CA 1
ATOM 1174 C C . VAL A 1 149 ? -3.842 0.602 -16.078 1 91 149 VAL A C 1
ATOM 1176 O O . VAL A 1 149 ? -4.766 0.108 -15.43 1 91 149 VAL A O 1
ATOM 1179 N N . PRO A 1 150 ? -3.73 1.869 -16.312 1 89.06 150 PRO A N 1
ATOM 1180 C CA . PRO A 1 150 ? -4.727 2.783 -15.75 1 89.06 150 PRO A CA 1
ATOM 1181 C C . PRO A 1 150 ? -6.145 2.48 -16.234 1 89.06 150 PRO A C 1
ATOM 1183 O O . PRO A 1 150 ? -6.344 2.158 -17.406 1 89.06 150 PRO A O 1
ATOM 1186 N N . GLY A 1 151 ? -7.105 2.494 -15.328 1 87.12 151 GLY A N 1
ATOM 1187 C CA . GLY A 1 151 ? -8.516 2.387 -15.68 1 87.12 151 GLY A CA 1
ATOM 1188 C C . GLY A 1 151 ? -8.961 0.957 -15.914 1 87.12 151 GLY A C 1
ATOM 1189 O O . GLY A 1 151 ? -10.141 0.706 -16.172 1 87.12 151 GLY A O 1
ATOM 1190 N N . LYS A 1 152 ? -8.07 0.039 -15.891 1 89.62 152 LYS A N 1
ATOM 1191 C CA . LYS A 1 152 ? -8.422 -1.349 -16.172 1 89.62 152 LYS A CA 1
ATOM 1192 C C . LYS A 1 152 ? -9.172 -1.976 -15 1 89.62 152 LYS A C 1
ATOM 1194 O O . LYS A 1 152 ? -10.156 -2.693 -15.195 1 89.62 152 LYS A O 1
ATOM 1199 N N . TYR A 1 153 ? -8.727 -1.765 -13.797 1 93.5 153 TYR A N 1
ATOM 1200 C CA . TYR A 1 153 ? -9.367 -2.303 -12.609 1 93.5 153 TYR A CA 1
ATOM 1201 C C . TYR A 1 153 ? -10.273 -1.261 -11.953 1 93.5 153 TYR A C 1
ATOM 1203 O O . TYR A 1 153 ? -9.789 -0.303 -11.344 1 93.5 153 TYR A O 1
ATOM 1211 N N . VAL A 1 154 ? -11.531 -1.469 -12.023 1 91.75 154 VAL A N 1
ATOM 1212 C CA . VAL A 1 154 ? -12.508 -0.536 -11.469 1 91.75 154 VAL A CA 1
ATOM 1213 C C . VAL A 1 154 ? -13.609 -1.308 -10.75 1 91.75 154 VAL A C 1
ATOM 1215 O O . VAL A 1 154 ? -14.234 -2.195 -11.328 1 91.75 154 VAL A O 1
ATOM 1218 N N . LEU A 1 155 ? -13.812 -0.951 -9.516 1 93.19 155 LEU A N 1
ATOM 1219 C CA . LEU A 1 155 ? -14.93 -1.528 -8.773 1 93.19 155 LEU A CA 1
ATOM 1220 C C . LEU A 1 155 ? -16.25 -0.918 -9.227 1 93.19 155 LEU A C 1
ATOM 1222 O O . LEU A 1 155 ? -16.328 0.28 -9.508 1 93.19 155 LEU A O 1
ATOM 1226 N N . PRO A 1 156 ? -17.25 -1.749 -9.242 1 92.19 156 PRO A N 1
ATOM 1227 C CA . PRO A 1 156 ? -18.578 -1.163 -9.492 1 92.19 156 PRO A CA 1
ATOM 1228 C C . PRO A 1 156 ? -19.016 -0.227 -8.367 1 92.19 156 PRO A C 1
ATOM 1230 O O . PRO A 1 156 ? -18.438 -0.223 -7.289 1 92.19 156 PRO A O 1
ATOM 1233 N N . PRO A 1 157 ? -20.062 0.595 -8.695 1 91.06 157 PRO A N 1
ATOM 1234 C CA . PRO A 1 157 ? -20.609 1.448 -7.633 1 91.06 157 PRO A CA 1
ATOM 1235 C C . PRO A 1 157 ? -21.062 0.655 -6.41 1 91.06 157 PRO A C 1
ATOM 1237 O O . PRO A 1 157 ? -21.281 -0.556 -6.504 1 91.06 157 PRO A O 1
ATOM 1240 N N . PRO A 1 158 ? -21.281 1.32 -5.312 1 91.44 158 PRO A N 1
ATOM 1241 C CA . PRO A 1 158 ? -21.484 0.646 -4.027 1 91.44 158 PRO A CA 1
ATOM 1242 C C . PRO A 1 158 ? -22.656 -0.329 -4.047 1 91.44 158 PRO A C 1
ATOM 1244 O O . PRO A 1 158 ? -22.531 -1.463 -3.576 1 91.44 158 PRO A O 1
ATOM 1247 N N . ARG A 1 159 ? -23.781 0.066 -4.562 1 93 159 ARG A N 1
ATOM 1248 C CA . ARG A 1 159 ? -24.953 -0.804 -4.559 1 93 159 ARG A CA 1
ATOM 1249 C C . ARG A 1 159 ? -24.719 -2.059 -5.391 1 93 159 ARG A C 1
ATOM 1251 O O . ARG A 1 159 ? -24.984 -3.172 -4.941 1 93 159 ARG A O 1
ATOM 1258 N N . GLU A 1 160 ? -24.219 -1.93 -6.547 1 94.62 160 GLU A N 1
ATOM 1259 C CA . GLU A 1 160 ? -23.906 -3.059 -7.422 1 94.62 160 GLU A CA 1
ATOM 1260 C C . GLU A 1 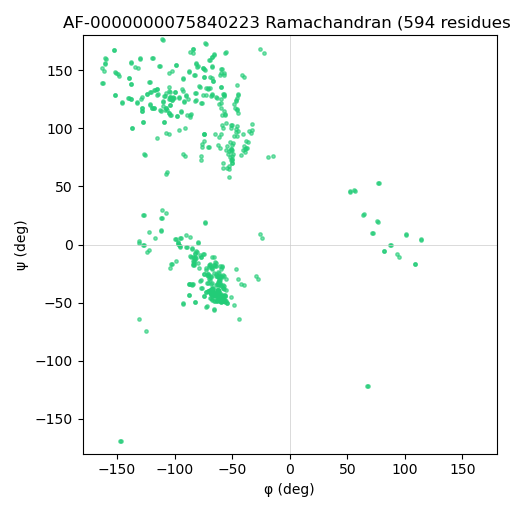160 ? -22.781 -3.91 -6.852 1 94.62 160 GLU A C 1
ATOM 1262 O O . GLU A 1 160 ? -22.844 -5.141 -6.902 1 94.62 160 GLU A O 1
ATOM 1267 N N . ARG A 1 161 ? -21.797 -3.273 -6.305 1 94.75 161 ARG A N 1
ATOM 1268 C CA . ARG A 1 161 ? -20.672 -3.971 -5.695 1 94.75 161 ARG A CA 1
ATOM 1269 C C . ARG A 1 161 ? -21.141 -4.906 -4.586 1 94.75 161 ARG A C 1
ATOM 1271 O O . ARG A 1 161 ? -20.75 -6.074 -4.543 1 94.75 161 ARG A O 1
ATOM 1278 N N . LYS A 1 162 ? -21.984 -4.367 -3.746 1 95.69 162 LYS A N 1
ATOM 1279 C CA . LYS A 1 162 ? -22.531 -5.172 -2.662 1 95.69 162 LYS A CA 1
ATOM 1280 C C . LYS A 1 162 ? -23.297 -6.375 -3.207 1 95.69 162 LYS A C 1
ATOM 1282 O O . LYS A 1 162 ? -23.125 -7.496 -2.721 1 95.69 162 LYS A O 1
ATOM 1287 N N . ARG A 1 163 ? -24.062 -6.148 -4.199 1 95.81 163 ARG A N 1
ATOM 1288 C CA . ARG A 1 163 ? -24.875 -7.203 -4.785 1 95.81 163 ARG A CA 1
ATOM 1289 C C . ARG A 1 163 ? -24 -8.312 -5.367 1 95.81 163 ARG A C 1
ATOM 1291 O O . ARG A 1 163 ? -24.219 -9.492 -5.086 1 95.81 163 ARG A O 1
ATOM 1298 N N . VAL A 1 164 ? -23 -7.941 -6.152 1 94.69 164 VAL A N 1
ATOM 1299 C CA . VAL A 1 164 ? -22.219 -8.953 -6.848 1 94.69 164 VAL A CA 1
ATOM 1300 C C . VAL A 1 164 ? -21.344 -9.711 -5.852 1 94.69 164 VAL A C 1
ATOM 1302 O O . VAL A 1 164 ? -21.094 -10.906 -6.016 1 94.69 164 VAL A O 1
ATOM 1305 N N . LEU A 1 165 ? -20.859 -9.031 -4.785 1 96.12 165 LEU A N 1
ATOM 1306 C CA . LEU A 1 165 ? -20.078 -9.703 -3.756 1 96.12 165 LEU A CA 1
ATOM 1307 C C . LEU A 1 165 ? -20.938 -10.68 -2.965 1 96.12 165 LEU A C 1
ATOM 1309 O O . LEU A 1 165 ? -20.5 -11.797 -2.672 1 96.12 165 LEU A O 1
ATOM 1313 N N . LYS A 1 166 ? -22.156 -10.273 -2.693 1 96.81 166 LYS A N 1
ATOM 1314 C CA . LYS A 1 166 ? -23.078 -11.18 -2.025 1 96.81 166 LYS A CA 1
ATOM 1315 C C . LYS A 1 166 ? -23.375 -12.398 -2.891 1 96.81 166 LYS A C 1
ATOM 1317 O O . LYS A 1 166 ? -23.422 -13.523 -2.391 1 96.81 166 LYS A O 1
ATOM 1322 N N . ASN A 1 167 ? -23.562 -12.133 -4.121 1 94.62 167 ASN A N 1
ATOM 1323 C CA . ASN A 1 167 ? -23.812 -13.227 -5.051 1 94.62 167 ASN A CA 1
ATOM 1324 C C . ASN A 1 167 ? -22.641 -14.188 -5.133 1 94.62 167 ASN A C 1
ATOM 1326 O O . ASN A 1 167 ? -22.812 -15.375 -5.426 1 94.62 167 ASN A O 1
ATOM 1330 N N . ALA A 1 168 ? -21.469 -13.703 -4.871 1 92.94 168 ALA A N 1
ATOM 1331 C CA . ALA A 1 168 ? -20.266 -14.539 -4.883 1 92.94 168 ALA A CA 1
ATOM 1332 C C . ALA A 1 168 ? -20.109 -15.289 -3.559 1 92.94 168 ALA A C 1
ATOM 1334 O O . ALA A 1 168 ? -19.188 -16.094 -3.402 1 92.94 168 ALA A O 1
ATOM 1335 N N . GLY A 1 169 ? -20.953 -14.938 -2.59 1 95.38 169 GLY A N 1
ATOM 1336 C CA . GLY A 1 169 ? -20.969 -15.688 -1.345 1 95.38 169 GLY A CA 1
ATOM 1337 C C . GLY A 1 169 ? -20.5 -14.875 -0.152 1 95.38 169 GLY A C 1
ATOM 1338 O O . GLY A 1 169 ? -20.406 -15.391 0.961 1 95.38 169 GLY A O 1
ATOM 1339 N N . MET A 1 170 ? -20.234 -13.617 -0.343 1 96.56 170 MET A N 1
ATOM 1340 C CA . MET A 1 170 ? -19.781 -12.781 0.768 1 96.56 170 MET A CA 1
ATOM 1341 C C . MET A 1 170 ? -20.953 -12.383 1.657 1 96.56 170 MET A C 1
ATOM 1343 O O . MET A 1 170 ? -22.031 -12.031 1.159 1 96.56 170 MET A O 1
ATOM 1347 N N . ARG A 1 171 ? -20.734 -12.484 2.947 1 96.56 171 ARG A N 1
ATOM 1348 C CA . ARG A 1 171 ? -21.766 -12.039 3.891 1 96.56 171 ARG A CA 1
ATOM 1349 C C . ARG A 1 171 ? -22.109 -10.57 3.686 1 96.56 171 ARG A C 1
ATOM 1351 O O . ARG A 1 171 ? -21.219 -9.758 3.377 1 96.56 171 ARG A O 1
ATOM 1358 N N . ALA A 1 172 ? -23.266 -10.148 3.971 1 95.81 172 ALA A N 1
ATOM 1359 C CA . ALA A 1 172 ? -23.781 -8.805 3.713 1 95.81 172 ALA A CA 1
ATOM 1360 C C . ALA A 1 172 ? -22.953 -7.746 4.434 1 95.81 172 ALA A C 1
ATOM 1362 O O . ALA A 1 172 ? -22.609 -6.715 3.852 1 95.81 172 ALA A O 1
ATOM 1363 N N . SER A 1 173 ? -22.688 -7.992 5.66 1 95.25 173 SER A N 1
ATOM 1364 C CA . SER A 1 173 ? -21.922 -7.023 6.449 1 95.25 173 SER A CA 1
ATOM 1365 C C . SER A 1 173 ? -20.531 -6.816 5.879 1 95.25 173 SER A C 1
ATOM 1367 O O . SER A 1 173 ? -20.031 -5.688 5.844 1 95.25 173 SER A O 1
ATOM 1369 N N . ARG A 1 174 ? -19.953 -7.887 5.445 1 95.75 174 ARG A N 1
ATOM 1370 C CA . ARG A 1 174 ? -18.625 -7.801 4.863 1 95.75 174 ARG A CA 1
ATOM 1371 C C . ARG A 1 174 ? -18.656 -7.102 3.506 1 95.75 174 ARG A C 1
ATOM 1373 O O . ARG A 1 174 ? -17.781 -6.301 3.188 1 95.75 174 ARG A O 1
ATOM 1380 N N . ALA A 1 175 ? -19.656 -7.398 2.746 1 96.38 175 ALA A N 1
ATOM 1381 C CA . ALA A 1 175 ? -19.812 -6.746 1.448 1 96.38 175 ALA A CA 1
ATOM 1382 C C . ALA A 1 175 ? -20 -5.242 1.612 1 96.38 175 ALA A C 1
ATOM 1384 O O . ALA A 1 175 ? -19.484 -4.453 0.817 1 96.38 175 ALA A O 1
ATOM 1385 N N . ALA A 1 176 ? -20.688 -4.875 2.693 1 94.44 176 ALA A N 1
ATOM 1386 C CA . ALA A 1 176 ? -20.984 -3.467 2.939 1 94.44 176 ALA A CA 1
ATOM 1387 C C . ALA A 1 176 ? -19.719 -2.684 3.289 1 94.44 176 ALA A C 1
ATOM 1389 O O . ALA A 1 176 ? -19.625 -1.489 3 1 94.44 176 ALA A O 1
ATOM 1390 N N . THR A 1 177 ? -18.734 -3.305 3.916 1 93.25 177 THR A N 1
ATOM 1391 C CA . THR A 1 177 ? -17.516 -2.619 4.344 1 93.25 177 THR A CA 1
ATOM 1392 C C . THR A 1 177 ? -16.312 -3.086 3.523 1 93.25 177 THR A C 1
ATOM 1394 O O . THR A 1 177 ? -15.172 -2.982 3.973 1 93.25 177 THR A O 1
ATOM 1397 N N . PHE A 1 178 ? -16.547 -3.621 2.326 1 96 178 PHE A N 1
ATOM 1398 C CA . PHE A 1 178 ? -15.523 -4.23 1.493 1 96 178 PHE A CA 1
ATOM 1399 C C . PHE A 1 178 ? -14.398 -3.238 1.203 1 96 178 PHE A C 1
ATOM 1401 O O . PHE A 1 178 ? -13.227 -3.602 1.213 1 96 178 PHE A O 1
ATOM 1408 N N . ASN A 1 179 ? -14.68 -1.98 1.032 1 92.81 179 ASN A N 1
ATOM 1409 C CA . ASN A 1 179 ? -13.703 -0.968 0.648 1 92.81 179 ASN A CA 1
ATOM 1410 C C . ASN A 1 179 ? -12.703 -0.706 1.769 1 92.81 179 ASN A C 1
ATOM 1412 O O . ASN A 1 179 ? -11.633 -0.143 1.529 1 92.81 179 ASN A O 1
ATOM 1416 N N . ARG A 1 180 ? -13.031 -1.112 2.963 1 94.06 180 ARG A N 1
ATOM 1417 C CA . ARG A 1 180 ? -12.141 -0.887 4.094 1 94.06 180 ARG A CA 1
ATOM 1418 C C . ARG A 1 180 ? -11.055 -1.952 4.156 1 94.06 180 ARG A C 1
ATOM 1420 O O . ARG A 1 180 ? -10.07 -1.807 4.891 1 94.06 180 ARG A O 1
ATOM 1427 N N . ARG A 1 181 ? -11.266 -2.99 3.33 1 96.06 181 ARG A N 1
ATOM 1428 C CA . ARG A 1 181 ? -10.328 -4.105 3.371 1 96.06 181 ARG A CA 1
ATOM 1429 C C . ARG A 1 181 ? -9.797 -4.418 1.979 1 96.06 181 ARG A C 1
ATOM 1431 O O . ARG A 1 181 ? -9.055 -5.387 1.797 1 96.06 181 ARG A O 1
ATOM 1438 N N . HIS A 1 182 ? -10.25 -3.689 1.002 1 97.62 182 HIS A N 1
ATOM 1439 C CA . HIS A 1 182 ? -9.828 -3.82 -0.387 1 97.62 182 HIS A CA 1
ATOM 1440 C C . HIS A 1 182 ? -8.938 -2.65 -0.804 1 97.62 182 HIS A C 1
ATOM 1442 O O . HIS A 1 182 ? -9.383 -1.5 -0.809 1 97.62 182 HIS A O 1
ATOM 1448 N N . PHE A 1 183 ? -7.715 -2.961 -1.143 1 97.75 183 PHE A N 1
ATOM 1449 C CA . PHE A 1 183 ? -6.746 -1.946 -1.546 1 97.75 183 PHE A CA 1
ATOM 1450 C C . PHE A 1 183 ? -6.262 -2.195 -2.969 1 97.75 183 PHE A C 1
ATOM 1452 O O . PHE A 1 183 ? -5.707 -3.256 -3.264 1 97.75 183 PHE A O 1
ATOM 1459 N N . PHE A 1 184 ? -6.535 -1.257 -3.826 1 97.56 184 PHE A N 1
ATOM 1460 C CA . PHE A 1 184 ? -6.059 -1.338 -5.199 1 97.56 184 PHE A CA 1
ATOM 1461 C C . PHE A 1 184 ? -4.855 -0.427 -5.41 1 97.56 184 PHE A C 1
ATOM 1463 O O . PHE A 1 184 ? -4.906 0.763 -5.094 1 97.56 184 PHE A O 1
ATOM 1470 N N . MET A 1 185 ? -3.787 -0.973 -5.863 1 97 185 MET A N 1
ATOM 1471 C CA . MET A 1 185 ? -2.576 -0.241 -6.227 1 97 185 MET A CA 1
ATOM 1472 C C . MET A 1 185 ? -2.348 -0.287 -7.734 1 97 185 MET A C 1
ATOM 1474 O O . MET A 1 185 ? -2.174 -1.363 -8.305 1 97 185 MET A O 1
ATOM 1478 N N . GLN A 1 186 ? -2.422 0.86 -8.344 1 95.5 186 GLN A N 1
ATOM 1479 C CA . GLN A 1 186 ? -1.956 0.935 -9.727 1 95.5 186 GLN A CA 1
ATOM 1480 C C . GLN A 1 186 ? -0.432 0.908 -9.797 1 95.5 186 GLN A C 1
ATOM 1482 O O . GLN A 1 186 ? 0.216 1.955 -9.734 1 95.5 186 GLN A O 1
ATOM 1487 N N . ALA A 1 187 ? 0.102 -0.244 -9.992 1 96.75 187 ALA A N 1
ATOM 1488 C CA . ALA A 1 187 ? 1.547 -0.423 -9.875 1 96.75 187 ALA A CA 1
ATOM 1489 C C . ALA A 1 187 ? 2 -1.692 -10.594 1 96.75 187 ALA A C 1
ATOM 1491 O O . ALA A 1 187 ? 1.199 -2.602 -10.82 1 96.75 187 ALA A O 1
ATOM 1492 N N . PHE A 1 188 ? 3.273 -1.638 -10.953 1 95.88 188 PHE A N 1
ATOM 1493 C CA . PHE A 1 188 ? 3.98 -2.877 -11.258 1 95.88 188 PHE A CA 1
ATOM 1494 C C . PHE A 1 188 ? 4.43 -3.57 -9.977 1 95.88 188 PHE A C 1
ATOM 1496 O O . PHE A 1 188 ? 4.555 -2.93 -8.93 1 95.88 188 PHE A O 1
ATOM 1503 N N . VAL A 1 189 ? 4.559 -4.848 -10.055 1 96.94 189 VAL A N 1
ATOM 1504 C CA . VAL A 1 189 ? 5.188 -5.621 -8.984 1 96.94 189 VAL A CA 1
ATOM 1505 C C . VAL A 1 189 ? 6.48 -6.254 -9.5 1 96.94 189 VAL A C 1
ATOM 1507 O O . VAL A 1 189 ? 6.512 -6.801 -10.602 1 96.94 189 VAL A O 1
ATOM 1510 N N . GLY A 1 190 ? 7.574 -6.16 -8.742 1 95.31 190 GLY A N 1
ATOM 1511 C CA . GLY A 1 190 ? 8.867 -6.699 -9.133 1 95.31 190 GLY A CA 1
ATOM 1512 C C . GLY A 1 190 ? 9.688 -7.199 -7.953 1 95.31 190 GLY A C 1
ATOM 1513 O O . GLY A 1 190 ? 9.141 -7.445 -6.875 1 95.31 190 GLY A O 1
ATOM 1514 N N . ALA A 1 191 ? 10.945 -7.484 -8.25 1 93.44 191 ALA A N 1
ATOM 1515 C CA . ALA A 1 191 ? 11.867 -7.992 -7.238 1 93.44 191 ALA A CA 1
ATOM 1516 C C . ALA A 1 191 ? 12.109 -6.945 -6.152 1 93.44 191 ALA A C 1
ATOM 1518 O O . ALA A 1 191 ? 12.094 -7.266 -4.961 1 93.44 191 ALA A O 1
ATOM 1519 N N . ARG A 1 192 ? 12.312 -5.688 -6.613 1 92 192 ARG A N 1
ATOM 1520 C CA . ARG A 1 192 ? 12.531 -4.566 -5.703 1 92 192 ARG A CA 1
ATOM 1521 C C . ARG A 1 192 ? 11.766 -3.33 -6.16 1 92 192 ARG A C 1
ATOM 1523 O O . ARG A 1 192 ? 11.461 -3.186 -7.348 1 92 192 ARG A O 1
ATOM 1530 N N . SER A 1 193 ? 11.523 -2.484 -5.16 1 92.94 193 SER A N 1
ATOM 1531 C CA . SER A 1 193 ? 10.797 -1.261 -5.469 1 92.94 193 SER A CA 1
ATOM 1532 C C . SER A 1 193 ? 11.609 -0.344 -6.375 1 92.94 193 SER A C 1
ATOM 1534 O O . SER A 1 193 ? 12.828 -0.231 -6.223 1 92.94 193 SER A O 1
ATOM 1536 N N . ASP A 1 194 ? 10.875 0.264 -7.312 1 90.88 194 ASP A N 1
ATOM 1537 C CA . ASP A 1 194 ? 11.453 1.185 -8.281 1 90.88 194 ASP A CA 1
ATOM 1538 C C . ASP A 1 194 ? 10.484 2.309 -8.633 1 90.88 194 ASP A C 1
ATOM 1540 O O . ASP A 1 194 ? 9.414 2.059 -9.188 1 90.88 194 ASP A O 1
ATOM 1544 N N . THR A 1 195 ? 10.875 3.559 -8.422 1 91.56 195 THR A N 1
ATOM 1545 C CA . THR A 1 195 ? 9.969 4.684 -8.633 1 91.56 195 THR A CA 1
ATOM 1546 C C . THR A 1 195 ? 10.18 5.289 -10.023 1 91.56 195 THR A C 1
ATOM 1548 O O . THR A 1 195 ? 9.484 6.234 -10.398 1 91.56 195 THR A O 1
ATOM 1551 N N . SER A 1 196 ? 11.117 4.75 -10.805 1 88.19 196 SER A N 1
ATOM 1552 C CA . SER A 1 196 ? 11.391 5.309 -12.125 1 88.19 196 SER A CA 1
ATOM 1553 C C . SER A 1 196 ? 10.414 4.781 -13.164 1 88.19 196 SER A C 1
ATOM 1555 O O . SER A 1 196 ? 10.297 5.336 -14.258 1 88.19 196 SER A O 1
ATOM 1557 N N . THR A 1 197 ? 9.727 3.684 -12.82 1 91.44 197 THR A N 1
ATOM 1558 C CA . THR A 1 197 ? 8.695 3.186 -13.727 1 91.44 197 THR A CA 1
ATOM 1559 C C . THR A 1 197 ? 7.398 3.963 -13.539 1 91.44 197 THR A C 1
ATOM 1561 O O . THR A 1 197 ? 7.164 4.551 -12.484 1 91.44 197 THR A O 1
ATOM 1564 N N . VAL A 1 198 ? 6.531 3.986 -14.602 1 89.38 198 VAL A N 1
ATOM 1565 C CA . VAL A 1 198 ? 5.227 4.637 -14.539 1 89.38 198 VAL A CA 1
ATOM 1566 C C . VAL A 1 198 ? 4.141 3.66 -14.984 1 89.38 198 VAL A C 1
ATOM 1568 O O . VAL A 1 198 ? 4.039 3.332 -16.172 1 89.38 198 VAL A O 1
ATOM 1571 N N . PRO A 1 199 ? 3.375 3.129 -14.188 1 93.94 199 PRO A N 1
ATOM 1572 C CA . PRO A 1 199 ? 3.373 3.43 -12.758 1 93.94 199 PRO A CA 1
ATOM 1573 C C . PRO A 1 199 ? 4.574 2.836 -12.031 1 93.94 199 PRO A C 1
ATOM 1575 O O . PRO A 1 199 ? 5.359 2.094 -12.625 1 93.94 199 PRO A O 1
ATOM 1578 N N . PRO A 1 200 ? 4.707 3.215 -10.711 1 94.75 200 PRO A N 1
ATOM 1579 C CA . PRO A 1 200 ? 5.871 2.703 -9.992 1 94.75 200 PRO A CA 1
ATOM 1580 C C . PRO A 1 200 ? 5.824 1.19 -9.781 1 94.75 200 PRO A C 1
ATOM 1582 O O . PRO A 1 200 ? 4.754 0.585 -9.883 1 94.75 200 PRO A O 1
ATOM 1585 N N . THR A 1 201 ? 7.035 0.617 -9.492 1 95.69 201 THR A N 1
ATOM 1586 C CA . THR A 1 201 ? 7.16 -0.797 -9.156 1 95.69 201 THR A CA 1
ATOM 1587 C C . THR A 1 201 ? 7.262 -0.986 -7.645 1 95.69 201 THR A C 1
ATOM 1589 O O . THR A 1 201 ? 8.008 -0.271 -6.977 1 95.69 201 THR A O 1
ATOM 1592 N N . ILE A 1 202 ? 6.504 -1.859 -7.117 1 97.38 202 ILE A N 1
ATOM 1593 C CA . ILE A 1 202 ? 6.598 -2.256 -5.715 1 97.38 202 ILE A CA 1
ATOM 1594 C C . ILE A 1 202 ? 7.273 -3.619 -5.609 1 97.38 202 ILE A C 1
ATOM 1596 O O . ILE A 1 202 ? 6.898 -4.562 -6.309 1 97.38 202 ILE A O 1
ATOM 1600 N N . GLY A 1 203 ? 8.32 -3.674 -4.785 1 97.31 203 GLY A N 1
ATOM 1601 C CA . GLY A 1 203 ? 8.945 -4.965 -4.535 1 97.31 203 GLY A CA 1
ATOM 1602 C C . GLY A 1 203 ? 8.062 -5.914 -3.748 1 97.31 203 GLY A C 1
ATOM 1603 O O . GLY A 1 203 ? 7.602 -5.578 -2.654 1 97.31 203 GLY A O 1
ATOM 1604 N N . PHE A 1 204 ? 7.91 -7.086 -4.289 1 98.5 204 PHE A N 1
ATOM 1605 C CA . PHE A 1 204 ? 6.922 -7.992 -3.715 1 98.5 204 PHE A CA 1
ATOM 1606 C C . PHE A 1 204 ? 7.352 -8.461 -2.328 1 98.5 204 PHE A C 1
ATOM 1608 O O . PHE A 1 204 ? 6.559 -8.43 -1.387 1 98.5 204 PHE A O 1
ATOM 1615 N N . SER A 1 205 ? 8.625 -8.867 -2.156 1 97.19 205 SER A N 1
ATOM 1616 C CA . SER A 1 205 ? 9.125 -9.312 -0.861 1 97.19 205 SER A CA 1
ATOM 1617 C C . SER A 1 205 ? 9 -8.219 0.188 1 97.19 205 SER A C 1
ATOM 1619 O O . SER A 1 205 ? 8.578 -8.469 1.317 1 97.19 205 SER A O 1
ATOM 1621 N N . ASP A 1 206 ? 9.359 -7.051 -0.203 1 95.81 206 ASP A N 1
ATOM 1622 C CA . ASP A 1 206 ? 9.305 -5.922 0.719 1 95.81 206 ASP A CA 1
ATOM 1623 C C . ASP A 1 206 ? 7.859 -5.582 1.082 1 95.81 206 ASP A C 1
ATOM 1625 O O . ASP A 1 206 ? 7.574 -5.199 2.219 1 95.81 206 ASP A O 1
ATOM 1629 N N . PHE A 1 207 ? 7.008 -5.703 0.089 1 98.5 207 PHE A N 1
ATOM 1630 C CA . PHE A 1 207 ? 5.582 -5.504 0.336 1 98.5 207 PHE A CA 1
ATOM 1631 C C . PHE A 1 207 ? 5.078 -6.477 1.396 1 98.5 207 PHE A C 1
ATOM 1633 O O . PHE A 1 207 ? 4.434 -6.066 2.363 1 98.5 207 PHE A O 1
ATOM 1640 N N . LEU A 1 208 ? 5.383 -7.754 1.295 1 98.19 208 LEU A N 1
ATOM 1641 C CA . LEU A 1 208 ? 4.938 -8.781 2.227 1 98.19 208 LEU A CA 1
ATOM 1642 C C . LEU A 1 208 ? 5.539 -8.562 3.609 1 98.19 208 LEU A C 1
ATOM 1644 O O . LEU A 1 208 ? 4.82 -8.555 4.609 1 98.19 208 LEU A O 1
ATOM 1648 N N . LEU A 1 209 ? 6.809 -8.359 3.625 1 96.06 209 LEU A N 1
ATOM 1649 C CA . LEU A 1 209 ? 7.574 -8.391 4.867 1 96.06 209 LEU A CA 1
ATOM 1650 C C . LEU A 1 209 ? 7.48 -7.059 5.598 1 96.06 209 LEU A C 1
ATOM 1652 O O . LEU A 1 209 ? 7.164 -7.02 6.789 1 96.06 209 LEU A O 1
ATOM 1656 N N . THR A 1 210 ? 7.719 -5.984 4.895 1 94.88 210 THR A N 1
ATOM 1657 C CA . THR A 1 210 ? 7.875 -4.688 5.543 1 94.88 210 THR A CA 1
ATOM 1658 C C . THR A 1 210 ? 6.539 -3.949 5.602 1 94.88 210 THR A C 1
ATOM 1660 O O . THR A 1 210 ? 6.109 -3.523 6.676 1 94.88 210 THR A O 1
ATOM 1663 N N . MET A 1 211 ? 5.852 -3.836 4.551 1 96.88 211 MET A N 1
ATOM 1664 C CA . MET A 1 211 ? 4.609 -3.072 4.555 1 96.88 211 MET A CA 1
ATOM 1665 C C . MET A 1 211 ? 3.512 -3.822 5.305 1 96.88 211 MET A C 1
ATOM 1667 O O . MET A 1 211 ? 2.936 -3.297 6.258 1 96.88 211 MET A O 1
ATOM 1671 N N . LEU A 1 212 ? 3.273 -5.102 4.898 1 97.38 212 LEU A N 1
ATOM 1672 C CA . LEU A 1 212 ? 2.164 -5.844 5.488 1 97.38 212 LEU A CA 1
ATOM 1673 C C . LEU A 1 212 ? 2.576 -6.477 6.812 1 97.38 212 LEU A C 1
ATOM 1675 O O . LEU A 1 212 ? 1.724 -6.906 7.594 1 97.38 212 LEU A O 1
ATOM 1679 N N . GLN A 1 213 ? 3.904 -6.586 7.047 1 95.06 213 GLN A N 1
ATOM 1680 C CA . GLN A 1 213 ? 4.422 -7.211 8.258 1 95.06 213 GLN A CA 1
ATOM 1681 C C . GLN A 1 213 ? 3.812 -8.594 8.469 1 95.06 213 GLN A C 1
ATOM 1683 O O . GLN A 1 213 ? 3.369 -8.93 9.57 1 95.06 213 GLN A O 1
ATOM 1688 N N . LEU A 1 214 ? 3.758 -9.367 7.457 1 96.62 214 LEU A N 1
ATOM 1689 C CA . LEU A 1 214 ? 3.184 -10.703 7.527 1 96.62 214 LEU A CA 1
ATOM 1690 C C . LEU A 1 214 ? 4.047 -11.617 8.391 1 96.62 214 LEU A C 1
ATOM 1692 O O . LEU A 1 214 ? 5.254 -11.398 8.523 1 96.62 214 LEU A O 1
ATOM 1696 N N . GLN A 1 215 ? 3.414 -12.586 8.953 1 95.25 215 GLN A N 1
ATOM 1697 C CA . GLN A 1 215 ? 4.012 -13.641 9.758 1 95.25 215 GLN A CA 1
ATOM 1698 C C . GLN A 1 215 ? 3.551 -15.023 9.289 1 95.25 215 GLN A C 1
ATOM 1700 O O . GLN A 1 215 ? 2.52 -15.141 8.625 1 95.25 215 GLN A O 1
ATOM 1705 N N . PRO A 1 216 ? 4.355 -16.078 9.664 1 93.81 216 PRO A N 1
ATOM 1706 C CA . PRO A 1 216 ? 3.939 -17.422 9.281 1 93.81 216 PRO A CA 1
ATOM 1707 C C . PRO A 1 216 ? 2.559 -17.797 9.82 1 93.81 216 PRO A C 1
ATOM 1709 O O . PRO A 1 216 ? 1.887 -18.656 9.266 1 93.81 216 PRO A O 1
ATOM 1712 N N . ALA A 1 217 ? 2.092 -17.094 10.82 1 95.44 217 ALA A N 1
ATOM 1713 C CA . ALA A 1 217 ? 0.791 -17.359 11.43 1 95.44 217 ALA A CA 1
ATOM 1714 C C . ALA A 1 217 ? -0.343 -16.828 10.562 1 95.44 217 ALA A C 1
ATOM 1716 O O . ALA A 1 217 ? -1.512 -17.141 10.781 1 95.44 217 ALA A O 1
ATOM 1717 N N . ASP A 1 218 ? 0.002 -16.062 9.562 1 96.88 218 ASP A N 1
ATOM 1718 C CA . ASP A 1 218 ? -0.994 -15.523 8.641 1 96.88 218 ASP A CA 1
ATOM 1719 C C . ASP A 1 218 ? -1.258 -16.5 7.492 1 96.88 218 ASP A C 1
ATOM 1721 O O . ASP A 1 218 ? -0.386 -17.297 7.129 1 96.88 218 ASP A O 1
ATOM 1725 N N . ALA A 1 219 ? -2.492 -16.5 6.969 1 97 219 ALA A N 1
ATOM 1726 C CA . ALA A 1 219 ? -2.795 -17.188 5.715 1 97 219 ALA A CA 1
ATOM 1727 C C . ALA A 1 219 ? -2.645 -16.234 4.523 1 97 219 ALA A C 1
ATOM 1729 O O . ALA A 1 219 ? -3.289 -15.188 4.473 1 97 219 ALA A O 1
ATOM 1730 N N . VAL A 1 220 ? -1.804 -16.641 3.604 1 98.06 220 VAL A N 1
ATOM 1731 C CA . VAL A 1 220 ? -1.521 -15.766 2.461 1 98.06 220 VAL A CA 1
ATOM 1732 C C . VAL A 1 220 ? -1.707 -16.547 1.163 1 98.06 220 VAL A C 1
ATOM 1734 O O . VAL A 1 220 ? -1.017 -17.547 0.926 1 98.06 220 VAL A O 1
ATOM 1737 N N . VAL A 1 221 ? -2.666 -16.109 0.33 1 97.12 221 VAL A N 1
ATOM 1738 C CA . VAL A 1 221 ? -2.898 -16.656 -1.001 1 97.12 221 VAL A CA 1
ATOM 1739 C C . VAL A 1 221 ? -2.6 -15.602 -2.061 1 97.12 221 VAL A C 1
ATOM 1741 O O . VAL A 1 221 ? -3.102 -14.477 -1.98 1 97.12 221 VAL A O 1
ATOM 1744 N N . VAL A 1 222 ? -1.779 -16 -3.041 1 97.88 222 VAL A N 1
ATOM 1745 C CA . VAL A 1 222 ? -1.35 -15.07 -4.078 1 97.88 222 VAL A CA 1
ATOM 1746 C C . VAL A 1 222 ? -1.771 -15.594 -5.449 1 97.88 222 VAL A C 1
ATOM 1748 O O . VAL A 1 222 ? -1.604 -16.781 -5.75 1 97.88 222 VAL A O 1
ATOM 1751 N N . LYS A 1 223 ? -2.379 -14.766 -6.242 1 95.12 223 LYS A N 1
ATOM 1752 C CA . LYS A 1 223 ? -2.533 -14.945 -7.68 1 95.12 223 LYS A CA 1
ATOM 1753 C C . LYS A 1 223 ? -1.653 -13.969 -8.453 1 95.12 223 LYS A C 1
ATOM 1755 O O . LYS A 1 223 ? -1.681 -12.766 -8.203 1 95.12 223 LYS A O 1
ATOM 1760 N N . MET A 1 224 ? -0.83 -14.516 -9.422 1 95.81 224 MET A N 1
ATOM 1761 C CA . MET A 1 224 ? 0.149 -13.602 -10.008 1 95.81 224 MET A CA 1
ATOM 1762 C C . MET A 1 224 ? 0.274 -13.844 -11.508 1 95.81 224 MET A C 1
ATOM 1764 O O . MET A 1 224 ? 0.493 -14.969 -11.953 1 95.81 224 MET A O 1
ATOM 1768 N N . ASP A 1 225 ? 0.117 -12.844 -12.234 1 92.75 225 ASP A N 1
ATOM 1769 C CA . ASP A 1 225 ? 0.38 -12.742 -13.672 1 92.75 225 ASP A CA 1
ATOM 1770 C C . ASP A 1 225 ? 1.079 -11.43 -14.008 1 92.75 225 ASP A C 1
ATOM 1772 O O . ASP A 1 225 ? 0.432 -10.383 -14.102 1 92.75 225 ASP A O 1
ATOM 1776 N N . VAL A 1 226 ? 2.486 -11.5 -14.195 1 93.94 226 VAL A N 1
ATOM 1777 C CA . VAL A 1 226 ? 3.238 -10.25 -14.297 1 93.94 226 VAL A CA 1
ATOM 1778 C C . VAL A 1 226 ? 4.078 -10.266 -15.57 1 93.94 226 VAL A C 1
ATOM 1780 O O . VAL A 1 226 ? 5.137 -9.633 -15.633 1 93.94 226 VAL A O 1
ATOM 1783 N N . GLU A 1 227 ? 3.711 -10.992 -16.547 1 90.81 227 GLU A N 1
ATOM 1784 C CA . GLU A 1 227 ? 4.203 -10.977 -17.922 1 90.81 227 GLU A CA 1
ATOM 1785 C C . GLU A 1 227 ? 5.711 -11.188 -17.969 1 90.81 227 GLU A C 1
ATOM 1787 O O . GLU A 1 227 ? 6.434 -10.414 -18.609 1 90.81 227 GLU A O 1
ATOM 1792 N N . GLY A 1 228 ? 6.199 -12.188 -17.219 1 91.94 228 GLY A N 1
ATOM 1793 C CA . GLY A 1 228 ? 7.582 -12.617 -17.328 1 91.94 228 GLY A CA 1
ATOM 1794 C C . GLY A 1 228 ? 8.422 -12.242 -16.125 1 91.94 228 GLY A C 1
ATOM 1795 O O . GLY A 1 228 ? 9.508 -12.789 -15.914 1 91.94 228 GLY A O 1
ATOM 1796 N N . TYR A 1 229 ? 8.016 -11.352 -15.305 1 93.62 229 TYR A N 1
ATOM 1797 C CA . TYR A 1 229 ? 8.789 -10.891 -14.164 1 93.62 229 TYR A CA 1
ATOM 1798 C C . TYR A 1 229 ? 8.688 -11.867 -13 1 93.62 229 TYR A C 1
ATOM 1800 O O . TYR A 1 229 ? 9.328 -11.68 -11.961 1 93.62 229 TYR A O 1
ATOM 1808 N N . GLU A 1 230 ? 7.934 -13 -13.234 1 94.44 230 GLU A N 1
ATOM 1809 C CA . GLU A 1 230 ? 7.762 -13.992 -12.18 1 94.44 230 GLU A CA 1
ATOM 1810 C C . GLU A 1 230 ? 9.102 -14.594 -11.758 1 94.44 230 GLU A C 1
ATOM 1812 O O . GLU A 1 230 ? 9.305 -14.906 -10.586 1 94.44 230 GLU A O 1
ATOM 1817 N N . TYR A 1 231 ? 9.969 -14.672 -12.648 1 95.38 231 TYR A N 1
ATOM 1818 C CA . TYR A 1 231 ? 11.234 -15.336 -12.367 1 95.38 231 TYR A CA 1
ATOM 1819 C C . TYR A 1 231 ? 12.062 -14.547 -11.359 1 95.38 231 TYR A C 1
ATOM 1821 O O . TYR A 1 231 ? 12.539 -15.094 -10.367 1 95.38 231 TYR A O 1
ATOM 1829 N N . GLU A 1 232 ? 12.18 -13.273 -11.578 1 94.69 232 GLU A N 1
ATOM 1830 C CA . GLU A 1 232 ? 12.945 -12.445 -10.648 1 94.69 232 GLU A CA 1
ATOM 1831 C C . GLU A 1 232 ? 12.234 -12.312 -9.312 1 94.69 232 GLU A C 1
ATOM 1833 O O . GLU A 1 232 ? 12.875 -12.273 -8.258 1 94.69 232 GLU A O 1
ATOM 1838 N N . VAL A 1 233 ? 10.953 -12.188 -9.352 1 97.31 233 VAL A N 1
ATOM 1839 C CA . VAL A 1 233 ? 10.164 -12.062 -8.125 1 97.31 233 VAL A CA 1
ATOM 1840 C C . VAL A 1 233 ? 10.328 -13.32 -7.281 1 97.31 233 VAL A C 1
ATOM 1842 O O . VAL A 1 233 ? 10.633 -13.242 -6.09 1 97.31 233 VAL A O 1
ATOM 1845 N N . VAL A 1 234 ? 10.211 -14.516 -7.898 1 97.06 234 VAL A N 1
ATOM 1846 C CA . VAL A 1 234 ? 10.289 -15.781 -7.18 1 97.06 234 VAL A CA 1
ATOM 1847 C C . VAL A 1 234 ? 11.711 -16.016 -6.684 1 97.06 234 VAL A C 1
ATOM 1849 O O . VAL A 1 234 ? 11.914 -16.453 -5.551 1 97.06 234 VAL A O 1
ATOM 1852 N N . ASP A 1 235 ? 12.672 -15.688 -7.523 1 95.94 235 ASP A N 1
ATOM 1853 C CA . ASP A 1 235 ? 14.062 -15.805 -7.09 1 95.94 235 ASP A CA 1
ATOM 1854 C C . ASP A 1 235 ? 14.305 -14.984 -5.82 1 95.94 235 ASP A C 1
ATOM 1856 O O . ASP A 1 235 ? 14.953 -15.469 -4.887 1 95.94 235 ASP A O 1
ATOM 1860 N N . THR A 1 236 ? 13.805 -13.797 -5.773 1 95.5 236 THR A N 1
ATOM 1861 C CA . THR A 1 236 ? 13.977 -12.93 -4.613 1 95.5 236 THR A CA 1
ATOM 1862 C C . THR A 1 236 ? 13.25 -13.5 -3.398 1 95.5 236 THR A C 1
ATOM 1864 O O . THR A 1 236 ? 13.805 -13.539 -2.299 1 95.5 236 THR A O 1
ATOM 1867 N N . LEU A 1 237 ? 12.039 -14 -3.564 1 96.62 237 LEU A N 1
ATOM 1868 C CA . LEU A 1 237 ? 11.273 -14.609 -2.488 1 96.62 237 LEU A CA 1
ATOM 1869 C C . LEU A 1 237 ? 12.055 -15.766 -1.857 1 96.62 237 LEU A C 1
ATOM 1871 O O . LEU A 1 237 ? 12.094 -15.891 -0.631 1 96.62 237 LEU A O 1
ATOM 1875 N N . LEU A 1 238 ? 12.641 -16.547 -2.676 1 95.25 238 LEU A N 1
ATOM 1876 C CA . LEU A 1 238 ? 13.359 -17.734 -2.203 1 95.25 238 LEU A CA 1
ATOM 1877 C C . LEU A 1 238 ? 14.664 -17.328 -1.523 1 95.25 238 LEU A C 1
ATOM 1879 O O . LEU A 1 238 ? 14.984 -17.828 -0.443 1 95.25 238 LEU A O 1
ATOM 1883 N N . ARG A 1 239 ? 15.336 -16.391 -2.064 1 93.56 239 ARG A N 1
ATOM 1884 C CA . ARG A 1 239 ? 16.641 -16 -1.564 1 93.56 239 ARG A CA 1
ATOM 1885 C C . ARG A 1 239 ? 16.531 -15.289 -0.219 1 93.56 239 ARG A C 1
ATOM 1887 O O . ARG A 1 239 ? 17.359 -15.484 0.666 1 93.56 239 ARG A O 1
ATOM 1894 N N . ASP A 1 240 ? 15.547 -14.477 -0.119 1 92.25 240 ASP A N 1
ATOM 1895 C CA . ASP A 1 240 ? 15.492 -13.703 1.114 1 92.25 240 ASP A CA 1
ATOM 1896 C C . ASP A 1 240 ? 14.547 -14.344 2.127 1 92.25 240 ASP A C 1
ATOM 1898 O O . ASP A 1 240 ? 14.32 -13.797 3.207 1 92.25 240 ASP A O 1
ATOM 1902 N N . GLY A 1 241 ? 13.953 -15.484 1.807 1 92.56 241 GLY A N 1
ATOM 1903 C CA . GLY A 1 241 ? 13.195 -16.297 2.742 1 92.56 241 GLY A CA 1
ATOM 1904 C C . GLY A 1 241 ? 11.734 -15.891 2.852 1 92.56 241 GLY A C 1
ATOM 1905 O O . GLY A 1 241 ? 10.961 -16.516 3.57 1 92.56 241 GLY A O 1
ATOM 1906 N N . THR A 1 242 ? 11.305 -14.875 2.123 1 95.75 242 THR A N 1
ATOM 1907 C CA . THR A 1 242 ? 9.938 -14.375 2.268 1 95.75 242 THR A CA 1
ATOM 1908 C C . THR A 1 242 ? 8.945 -15.32 1.606 1 95.75 242 THR A C 1
ATOM 1910 O O . THR A 1 242 ? 7.734 -15.203 1.824 1 95.75 242 THR A O 1
ATOM 1913 N N . ALA A 1 243 ? 9.398 -16.328 0.867 1 95.69 243 ALA A N 1
ATOM 1914 C CA . ALA A 1 243 ? 8.508 -17.359 0.333 1 95.69 243 ALA A CA 1
ATOM 1915 C C . ALA A 1 243 ? 7.758 -18.078 1.455 1 95.69 243 ALA A C 1
ATOM 1917 O O . ALA A 1 243 ? 6.621 -18.516 1.267 1 95.69 243 ALA A O 1
ATOM 1918 N N . GLU A 1 244 ? 8.352 -18.125 2.625 1 93.06 244 GLU A N 1
ATOM 1919 C CA . GLU A 1 244 ? 7.77 -18.812 3.771 1 93.06 244 GLU A CA 1
ATOM 1920 C C . GLU A 1 244 ? 6.488 -18.125 4.234 1 93.06 244 GLU A C 1
ATOM 1922 O O . GLU A 1 244 ? 5.695 -18.719 4.977 1 93.06 244 GLU A O 1
ATOM 1927 N N . LEU A 1 245 ? 6.305 -16.938 3.826 1 96.44 245 LEU A N 1
ATOM 1928 C CA . LEU A 1 245 ? 5.129 -16.172 4.242 1 96.44 245 LEU A CA 1
ATOM 1929 C C . LEU A 1 245 ? 3.928 -16.5 3.367 1 96.44 245 LEU A C 1
ATOM 1931 O O . LEU A 1 245 ? 2.795 -16.141 3.697 1 96.44 245 LEU A O 1
ATOM 1935 N N . ILE A 1 246 ? 4.105 -17.203 2.271 1 96.94 246 ILE A N 1
ATOM 1936 C CA . ILE A 1 246 ? 3.053 -17.5 1.308 1 96.94 246 ILE A CA 1
ATOM 1937 C C . ILE A 1 246 ? 2.584 -18.938 1.482 1 96.94 246 ILE A C 1
ATOM 1939 O O . ILE A 1 246 ? 3.391 -19.875 1.438 1 96.94 246 ILE A O 1
ATOM 1943 N N . ASP A 1 247 ? 1.317 -19.109 1.648 1 96.31 247 ASP A N 1
ATOM 1944 C CA . ASP A 1 247 ? 0.78 -20.453 1.786 1 96.31 247 ASP A CA 1
ATOM 1945 C C . ASP A 1 247 ? 0.452 -21.062 0.422 1 96.31 247 ASP A C 1
ATOM 1947 O O . ASP A 1 247 ? 0.723 -22.234 0.176 1 96.31 247 ASP A O 1
ATOM 1951 N N . GLU A 1 248 ? -0.141 -20.312 -0.427 1 94.88 248 GLU A N 1
ATOM 1952 C CA . GLU A 1 248 ? -0.499 -20.75 -1.773 1 94.88 248 GLU A CA 1
ATOM 1953 C C . GLU A 1 248 ? -0.203 -19.656 -2.803 1 94.88 248 GLU A C 1
ATOM 1955 O O . GLU A 1 248 ? -0.481 -18.484 -2.568 1 94.88 248 GLU A O 1
ATOM 1960 N N . ILE A 1 249 ? 0.345 -20.094 -3.93 1 95.25 249 ILE A N 1
ATOM 1961 C CA . ILE A 1 249 ? 0.5 -19.156 -5.043 1 95.25 249 ILE A CA 1
ATOM 1962 C C . ILE A 1 249 ? -0 -19.812 -6.332 1 95.25 249 ILE A C 1
ATOM 1964 O O . ILE A 1 249 ? 0.402 -20.938 -6.668 1 95.25 249 ILE A O 1
ATOM 1968 N N . MET A 1 250 ? -0.947 -19.172 -6.949 1 91.75 250 MET A N 1
ATOM 1969 C CA . MET A 1 250 ? -1.396 -19.469 -8.305 1 91.75 250 MET A CA 1
ATOM 1970 C C . MET A 1 250 ? -0.685 -18.578 -9.32 1 91.75 250 MET A C 1
ATOM 1972 O O . MET A 1 250 ? -0.934 -17.375 -9.383 1 91.75 250 MET A O 1
ATOM 1976 N N . LEU A 1 251 ? 0.1 -19.188 -10.156 1 91.56 251 LEU A N 1
ATOM 1977 C CA . LEU A 1 251 ? 1.063 -18.391 -10.906 1 91.56 251 LEU A CA 1
ATOM 1978 C C . LEU A 1 251 ? 0.976 -18.688 -12.398 1 91.56 251 LEU A C 1
ATOM 1980 O O . LEU A 1 251 ? 1.006 -19.844 -12.805 1 91.56 251 LEU A O 1
ATOM 1984 N N . GLU A 1 252 ? 0.792 -17.672 -13.18 1 90.56 252 GLU A N 1
ATOM 1985 C CA . GLU A 1 252 ? 1.042 -17.812 -14.609 1 90.56 252 GLU A CA 1
ATOM 1986 C C . GLU A 1 252 ? 2.514 -17.578 -14.938 1 90.56 252 GLU A C 1
ATOM 1988 O O . GLU A 1 252 ? 3 -16.453 -14.867 1 90.56 252 GLU A O 1
ATOM 1993 N N . VAL A 1 253 ? 3.18 -18.594 -15.352 1 91.56 253 VAL A N 1
ATOM 1994 C CA . VAL A 1 253 ? 4.602 -18.484 -15.656 1 91.56 253 VAL A CA 1
ATOM 1995 C C . VAL A 1 253 ? 4.805 -18.391 -17.156 1 91.56 253 VAL A C 1
ATOM 1997 O O . VAL A 1 253 ? 4.332 -19.25 -17.906 1 91.56 253 VAL A O 1
ATOM 2000 N N . HIS A 1 254 ? 5.516 -17.359 -17.578 1 92.44 254 HIS A N 1
ATOM 2001 C CA . HIS A 1 254 ? 5.758 -17.125 -19 1 92.44 254 HIS A CA 1
ATOM 2002 C C . HIS A 1 254 ? 7.07 -17.766 -19.453 1 92.44 254 HIS A C 1
ATOM 2004 O O . HIS A 1 254 ? 8.094 -17.625 -18.781 1 92.44 254 HIS A O 1
ATOM 2010 N N . TYR A 1 255 ? 7.012 -18.469 -20.547 1 92 255 TYR A N 1
ATOM 2011 C CA . TYR A 1 255 ? 8.172 -19.141 -21.125 1 92 255 TYR A CA 1
ATOM 2012 C C . TYR A 1 255 ? 7.945 -19.438 -22.609 1 92 255 TYR A C 1
ATOM 2014 O O . TYR A 1 255 ? 6.812 -19.391 -23.094 1 92 255 TYR A O 1
ATOM 2022 N N . SER A 1 256 ? 9.047 -19.641 -23.281 1 92.12 256 SER A N 1
ATOM 2023 C CA . SER A 1 256 ? 8.961 -20 -24.688 1 92.12 256 SER A CA 1
ATOM 2024 C C . SER A 1 256 ? 8.688 -21.484 -24.859 1 92.12 256 SER A C 1
ATOM 2026 O O . SER A 1 256 ? 9.328 -22.312 -24.219 1 92.12 256 SER A O 1
ATOM 2028 N N . HIS A 1 257 ? 7.715 -21.812 -25.672 1 89.94 257 HIS A N 1
ATOM 2029 C CA . HIS A 1 257 ? 7.34 -23.188 -26.016 1 89.94 257 HIS A CA 1
ATOM 2030 C C . HIS A 1 257 ? 6.473 -23.234 -27.266 1 89.94 257 HIS A C 1
ATOM 2032 O O . HIS A 1 257 ? 5.594 -22.375 -27.453 1 89.94 257 HIS A O 1
ATOM 2038 N N . PRO A 1 25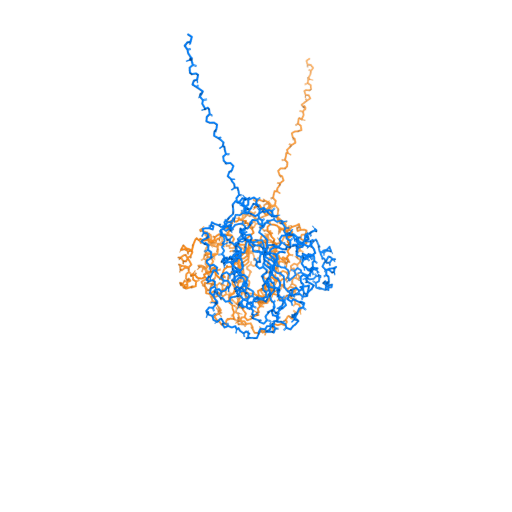8 ? 6.734 -24.203 -28.125 1 87.81 258 PRO A N 1
ATOM 2039 C CA . PRO A 1 258 ? 5.973 -24.281 -29.375 1 87.81 258 PRO A CA 1
ATOM 2040 C C . PRO A 1 258 ? 4.465 -24.344 -29.141 1 87.81 258 PRO A C 1
ATOM 2042 O O . PRO A 1 258 ? 3.697 -23.734 -29.891 1 87.81 258 PRO A O 1
ATOM 2045 N N . ASP A 1 259 ? 4.059 -25.047 -28.172 1 84.06 259 ASP A N 1
ATOM 2046 C CA . ASP A 1 259 ? 2.629 -25.172 -27.906 1 84.06 259 ASP A CA 1
ATOM 2047 C C . ASP A 1 259 ? 2.041 -23.844 -27.438 1 84.06 259 ASP A C 1
ATOM 2049 O O . ASP A 1 259 ? 0.893 -23.516 -27.734 1 84.06 259 ASP A O 1
ATOM 2053 N N . MET A 1 260 ? 2.828 -23.141 -26.625 1 86.5 260 MET A N 1
ATOM 2054 C CA . MET A 1 260 ? 2.367 -21.828 -26.156 1 86.5 260 MET A CA 1
ATOM 2055 C C . MET A 1 260 ? 2.295 -20.828 -27.312 1 86.5 260 MET A C 1
ATOM 2057 O O . MET A 1 260 ? 1.403 -19.984 -27.344 1 86.5 260 MET A O 1
ATOM 2061 N N . LEU A 1 261 ? 3.301 -20.875 -28.156 1 88.25 261 LEU A N 1
ATOM 2062 C CA . LEU A 1 261 ? 3.279 -20.031 -29.344 1 88.25 261 LEU A CA 1
ATOM 2063 C C . LEU A 1 261 ? 2.025 -20.297 -30.172 1 88.25 261 LEU A C 1
ATOM 2065 O O . LEU A 1 261 ? 1.338 -19.359 -30.578 1 88.25 261 LEU A O 1
ATOM 2069 N N . ARG A 1 262 ? 1.736 -21.562 -30.406 1 84.94 262 ARG A N 1
ATOM 2070 C CA . ARG A 1 262 ? 0.601 -21.953 -31.234 1 84.94 262 ARG A CA 1
ATOM 2071 C C . ARG A 1 262 ? -0.718 -21.547 -30.594 1 84.94 262 ARG A C 1
ATOM 2073 O O . ARG A 1 262 ? -1.607 -21.016 -31.25 1 84.94 262 ARG A O 1
ATOM 2080 N N . ALA A 1 263 ? -0.831 -21.781 -29.328 1 79.81 263 ALA A N 1
ATOM 2081 C CA . ALA A 1 263 ? -2.111 -21.625 -28.641 1 79.81 263 ALA A CA 1
ATOM 2082 C C . ALA A 1 263 ? -2.338 -20.188 -28.219 1 79.81 263 ALA A C 1
ATOM 2084 O O . ALA A 1 263 ? -3.475 -19.703 -28.203 1 79.81 263 ALA A O 1
ATOM 2085 N N . PHE A 1 264 ? -1.244 -19.453 -27.828 1 82.94 264 PHE A N 1
ATOM 2086 C CA . PHE A 1 264 ? -1.429 -18.156 -27.172 1 82.94 264 PHE A CA 1
ATOM 2087 C C . PHE A 1 264 ? -0.561 -17.094 -27.828 1 82.94 264 PHE A C 1
ATOM 2089 O O . PHE A 1 264 ? -0.502 -15.953 -27.359 1 82.94 264 PHE A O 1
ATOM 2096 N N . ARG A 1 265 ? 0.164 -17.469 -28.859 1 88.06 265 ARG A N 1
ATOM 2097 C CA . ARG A 1 265 ? 1.026 -16.562 -29.609 1 88.06 265 ARG A CA 1
ATOM 2098 C C . ARG A 1 265 ? 2.158 -16.031 -28.734 1 88.06 265 ARG A C 1
ATOM 2100 O O . ARG A 1 265 ? 2.625 -14.906 -28.938 1 88.06 265 ARG A O 1
ATOM 2107 N N . TRP A 1 266 ? 2.479 -16.844 -27.75 1 90.06 266 TRP A N 1
ATOM 2108 C CA . TRP A 1 266 ? 3.617 -16.484 -26.906 1 90.06 266 TRP A CA 1
ATOM 2109 C C . TRP A 1 266 ? 4.906 -16.469 -27.734 1 90.06 266 TRP A C 1
ATOM 2111 O O . TRP A 1 266 ? 5.195 -17.422 -28.453 1 90.06 266 TRP A O 1
ATOM 2121 N N . CYS A 1 267 ? 5.625 -15.312 -27.656 1 91.25 267 CYS A N 1
ATOM 2122 C CA . CYS A 1 267 ? 6.945 -15.148 -28.266 1 91.25 267 CYS A CA 1
ATOM 2123 C C . CYS A 1 267 ? 6.852 -15.07 -29.781 1 91.25 267 CYS A C 1
ATOM 2125 O O . CYS A 1 267 ? 7.84 -15.297 -30.484 1 91.25 267 CYS A O 1
ATOM 2127 N N . LYS A 1 268 ? 5.625 -14.953 -30.297 1 90.69 268 LYS A N 1
ATOM 2128 C CA . LYS A 1 268 ? 5.535 -14.562 -31.703 1 90.69 268 LYS A CA 1
ATOM 2129 C C . LYS A 1 268 ? 6.297 -13.266 -31.953 1 90.69 268 LYS A C 1
ATOM 2131 O O . LYS A 1 268 ? 7.051 -13.172 -32.938 1 90.69 268 LYS A O 1
ATOM 2136 N N . THR A 1 269 ? 5.945 -12.312 -31.078 1 88.06 269 THR A N 1
ATOM 2137 C CA . THR A 1 269 ? 6.809 -11.148 -30.953 1 88.06 269 THR A CA 1
ATOM 2138 C C . THR A 1 269 ? 7.777 -11.312 -29.781 1 88.06 269 THR A C 1
ATOM 2140 O O . THR A 1 269 ? 7.359 -11.617 -28.672 1 88.06 269 THR A O 1
ATOM 2143 N N . PRO A 1 270 ? 8.977 -11.141 -30.125 1 86.88 270 PRO A N 1
ATOM 2144 C CA . PRO A 1 270 ? 9.961 -11.383 -29.078 1 86.88 270 PRO A CA 1
ATOM 2145 C C . PRO A 1 270 ? 9.742 -10.508 -27.844 1 86.88 270 PRO A C 1
ATOM 2147 O O . PRO A 1 270 ? 9.469 -9.312 -27.984 1 86.88 270 PRO A O 1
ATOM 2150 N N . GLN A 1 271 ? 9.711 -11.133 -26.703 1 87.56 271 GLN A N 1
ATOM 2151 C CA . GLN A 1 271 ? 9.719 -10.516 -25.375 1 87.56 271 GLN A CA 1
ATOM 2152 C C . GLN A 1 271 ? 10.945 -10.938 -24.578 1 87.56 271 GLN A C 1
ATOM 2154 O O . GLN A 1 271 ? 11.578 -11.953 -24.891 1 87.56 271 GLN A O 1
ATOM 2159 N N . PHE A 1 272 ? 11.273 -10.125 -23.531 1 85.75 272 PHE A N 1
ATOM 2160 C CA . PHE A 1 272 ? 12.477 -10.422 -22.766 1 85.75 272 PHE A CA 1
ATOM 2161 C C . PHE A 1 272 ? 12.383 -11.805 -22.125 1 85.75 272 PHE A C 1
ATOM 2163 O O . PHE A 1 272 ? 13.398 -12.477 -21.938 1 85.75 272 PHE A O 1
ATOM 2170 N N . TRP A 1 273 ? 11.18 -12.25 -21.797 1 92 273 TRP A N 1
ATOM 2171 C CA . TRP A 1 273 ? 11.008 -13.492 -21.047 1 92 273 TRP A CA 1
ATOM 2172 C C . TRP A 1 273 ? 11.008 -14.695 -21.984 1 92 273 TRP A C 1
ATOM 2174 O O . TRP A 1 273 ? 10.969 -15.844 -21.531 1 92 273 TRP A O 1
ATOM 2184 N N . CYS A 1 274 ? 11.086 -14.477 -23.312 1 93.25 274 CYS A N 1
ATOM 2185 C CA . CYS A 1 274 ? 11.125 -15.578 -24.266 1 93.25 274 CYS A CA 1
ATOM 2186 C C . CYS A 1 274 ? 12.406 -16.391 -24.125 1 93.25 274 CYS A C 1
ATOM 2188 O O . CYS A 1 274 ? 12.516 -17.484 -24.672 1 93.25 274 CYS A O 1
ATOM 2190 N N . LYS A 1 275 ? 13.344 -15.883 -23.359 1 93.38 275 LYS A N 1
ATOM 2191 C CA . LYS A 1 275 ? 14.578 -16.609 -23.094 1 93.38 275 LYS A CA 1
ATOM 2192 C C . LYS A 1 275 ? 14.336 -17.781 -22.156 1 93.38 275 LYS A C 1
ATOM 2194 O O . LYS A 1 275 ? 15.156 -18.703 -22.078 1 93.38 275 LYS A O 1
ATOM 2199 N N . TYR A 1 276 ? 13.297 -17.781 -21.422 1 93.75 276 TYR A N 1
ATOM 2200 C CA . TYR A 1 276 ? 12.992 -18.859 -20.484 1 93.75 276 TYR A CA 1
ATOM 2201 C C . TYR A 1 276 ? 12.312 -20.016 -21.188 1 93.75 276 TYR A C 1
ATOM 2203 O O . TYR A 1 276 ? 11.508 -19.812 -22.109 1 93.75 276 TYR A O 1
ATOM 2211 N N . SER A 1 277 ? 12.625 -21.219 -20.703 1 91.44 277 SER A N 1
ATOM 2212 C CA . SER A 1 277 ? 12.086 -22.453 -21.281 1 91.44 277 SER A CA 1
ATOM 2213 C C . SER A 1 277 ? 11.094 -23.125 -20.328 1 91.44 277 SER A C 1
ATOM 2215 O O . SER A 1 277 ? 10.891 -22.641 -19.203 1 91.44 277 SER A O 1
ATOM 2217 N N . LEU A 1 278 ? 10.523 -24.219 -20.859 1 88.69 278 LEU A N 1
ATOM 2218 C CA . LEU A 1 278 ? 9.656 -25.031 -20.016 1 88.69 278 LEU A CA 1
ATOM 2219 C C . LEU A 1 278 ? 10.422 -25.562 -18.797 1 88.69 278 LEU A C 1
ATOM 2221 O O . LEU A 1 278 ? 9.859 -25.672 -17.703 1 88.69 278 LEU A O 1
ATOM 2225 N N . ASP A 1 279 ? 11.688 -25.875 -19 1 90 279 ASP A N 1
ATOM 2226 C CA . ASP A 1 279 ? 12.516 -26.344 -17.891 1 90 279 ASP A CA 1
ATOM 2227 C C . ASP A 1 279 ? 12.672 -25.266 -16.828 1 90 279 ASP A C 1
ATOM 2229 O O . ASP A 1 279 ? 12.656 -25.562 -15.625 1 90 279 ASP A O 1
ATOM 2233 N N . ASN A 1 280 ? 12.836 -24.016 -17.266 1 92.62 280 ASN A N 1
ATOM 2234 C CA . ASN A 1 280 ? 12.914 -22.906 -16.328 1 92.62 280 ASN A CA 1
ATOM 2235 C C . ASN A 1 280 ? 11.625 -22.766 -15.523 1 92.62 280 ASN A C 1
ATOM 2237 O O . ASN A 1 280 ? 11.664 -22.578 -14.305 1 92.62 280 ASN A O 1
ATOM 2241 N N . ALA A 1 281 ? 10.555 -22.859 -16.203 1 91.56 281 ALA A N 1
ATOM 2242 C CA . ALA A 1 281 ? 9.258 -22.766 -15.547 1 91.56 281 ALA A CA 1
ATOM 2243 C C . ALA A 1 281 ? 9.07 -23.906 -14.539 1 91.56 281 ALA A C 1
ATOM 2245 O O . ALA A 1 281 ? 8.586 -23.688 -13.422 1 91.56 281 ALA A O 1
ATOM 2246 N N . THR A 1 282 ? 9.445 -25.094 -14.93 1 88.56 282 THR A N 1
ATOM 2247 C CA . THR A 1 282 ? 9.352 -26.266 -14.055 1 88.56 282 THR A CA 1
ATOM 2248 C C . THR A 1 282 ? 10.188 -26.062 -12.797 1 88.56 282 THR A C 1
ATOM 2250 O O . THR A 1 282 ? 9.734 -26.328 -11.688 1 88.56 282 THR A O 1
ATOM 2253 N N . SER A 1 283 ? 11.352 -25.562 -13 1 91.25 283 SER A N 1
ATOM 2254 C CA . SER A 1 283 ? 12.25 -25.312 -11.883 1 91.25 283 SER A CA 1
ATOM 2255 C C . SER A 1 283 ? 11.672 -24.281 -10.922 1 91.25 283 SER A C 1
ATOM 2257 O O . SER A 1 283 ? 11.844 -24.391 -9.703 1 91.25 283 SER A O 1
ATOM 2259 N N . LEU A 1 284 ? 11.07 -23.297 -11.492 1 93.62 284 LEU A N 1
ATOM 2260 C CA . LEU A 1 284 ? 10.445 -22.266 -10.68 1 93.62 284 LEU A CA 1
ATOM 2261 C C . LEU A 1 284 ? 9.375 -22.859 -9.766 1 93.62 284 LEU A C 1
ATOM 2263 O O . LEU A 1 284 ? 9.406 -22.656 -8.555 1 93.62 284 LEU A O 1
ATOM 2267 N N . TYR A 1 285 ? 8.508 -23.672 -10.289 1 90.62 285 TYR A N 1
ATOM 2268 C CA . TYR A 1 285 ? 7.453 -24.297 -9.492 1 90.62 285 TYR A CA 1
ATOM 2269 C C . TYR A 1 285 ? 8.039 -25.25 -8.461 1 90.62 285 TYR A C 1
ATOM 2271 O O . TYR A 1 285 ? 7.609 -25.281 -7.309 1 90.62 285 TYR A O 1
ATOM 2279 N N . THR A 1 286 ? 9 -26.031 -8.883 1 90 286 THR A N 1
ATOM 2280 C CA . THR A 1 286 ? 9.617 -27 -7.984 1 90 286 THR A CA 1
ATOM 2281 C C . THR A 1 286 ? 10.289 -26.312 -6.809 1 90 286 THR A C 1
ATOM 2283 O O . THR A 1 286 ? 10.188 -26.766 -5.668 1 90 286 THR A O 1
ATOM 2286 N N . SER A 1 287 ? 10.922 -25.219 -7.125 1 93.06 287 SER A N 1
ATOM 2287 C CA . SER A 1 287 ? 11.602 -24.484 -6.07 1 93.06 287 SER A CA 1
ATOM 2288 C C . SER A 1 287 ? 10.609 -23.875 -5.086 1 93.06 287 SER A C 1
ATOM 2290 O O . SER A 1 287 ? 10.836 -23.906 -3.873 1 93.06 287 SER A O 1
ATOM 2292 N N . LEU A 1 288 ? 9.57 -23.344 -5.59 1 93.44 288 LEU A N 1
ATOM 2293 C CA . LEU A 1 288 ? 8.531 -22.812 -4.719 1 93.44 288 LEU A CA 1
ATOM 2294 C C . LEU A 1 288 ? 7.945 -23.906 -3.834 1 93.44 288 LEU A C 1
ATOM 2296 O O . LEU A 1 288 ? 7.836 -23.734 -2.617 1 93.44 288 LEU A O 1
ATOM 2300 N N . ARG A 1 289 ? 7.617 -24.984 -4.473 1 90.06 289 ARG A N 1
ATOM 2301 C CA . ARG A 1 289 ? 7.062 -26.109 -3.709 1 90.06 289 ARG A CA 1
ATOM 2302 C C . ARG A 1 289 ? 8.07 -26.625 -2.686 1 90.06 289 ARG A C 1
ATOM 2304 O O . ARG A 1 289 ? 7.703 -26.938 -1.555 1 90.06 289 ARG A O 1
ATOM 2311 N N . GLY A 1 290 ? 9.273 -26.688 -3.088 1 89.75 290 GLY A N 1
ATOM 2312 C CA . GLY A 1 290 ? 10.336 -27.125 -2.191 1 89.75 290 GLY A CA 1
ATOM 2313 C C . GLY A 1 290 ? 10.508 -26.219 -0.988 1 89.75 290 GLY A C 1
ATOM 2314 O O . GLY A 1 290 ? 11.023 -26.641 0.049 1 89.75 290 GLY A O 1
ATOM 2315 N N . SER A 1 291 ? 10.109 -24.984 -1.109 1 90.75 291 SER A N 1
ATOM 2316 C CA . SER A 1 291 ? 10.234 -24.031 -0.021 1 90.75 291 SER A CA 1
ATOM 2317 C C . SER A 1 291 ? 9 -24.047 0.877 1 90.75 291 SER A C 1
ATOM 2319 O O . SER A 1 291 ? 8.914 -23.281 1.835 1 90.75 291 SER A O 1
ATOM 2321 N N . GLY A 1 292 ? 8.039 -24.859 0.505 1 89.81 292 GLY A N 1
ATOM 2322 C CA . GLY A 1 292 ? 6.863 -25.016 1.346 1 89.81 292 GLY A CA 1
ATOM 2323 C C . GLY A 1 292 ? 5.664 -24.219 0.851 1 89.81 292 GLY A C 1
ATOM 2324 O O . GLY A 1 292 ? 4.652 -24.125 1.543 1 89.81 292 GLY A O 1
ATOM 2325 N N . VAL A 1 293 ? 5.777 -23.672 -0.307 1 93.44 293 VAL A N 1
ATOM 2326 C CA . VAL A 1 293 ? 4.66 -22.938 -0.891 1 93.44 293 VAL A CA 1
ATOM 2327 C C . VAL A 1 293 ? 3.793 -23.875 -1.718 1 93.44 293 VAL A C 1
ATOM 2329 O O . VAL A 1 293 ? 4.305 -24.656 -2.525 1 93.44 293 VAL A O 1
ATOM 2332 N N . TYR A 1 294 ? 2.504 -23.875 -1.447 1 92.06 294 TYR A N 1
ATOM 2333 C CA . TYR A 1 294 ? 1.554 -24.594 -2.293 1 92.06 294 TYR A CA 1
ATOM 2334 C C . TYR A 1 294 ? 1.404 -23.906 -3.646 1 92.06 294 TYR A C 1
ATOM 2336 O O . TYR A 1 294 ? 0.44 -23.172 -3.873 1 92.06 294 TYR A O 1
ATOM 2344 N N . ALA A 1 295 ? 2.322 -24.234 -4.555 1 91.44 295 ALA A N 1
ATOM 2345 C CA . ALA A 1 295 ? 2.418 -23.516 -5.824 1 91.44 295 ALA A CA 1
ATOM 2346 C C . ALA A 1 295 ? 1.838 -24.328 -6.969 1 91.44 295 ALA A C 1
ATOM 2348 O O . ALA A 1 295 ? 2.148 -25.516 -7.105 1 91.44 295 ALA A O 1
ATOM 2349 N N . HIS A 1 296 ? 1.021 -23.719 -7.738 1 86.5 296 HIS A N 1
ATOM 2350 C CA . HIS A 1 296 ? 0.495 -24.391 -8.922 1 86.5 296 HIS A CA 1
ATOM 2351 C C . HIS A 1 296 ? 0.128 -23.391 -10.008 1 86.5 296 HIS A C 1
ATOM 2353 O O . HIS A 1 296 ? 0.07 -22.188 -9.758 1 86.5 296 HIS A O 1
ATOM 2359 N N . THR A 1 297 ? -0.107 -23.859 -11.195 1 84.81 297 THR A N 1
ATOM 2360 C CA . THR A 1 297 ? -0.316 -23.031 -12.375 1 84.81 297 THR A CA 1
ATOM 2361 C C . THR A 1 297 ? -1.696 -22.375 -12.336 1 84.81 297 THR A C 1
ATOM 2363 O O . THR A 1 297 ? -2.625 -22.906 -11.727 1 84.81 297 THR A O 1
ATOM 2366 N N . TRP A 1 298 ? -1.773 -21.25 -12.922 1 80.69 298 TRP A N 1
ATOM 2367 C CA . TRP A 1 298 ? -2.98 -20.484 -13.211 1 80.69 298 TRP A CA 1
ATOM 2368 C C . TRP A 1 298 ? -2.789 -19.625 -14.453 1 80.69 298 TRP A C 1
ATOM 2370 O O . TRP A 1 298 ? -1.717 -19.047 -14.664 1 80.69 298 TRP A O 1
ATOM 2380 N N . PRO A 1 299 ? -3.787 -19.375 -15.203 1 78.19 299 PRO A N 1
ATOM 2381 C CA . PRO A 1 299 ? -5.082 -20.047 -15.305 1 78.19 299 PRO A CA 1
ATOM 2382 C C . PRO A 1 299 ? -4.965 -21.469 -15.883 1 78.19 299 PRO A C 1
ATOM 2384 O O . PRO A 1 299 ? -4.043 -21.734 -16.656 1 78.19 299 PRO A O 1
ATOM 2387 N N . MET B 1 1 ? -30.625 63.375 -49.906 1 24.23 1 MET B N 1
ATOM 2388 C CA . MET B 1 1 ? -29.422 62.656 -49.469 1 24.23 1 MET B CA 1
ATOM 2389 C C . MET B 1 1 ? -29.703 61.75 -48.281 1 24.23 1 MET B C 1
ATOM 2391 O O . MET B 1 1 ? -29.781 62.219 -47.156 1 24.23 1 MET B O 1
ATOM 2395 N N . LYS B 1 2 ? -30.609 60.812 -48.5 1 26.38 2 LYS B N 1
ATOM 2396 C CA . LYS B 1 2 ? -31.312 59.844 -47.625 1 26.38 2 LYS B CA 1
ATOM 2397 C C . LYS B 1 2 ? -30.328 58.938 -46.906 1 26.38 2 LYS B C 1
ATOM 2399 O O . LYS B 1 2 ? -29.391 58.438 -47.5 1 26.38 2 LYS B O 1
ATOM 2404 N N . ARG B 1 3 ? -30.234 59.125 -45.531 1 25.83 3 ARG B N 1
ATOM 2405 C CA . ARG B 1 3 ? -29.406 58.594 -44.438 1 25.83 3 ARG B CA 1
ATOM 2406 C C . ARG B 1 3 ? -29.484 57.062 -44.406 1 25.83 3 ARG B C 1
ATOM 2408 O O . ARG B 1 3 ? -30.562 56.5 -44.25 1 25.83 3 ARG B O 1
ATOM 2415 N N . ILE B 1 4 ? -28.719 56.406 -45.25 1 26.8 4 ILE B N 1
ATOM 2416 C CA . ILE B 1 4 ? -28.531 54.969 -45.406 1 26.8 4 ILE B CA 1
ATOM 2417 C C . ILE B 1 4 ? -28.219 54.312 -44.062 1 26.8 4 ILE B C 1
ATOM 2419 O O . ILE B 1 4 ? -27.203 54.656 -43.438 1 26.8 4 ILE B O 1
ATOM 2423 N N . TYR B 1 5 ? -29.281 54.062 -43.25 1 24.47 5 TYR B N 1
ATOM 2424 C CA . TYR B 1 5 ? -29.219 53.375 -41.969 1 24.47 5 TYR B CA 1
ATOM 2425 C C . TYR B 1 5 ? -28.453 52.062 -42.125 1 24.47 5 TYR B C 1
ATOM 2427 O O . TYR B 1 5 ? -28.859 51.156 -42.875 1 24.47 5 TYR B O 1
ATOM 2435 N N . GLY B 1 6 ? -27.141 52.125 -42.281 1 21.69 6 GLY B N 1
ATOM 2436 C CA . GLY B 1 6 ? -26.297 50.969 -42.375 1 21.69 6 GLY B CA 1
ATOM 2437 C C . GLY B 1 6 ? -26.562 49.938 -41.281 1 21.69 6 GLY B C 1
ATOM 2438 O O . GLY B 1 6 ? -26.547 50.281 -40.094 1 21.69 6 GLY B O 1
ATOM 2439 N N . ALA B 1 7 ? -27.438 48.906 -41.5 1 23.48 7 ALA B N 1
ATOM 2440 C CA . ALA B 1 7 ? -27.766 47.719 -40.719 1 23.48 7 ALA B CA 1
ATOM 2441 C C . ALA B 1 7 ? -26.5 46.969 -40.312 1 23.48 7 ALA B C 1
ATOM 2443 O O . ALA B 1 7 ? -25.781 46.438 -41.156 1 23.48 7 ALA B O 1
ATOM 2444 N N . LEU B 1 8 ? -25.672 47.5 -39.406 1 22.05 8 LEU B N 1
ATOM 2445 C CA . LEU B 1 8 ? -24.516 46.781 -38.875 1 22.05 8 LEU B CA 1
ATOM 2446 C C . LEU B 1 8 ? -24.906 45.406 -38.406 1 22.05 8 LEU B C 1
ATOM 2448 O O . LEU B 1 8 ? -25.703 45.25 -37.469 1 22.05 8 LEU B O 1
ATOM 2452 N N . LEU B 1 9 ? -24.938 44.375 -39.312 1 21.5 9 LEU B N 1
ATOM 2453 C CA . LEU B 1 9 ? -25.062 42.938 -39.062 1 21.5 9 LEU B CA 1
ATOM 2454 C C . LEU B 1 9 ? -24.062 42.469 -38 1 21.5 9 LEU B C 1
ATOM 2456 O O . LEU B 1 9 ? -22.844 42.562 -38.219 1 21.5 9 LEU B O 1
ATOM 2460 N N . CYS B 1 10 ? -24.344 42.5 -36.688 1 20.89 10 CYS B N 1
ATOM 2461 C CA . CYS B 1 10 ? -23.625 41.938 -35.531 1 20.89 10 CYS B CA 1
ATOM 2462 C C . CYS B 1 10 ? -23.297 40.469 -35.781 1 20.89 10 CYS B C 1
ATOM 2464 O O . CYS B 1 10 ? -24.203 39.656 -35.812 1 20.89 10 CYS B O 1
ATOM 2466 N N . LEU B 1 11 ? -22.312 40.094 -36.594 1 22.38 11 LEU B N 1
ATOM 2467 C CA . LEU B 1 11 ? -21.734 38.75 -36.75 1 22.38 11 LEU B CA 1
ATOM 2468 C C . LEU B 1 11 ? -21.453 38.125 -35.375 1 22.38 11 LEU B C 1
ATOM 2470 O O . LEU B 1 11 ? -20.703 38.688 -34.562 1 22.38 11 LEU B O 1
ATOM 2474 N N . ALA B 1 12 ? -22.266 37.219 -34.75 1 23 12 ALA B N 1
ATOM 2475 C CA . ALA B 1 12 ? -22.281 36.312 -33.594 1 23 12 ALA B CA 1
ATOM 2476 C C . ALA B 1 12 ? -21.062 35.406 -33.594 1 23 12 ALA B C 1
ATOM 2478 O O . ALA B 1 12 ? -20.984 34.438 -34.344 1 23 12 ALA B O 1
ATOM 2479 N N . PHE B 1 13 ? -19.781 35.812 -33.406 1 24.44 13 PHE B N 1
ATOM 2480 C CA . PHE B 1 13 ? -18.625 34.969 -33.156 1 24.44 13 PHE B CA 1
ATOM 2481 C C . PHE B 1 13 ? -18.828 34.125 -31.906 1 24.44 13 PHE B C 1
ATOM 2483 O O . PHE B 1 13 ? -19.062 34.656 -30.812 1 24.44 13 PHE B O 1
ATOM 2490 N N . ALA B 1 14 ? -19.203 32.781 -31.906 1 26.83 14 ALA B N 1
ATOM 2491 C CA . ALA B 1 14 ? -19.234 31.703 -30.922 1 26.83 14 ALA B CA 1
ATOM 2492 C C . ALA B 1 14 ? -17.906 31.594 -30.188 1 26.83 14 ALA B C 1
ATOM 2494 O O . ALA B 1 14 ? -16.906 31.156 -30.781 1 26.83 14 ALA B O 1
ATOM 2495 N N . ILE B 1 15 ? -17.531 32.406 -29.203 1 26.12 15 ILE B N 1
ATOM 2496 C CA . ILE B 1 15 ? -16.453 32.281 -28.234 1 26.12 15 ILE B CA 1
ATOM 2497 C C . ILE B 1 15 ? -16.453 30.859 -27.641 1 26.12 15 ILE B C 1
ATOM 2499 O O . ILE B 1 15 ? -17.453 30.438 -27.031 1 26.12 15 ILE B O 1
ATOM 2503 N N . THR B 1 16 ? -15.727 29.875 -28.109 1 27.23 16 THR B N 1
ATOM 2504 C CA . THR B 1 16 ? -15.352 28.578 -27.562 1 27.23 16 THR B CA 1
ATOM 2505 C C . THR B 1 16 ? -15.031 28.703 -26.062 1 27.23 16 THR B C 1
ATOM 2507 O O . THR B 1 16 ? -14.117 29.438 -25.688 1 27.23 16 THR B O 1
ATOM 2510 N N . VAL B 1 17 ? -15.922 28.656 -25.125 1 26.92 17 VAL B N 1
ATOM 2511 C CA . VAL B 1 17 ? -15.773 28.5 -23.688 1 26.92 17 VAL B CA 1
ATOM 2512 C C . VAL B 1 17 ? -14.688 27.469 -23.391 1 26.92 17 VAL B C 1
ATOM 2514 O O . VAL B 1 17 ? -14.828 26.281 -23.719 1 26.92 17 VAL B O 1
ATOM 2517 N N . SER B 1 18 ? -13.445 27.766 -23.406 1 29.52 18 SER B N 1
ATOM 2518 C CA . SER B 1 18 ? -12.359 26.984 -22.844 1 29.52 18 SER B CA 1
ATOM 2519 C C . SER B 1 18 ? -12.773 26.344 -21.516 1 29.52 18 SER B C 1
ATOM 2521 O O . SER B 1 18 ? -13.102 27.062 -20.562 1 29.52 18 SER B O 1
ATOM 2523 N N . LYS B 1 19 ? -13.422 25.281 -21.5 1 34.25 19 LYS B N 1
ATOM 2524 C CA . LYS B 1 19 ? -13.773 24.516 -20.312 1 34.25 19 LYS B CA 1
ATOM 2525 C C . LYS B 1 19 ? -12.672 24.578 -19.266 1 34.25 19 LYS B C 1
ATOM 2527 O O . LYS B 1 19 ? -11.516 24.266 -19.547 1 34.25 19 LYS B O 1
ATOM 2532 N N . CYS B 1 20 ? -12.641 25.391 -18.219 1 32.31 20 CYS B N 1
ATOM 2533 C CA . CYS B 1 20 ? -11.82 25.438 -17.016 1 32.31 20 CYS B CA 1
ATOM 2534 C C . CYS B 1 20 ? -11.5 24.031 -16.531 1 32.31 20 CYS B C 1
ATOM 2536 O O . CYS B 1 20 ? -12.383 23.328 -16.047 1 32.31 20 CYS B O 1
ATOM 2538 N N . GLN B 1 21 ? -10.492 23.469 -16.984 1 40.97 21 GLN B N 1
ATOM 2539 C CA . GLN B 1 21 ? -9.984 22.156 -16.594 1 40.97 21 GLN B CA 1
ATOM 2540 C C . GLN B 1 21 ? -9.719 22.078 -15.102 1 40.97 21 GLN B C 1
ATOM 2542 O O . GLN B 1 21 ? -9.094 22.984 -14.531 1 40.97 21 GLN B O 1
ATOM 2547 N N . SER B 1 22 ? -10.484 21.297 -14.281 1 49.75 22 SER B N 1
ATOM 2548 C CA . SER B 1 22 ? -10.188 21.031 -12.875 1 49.75 22 SER B CA 1
ATOM 2549 C C . SER B 1 22 ? -8.695 20.812 -12.656 1 49.75 22 SER B C 1
ATOM 2551 O O . SER B 1 22 ? -7.957 20.547 -13.609 1 49.75 22 SER B O 1
ATOM 2553 N N . ALA B 1 23 ? -8.203 21.266 -11.555 1 54 23 ALA B N 1
ATOM 2554 C CA . ALA B 1 23 ? -6.801 21.031 -11.203 1 54 23 ALA B CA 1
ATOM 2555 C C . ALA B 1 23 ? -6.375 19.625 -11.57 1 54 23 ALA B C 1
ATOM 2557 O O . ALA B 1 23 ? -5.27 19.406 -12.07 1 54 23 ALA B O 1
ATOM 2558 N N . CYS B 1 24 ? -7.203 18.734 -11.461 1 63.19 24 CYS B N 1
ATOM 2559 C CA . CYS B 1 24 ? -6.902 17.344 -11.797 1 63.19 24 CYS B CA 1
ATOM 2560 C C . CYS B 1 24 ? -6.707 17.172 -13.297 1 63.19 24 CYS B C 1
ATOM 2562 O O . CYS B 1 24 ? -5.789 16.469 -13.734 1 63.19 24 CYS B O 1
ATOM 2564 N N . GLU B 1 25 ? -7.539 17.781 -14.07 1 59.44 25 GLU B N 1
ATOM 2565 C CA . GLU B 1 25 ? -7.453 17.656 -15.523 1 59.44 25 GLU B CA 1
ATOM 2566 C C . GLU B 1 25 ? -6.141 18.219 -16.047 1 59.44 25 GLU B C 1
ATOM 2568 O O . GLU B 1 25 ? -5.531 17.641 -16.953 1 59.44 25 GLU B O 1
ATOM 2573 N N . ARG B 1 26 ? -5.719 19.25 -15.367 1 62.47 26 ARG B N 1
ATOM 2574 C CA . ARG B 1 26 ? -4.488 19.891 -15.805 1 62.47 26 ARG B CA 1
ATOM 2575 C C . ARG B 1 26 ? -3.283 18.984 -15.578 1 62.47 26 ARG B C 1
ATOM 2577 O O . ARG B 1 26 ? -2.309 19.047 -16.328 1 62.47 26 ARG B O 1
ATOM 2584 N N . GLU B 1 27 ? -3.473 18.172 -14.617 1 67.38 27 GLU B N 1
ATOM 2585 C CA . GLU B 1 27 ? -2.34 17.344 -14.234 1 67.38 27 GLU B CA 1
ATOM 2586 C C . GLU B 1 27 ? -2.461 15.945 -14.828 1 67.38 27 GLU B C 1
ATOM 2588 O O . GLU B 1 27 ? -1.633 15.07 -14.555 1 67.38 27 GLU B O 1
ATOM 2593 N N . GLY B 1 28 ? -3.439 15.695 -15.633 1 63.09 28 GLY B N 1
ATOM 2594 C CA . GLY B 1 28 ? -3.604 14.422 -16.312 1 63.09 28 GLY B CA 1
ATOM 2595 C C . GLY B 1 28 ? -4.117 13.32 -15.414 1 63.09 28 GLY B C 1
ATOM 2596 O O . GLY B 1 28 ? -3.797 12.148 -15.617 1 63.09 28 GLY B O 1
ATOM 2597 N N . VAL B 1 29 ? -4.742 13.727 -14.281 1 71.5 29 VAL B N 1
ATOM 2598 C CA . VAL B 1 29 ? -5.332 12.742 -13.375 1 71.5 29 VAL B CA 1
ATOM 2599 C C . VAL B 1 29 ? -6.852 12.906 -13.359 1 71.5 29 VAL B C 1
ATOM 2601 O O . VAL B 1 29 ? -7.383 13.906 -13.844 1 71.5 29 VAL B O 1
ATOM 2604 N N . VAL B 1 30 ? -7.543 11.852 -13.07 1 76.44 30 VAL B N 1
ATOM 2605 C CA . VAL B 1 30 ? -9 11.859 -12.945 1 76.44 30 VAL B CA 1
ATOM 2606 C C . VAL B 1 30 ? -9.391 11.828 -11.477 1 76.44 30 VAL B C 1
ATOM 2608 O O . VAL B 1 30 ? -9.172 10.82 -10.789 1 76.44 30 VAL B O 1
ATOM 2611 N N . CYS B 1 31 ? -9.969 13.016 -11.055 1 69.94 31 CYS B N 1
ATOM 2612 C CA . CYS B 1 31 ? -10.383 13.086 -9.656 1 69.94 31 CYS B CA 1
ATOM 2613 C C . CYS B 1 31 ? -11.844 12.68 -9.508 1 69.94 31 CYS B C 1
ATOM 2615 O O . CYS B 1 31 ? -12.578 12.609 -10.492 1 69.94 31 CYS B O 1
ATOM 2617 N N . GLY B 1 32 ? -12.289 11.977 -8.43 1 61.06 32 GLY B N 1
ATOM 2618 C CA . GLY B 1 32 ? -13.656 11.555 -8.172 1 61.06 32 GLY B CA 1
ATOM 2619 C C . GLY B 1 32 ? -14.641 12.703 -8.148 1 61.06 32 GLY B C 1
ATOM 2620 O O . GLY B 1 32 ? -14.25 13.867 -8.094 1 61.06 32 GLY B O 1
ATOM 2621 N N . SER B 1 33 ? -16 12.5 -8.633 1 50.88 33 SER B N 1
ATOM 2622 C CA . SER B 1 33 ? -17.062 13.508 -8.625 1 50.88 33 SER B CA 1
ATOM 2623 C C . SER B 1 33 ? -17.375 13.969 -7.207 1 50.88 33 SER B C 1
ATOM 2625 O O . SER B 1 33 ? -17.641 13.141 -6.328 1 50.88 33 SER B O 1
ATOM 2627 N N . VAL B 1 34 ? -16.719 14.852 -6.602 1 48.16 34 VAL B N 1
ATOM 2628 C CA . VAL B 1 34 ? -17 15.18 -5.207 1 48.16 34 VAL B CA 1
ATOM 2629 C C . VAL B 1 34 ? -18.25 16.031 -5.117 1 48.16 34 VAL B C 1
ATOM 2631 O O . VAL B 1 34 ? -18.297 17.141 -5.668 1 48.16 34 VAL B O 1
ATOM 2634 N N . ASP B 1 35 ? -19.484 15.609 -5.309 1 46.97 35 ASP B N 1
ATOM 2635 C CA . ASP B 1 35 ? -20.438 16.406 -4.527 1 46.97 35 ASP B CA 1
ATOM 2636 C C . ASP B 1 35 ? -20.047 16.422 -3.051 1 46.97 35 ASP B C 1
ATOM 2638 O O . ASP B 1 35 ? -20.516 15.586 -2.27 1 46.97 35 ASP B O 1
ATOM 2642 N N . HIS B 1 36 ? -18.906 17.031 -2.766 1 52.53 36 HIS B N 1
ATOM 2643 C CA . HIS B 1 36 ? -18.422 16.969 -1.391 1 52.53 36 HIS B CA 1
ATOM 2644 C C . HIS B 1 36 ? -19.219 17.922 -0.496 1 52.53 36 HIS B C 1
ATOM 2646 O O . HIS B 1 36 ? -19.109 19.141 -0.631 1 52.53 36 HIS B O 1
ATOM 2652 N N . ALA B 1 37 ? -20.375 17.438 0.044 1 49.97 37 ALA B N 1
ATOM 2653 C CA . ALA B 1 37 ? -20.969 18.25 1.107 1 49.97 37 ALA B CA 1
ATOM 2654 C C . ALA B 1 37 ? -19.922 18.719 2.098 1 49.97 37 ALA B C 1
ATOM 2656 O O . ALA B 1 37 ? -18.938 18.016 2.352 1 49.97 37 ALA B O 1
ATOM 2657 N N . ALA B 1 38 ? -19.938 20.062 2.35 1 55.28 38 ALA B N 1
ATOM 2658 C CA . ALA B 1 38 ? -19 20.625 3.332 1 55.28 38 ALA B CA 1
ATOM 2659 C C . ALA B 1 38 ? -19.031 19.812 4.629 1 55.28 38 ALA B C 1
ATOM 2661 O O . ALA B 1 38 ? -20.109 19.5 5.141 1 55.28 38 ALA B O 1
ATOM 2662 N N . VAL B 1 39 ? -17.891 19.281 4.988 1 67.56 39 VAL B N 1
ATOM 2663 C CA . VAL B 1 39 ? -17.781 18.656 6.301 1 67.56 39 VAL B CA 1
ATOM 2664 C C . VAL B 1 39 ? -18.078 19.672 7.391 1 67.56 39 VAL B C 1
ATOM 2666 O O . VAL B 1 39 ? -17.562 20.797 7.363 1 67.56 39 VAL B O 1
ATOM 2669 N N . ASP B 1 40 ? -19.125 19.406 8.148 1 63.22 40 ASP B N 1
ATOM 2670 C CA . ASP B 1 40 ? -19.375 20.297 9.281 1 63.22 40 ASP B CA 1
ATOM 2671 C C . ASP B 1 40 ? -18.234 20.188 10.305 1 63.22 40 ASP B C 1
ATOM 2673 O O . ASP B 1 40 ? -18.219 19.281 11.133 1 63.22 40 ASP B O 1
ATOM 2677 N N . THR B 1 41 ? -17.312 21.031 10.219 1 62.41 41 THR B N 1
ATOM 2678 C CA . THR B 1 41 ? -16.109 20.984 11.047 1 62.41 41 THR B CA 1
ATOM 2679 C C . THR B 1 41 ? -16.422 21.375 12.484 1 62.41 41 THR B C 1
ATOM 2681 O O . THR B 1 41 ? -15.641 21.109 13.398 1 62.41 41 THR B O 1
ATOM 2684 N N . ALA B 1 42 ? -17.469 22.172 12.633 1 54.94 42 ALA B N 1
ATOM 2685 C CA . ALA B 1 42 ? -17.875 22.531 13.992 1 54.94 42 ALA B CA 1
ATOM 2686 C C . ALA B 1 42 ? -18.25 21.297 14.789 1 54.94 42 ALA B C 1
ATOM 2688 O O . ALA B 1 42 ? -18.25 21.312 16.031 1 54.94 42 ALA B O 1
ATOM 2689 N N . THR B 1 43 ? -18.531 20.203 14.086 1 50.5 43 THR B N 1
ATOM 2690 C CA . THR B 1 43 ? -19.016 19 14.75 1 50.5 43 THR B CA 1
ATOM 2691 C C . THR B 1 43 ? -17.984 17.891 14.672 1 50.5 43 THR B C 1
ATOM 2693 O O . THR B 1 43 ? -18.328 16.703 14.797 1 50.5 43 THR B O 1
ATOM 2696 N N . LEU B 1 44 ? -16.891 18.25 14.312 1 58.16 44 LEU B N 1
ATOM 2697 C CA . LEU B 1 44 ? -15.898 17.172 14.32 1 58.16 44 LEU B CA 1
ATOM 2698 C C . LEU B 1 44 ? -15.781 16.562 15.703 1 58.16 44 LEU B C 1
ATOM 2700 O O . LEU B 1 44 ? -15.266 17.188 16.625 1 58.16 44 LEU B O 1
ATOM 2704 N N . ALA B 1 45 ? -16.859 15.797 16.156 1 51.41 45 ALA B N 1
ATOM 2705 C CA . ALA B 1 45 ? -16.922 15.18 17.484 1 51.41 45 ALA B CA 1
ATOM 2706 C C . ALA B 1 45 ? -15.875 14.07 17.625 1 51.41 45 ALA B C 1
ATOM 2708 O O . ALA B 1 45 ? -15.555 13.391 16.641 1 51.41 45 ALA B O 1
ATOM 2709 N N . PRO B 1 46 ? -15.078 14.172 18.766 1 52.59 46 PRO B N 1
ATOM 2710 C CA . PRO B 1 46 ? -14.242 13.008 19.094 1 52.59 46 PRO B CA 1
ATOM 2711 C C . PRO B 1 46 ? -15.008 11.688 19.016 1 52.59 46 PRO B C 1
ATOM 2713 O O . PRO B 1 46 ? -16.219 11.656 19.234 1 52.59 46 PRO B O 1
ATOM 2716 N N . SER B 1 47 ? -14.516 10.812 18.234 1 53.09 47 SER B N 1
ATOM 2717 C CA . SER B 1 47 ? -15.109 9.484 18.125 1 53.09 47 SER B CA 1
ATOM 2718 C C . SER B 1 47 ? -15.438 8.922 19.516 1 53.09 47 SER B C 1
ATOM 2720 O O . SER B 1 47 ? -14.609 8.977 20.422 1 53.09 47 SER B O 1
ATOM 2722 N N . GLN B 1 48 ? -16.641 8.734 19.891 1 50.78 48 GLN B N 1
ATOM 2723 C CA . GLN B 1 48 ? -17.141 8.047 21.078 1 50.78 48 GLN B CA 1
ATOM 2724 C C . GLN B 1 48 ? -16.594 6.621 21.156 1 50.78 48 GLN B C 1
ATOM 2726 O O . GLN B 1 48 ? -16.688 5.977 22.203 1 50.78 48 GLN B O 1
ATOM 2731 N N . SER B 1 49 ? -16.312 5.973 20.078 1 53.16 49 SER B N 1
ATOM 2732 C CA . SER B 1 49 ? -16.125 4.535 20.234 1 53.16 49 SER B CA 1
ATOM 2733 C C . SER B 1 49 ? -14.656 4.199 20.5 1 53.16 49 SER B C 1
ATOM 2735 O O . SER B 1 49 ? -13.773 4.566 19.719 1 53.16 49 SER B O 1
ATOM 2737 N N . LYS B 1 50 ? -14.32 3.969 21.766 1 59.22 50 LYS B N 1
ATOM 2738 C CA . LYS B 1 50 ? -13 3.514 22.188 1 59.22 50 LYS B CA 1
ATOM 2739 C C . LYS B 1 50 ? -12.609 2.223 21.469 1 59.22 50 LYS B C 1
ATOM 2741 O O . LYS B 1 50 ? -13.266 1.195 21.625 1 59.22 50 LYS B O 1
ATOM 2746 N N . ARG B 1 51 ? -11.719 2.4 20.5 1 72.12 51 ARG B N 1
ATOM 2747 C CA . ARG B 1 51 ? -11.18 1.19 19.891 1 72.12 51 ARG B CA 1
ATOM 2748 C C . ARG B 1 51 ? -10.25 0.455 20.844 1 72.12 51 ARG B C 1
ATOM 2750 O O . ARG B 1 51 ? -9.516 1.083 21.609 1 72.12 51 ARG B O 1
ATOM 2757 N N . ARG B 1 52 ? -10.445 -0.841 20.891 1 76.81 52 ARG B N 1
ATOM 2758 C CA . ARG B 1 52 ? -9.516 -1.677 21.641 1 76.81 52 ARG B CA 1
ATOM 2759 C C . ARG B 1 52 ? -8.273 -1.991 20.812 1 76.81 52 ARG B C 1
ATOM 2761 O O . ARG B 1 52 ? -8.383 -2.365 19.641 1 76.81 52 ARG B O 1
ATOM 2768 N N . TRP B 1 53 ? -7.098 -1.632 21.406 1 87.44 53 TRP B N 1
ATOM 2769 C CA . TRP B 1 53 ? -5.832 -1.891 20.719 1 87.44 53 TRP B CA 1
ATOM 2770 C C . TRP B 1 53 ? -5.109 -3.072 21.359 1 87.44 53 TRP B C 1
ATOM 2772 O O . TRP B 1 53 ? -5.242 -3.316 22.562 1 87.44 53 TRP B O 1
ATOM 2782 N N . SER B 1 54 ? -4.379 -3.803 20.5 1 80.38 54 SER B N 1
ATOM 2783 C CA . SER B 1 54 ? -3.6 -4.926 21 1 80.38 54 SER B CA 1
ATOM 2784 C C . SER B 1 54 ? -2.443 -4.453 21.875 1 80.38 54 SER B C 1
ATOM 2786 O O . SER B 1 54 ? -2.033 -5.148 22.812 1 80.38 54 SER B O 1
ATOM 2788 N N . ALA B 1 55 ? -1.886 -3.307 21.547 1 78.5 55 ALA B N 1
ATOM 2789 C CA . ALA B 1 55 ? -0.895 -2.611 22.359 1 78.5 55 ALA B CA 1
ATOM 2790 C C . ALA B 1 55 ? -1.434 -1.271 22.859 1 78.5 55 ALA B C 1
ATOM 2792 O O . ALA B 1 55 ? -1.192 -0.232 22.234 1 78.5 55 ALA B O 1
ATOM 2793 N N . PRO B 1 56 ? -1.992 -1.329 23.984 1 74.62 56 PRO B N 1
ATOM 2794 C CA . 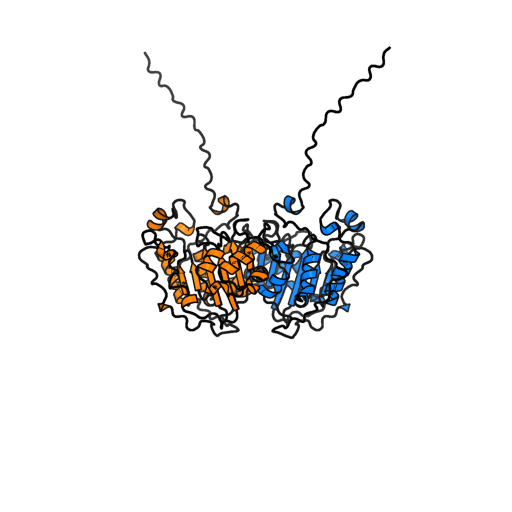PRO B 1 56 ? -2.756 -0.147 24.391 1 74.62 56 PRO B CA 1
ATOM 2795 C C . PRO B 1 56 ? -1.865 0.995 24.875 1 74.62 56 PRO B C 1
ATOM 2797 O O . PRO B 1 56 ? -2.299 2.148 24.906 1 74.62 56 PRO B O 1
ATOM 2800 N N . ASP B 1 57 ? -0.599 0.662 25.062 1 84.31 57 ASP B N 1
ATOM 2801 C CA . ASP B 1 57 ? 0.235 1.762 25.547 1 84.31 57 ASP B CA 1
ATOM 2802 C C . ASP B 1 57 ? 0.801 2.566 24.375 1 84.31 57 ASP B C 1
ATOM 2804 O O . ASP B 1 57 ? 1.445 2.01 23.484 1 84.31 57 ASP B O 1
ATOM 2808 N N . LYS B 1 58 ? 0.529 3.838 24.453 1 88.44 58 LYS B N 1
ATOM 2809 C CA . LYS B 1 58 ? 1.047 4.754 23.438 1 88.44 58 LYS B CA 1
ATOM 2810 C C . LYS B 1 58 ? 2.553 4.945 23.578 1 88.44 58 LYS B C 1
ATOM 2812 O O . LYS B 1 58 ? 3.053 5.117 24.703 1 88.44 58 LYS B O 1
ATOM 2817 N N . CYS B 1 59 ? 3.221 4.867 22.422 1 90.94 59 CYS B N 1
ATOM 2818 C CA . CYS B 1 59 ? 4.672 5.023 22.422 1 90.94 59 CYS B CA 1
ATOM 2819 C C . CYS B 1 59 ? 5.074 6.367 23.016 1 90.94 59 CYS B C 1
ATOM 2821 O O . CYS B 1 59 ? 5.988 6.438 23.844 1 90.94 59 CYS B O 1
ATOM 2823 N N . LEU B 1 60 ? 4.438 7.449 22.625 1 90.75 60 LEU B N 1
ATOM 2824 C CA . LEU B 1 60 ? 4.75 8.797 23.094 1 90.75 60 LEU B CA 1
ATOM 2825 C C . LEU B 1 60 ? 3.67 9.305 24.047 1 90.75 60 LEU B C 1
ATOM 2827 O O . LEU B 1 60 ? 3.064 10.352 23.797 1 90.75 60 LEU B O 1
ATOM 2831 N N . SER B 1 61 ? 3.477 8.633 25.141 1 80.88 61 SER B N 1
ATOM 2832 C CA . SER B 1 61 ? 2.377 8.922 26.062 1 80.88 61 SER B CA 1
ATOM 2833 C C . SER B 1 61 ? 2.576 10.266 26.75 1 80.88 61 SER B C 1
ATOM 2835 O O . SER B 1 61 ? 1.61 10.891 27.203 1 80.88 61 SER B O 1
ATOM 2837 N N . ASP B 1 62 ? 3.711 10.734 26.766 1 77.38 62 ASP B N 1
ATOM 2838 C CA . ASP B 1 62 ? 4.02 11.953 27.5 1 77.38 62 ASP B CA 1
ATOM 2839 C C . ASP B 1 62 ? 4.254 13.125 26.562 1 77.38 62 ASP B C 1
ATOM 2841 O O . ASP B 1 62 ? 5.066 14.008 26.844 1 77.38 62 ASP B O 1
ATOM 2845 N N . THR B 1 63 ? 3.598 13 25.406 1 81.5 63 THR B N 1
ATOM 2846 C CA . THR B 1 63 ? 3.797 14.102 24.484 1 81.5 63 THR B CA 1
ATOM 2847 C C . THR B 1 63 ? 3.326 15.422 25.094 1 81.5 63 THR B C 1
ATOM 2849 O O . THR B 1 63 ? 2.188 15.531 25.547 1 81.5 63 THR B O 1
ATOM 2852 N N . ASN B 1 64 ? 4.223 16.391 25.203 1 78.81 64 ASN B N 1
ATOM 2853 C CA . ASN B 1 64 ? 3.936 17.719 25.719 1 78.81 64 ASN B CA 1
ATOM 2854 C C . ASN B 1 64 ? 3.486 18.672 24.609 1 78.81 64 ASN B C 1
ATOM 2856 O O . ASN B 1 64 ? 4.289 19.078 23.766 1 78.81 64 ASN B O 1
ATOM 2860 N N . PHE B 1 65 ? 2.258 19.031 24.672 1 79.94 65 PHE B N 1
ATOM 2861 C CA . PHE B 1 65 ? 1.688 19.891 23.641 1 79.94 65 PHE B CA 1
ATOM 2862 C C . PHE B 1 65 ? 2.043 21.344 23.875 1 79.94 65 PHE B C 1
ATOM 2864 O O . PHE B 1 65 ? 1.783 22.203 23.031 1 79.94 65 PHE B O 1
ATOM 2871 N N . ALA B 1 66 ? 2.641 21.594 24.938 1 76.62 66 ALA B N 1
ATOM 2872 C CA . ALA B 1 66 ? 2.986 22.969 25.281 1 76.62 66 ALA B CA 1
ATOM 2873 C C . ALA B 1 66 ? 3.984 23.547 24.281 1 76.62 66 ALA B C 1
ATOM 2875 O O . ALA B 1 66 ? 4.109 24.766 24.141 1 76.62 66 ALA B O 1
ATOM 2876 N N . HIS B 1 67 ? 4.586 22.688 23.609 1 72.62 67 HIS B N 1
ATOM 2877 C CA . HIS B 1 67 ? 5.59 23.125 22.641 1 72.62 67 HIS B CA 1
ATOM 2878 C C . HIS B 1 67 ? 4.941 23.547 21.328 1 72.62 67 HIS B C 1
ATOM 2880 O O . HIS B 1 67 ? 5.598 24.141 20.469 1 72.62 67 HIS B O 1
ATOM 2886 N N . LEU B 1 68 ? 3.678 23.188 21.234 1 75.75 68 LEU B N 1
ATOM 2887 C CA . LEU B 1 68 ? 2.955 23.594 20.031 1 75.75 68 LEU B CA 1
ATOM 2888 C C . LEU B 1 68 ? 2.598 25.078 20.094 1 75.75 68 LEU B C 1
ATOM 2890 O O . LEU B 1 68 ? 2.16 25.562 21.125 1 75.75 68 LEU B O 1
ATOM 2894 N N . GLU B 1 69 ? 2.982 25.688 19 1 70.12 69 GLU B N 1
ATOM 2895 C CA . GLU B 1 69 ? 2.557 27.078 18.906 1 70.12 69 GLU B CA 1
ATOM 2896 C C . GLU B 1 69 ? 1.035 27.203 18.922 1 70.12 69 GLU B C 1
ATOM 2898 O O . GLU B 1 69 ? 0.334 26.297 18.484 1 70.12 69 GLU B O 1
ATOM 2903 N N . ASP B 1 70 ? 0.665 28.266 19.516 1 69.19 70 ASP B N 1
ATOM 2904 C CA . ASP B 1 70 ? -0.766 28.547 19.469 1 69.19 70 ASP B CA 1
ATOM 2905 C C . ASP B 1 70 ? -1.261 28.625 18.031 1 69.19 70 ASP B C 1
ATOM 2907 O O . ASP B 1 70 ? -0.526 29.047 17.125 1 69.19 70 ASP B O 1
ATOM 2911 N N . LEU B 1 71 ? -2.285 27.875 17.734 1 66.88 71 LEU B N 1
ATOM 2912 C CA . LEU B 1 71 ? -2.893 28 16.406 1 66.88 71 LEU B CA 1
ATOM 2913 C C . LEU B 1 71 ? -3.268 29.453 16.109 1 66.88 71 LEU B C 1
ATOM 2915 O O . LEU B 1 71 ? -3.846 30.125 16.953 1 66.88 71 LEU B O 1
ATOM 2919 N N . TRP B 1 72 ? -2.303 30.359 15.742 1 59.19 72 TRP B N 1
ATOM 2920 C CA . TRP B 1 72 ? -2.559 31.781 15.57 1 59.19 72 TRP B CA 1
ATOM 2921 C C . TRP B 1 72 ? -3.871 32.031 14.836 1 59.19 72 TRP B C 1
ATOM 2923 O O . TRP B 1 72 ? -3.926 31.922 13.602 1 59.19 72 TRP B O 1
ATOM 2933 N N . PRO B 1 73 ? -4.914 31.875 15.578 1 53.34 73 PRO B N 1
ATOM 2934 C CA . PRO B 1 73 ? -6.172 32.094 14.852 1 53.34 73 PRO B CA 1
ATOM 2935 C C . PRO B 1 73 ? -6.141 33.344 13.977 1 53.34 73 PRO B C 1
ATOM 2937 O O . PRO B 1 73 ? -6.855 33.406 12.977 1 53.34 73 PRO B O 1
ATOM 2940 N N . LYS B 1 74 ? -5.406 34.375 14.305 1 52.94 74 LYS B N 1
ATOM 2941 C CA . LYS B 1 74 ? -5.77 35.625 13.656 1 52.94 74 LYS B CA 1
ATOM 2942 C C . LYS B 1 74 ? -5.234 35.656 12.227 1 52.94 74 LYS B C 1
ATOM 2944 O O . LYS B 1 74 ? -5.824 36.312 11.359 1 52.94 74 LYS B O 1
ATOM 2949 N N . MET B 1 75 ? -4.227 34.875 11.82 1 61.31 75 MET B N 1
ATOM 2950 C CA . MET B 1 75 ? -3.932 35.312 10.453 1 61.31 75 MET B CA 1
ATOM 2951 C C . MET B 1 75 ? -4.012 34.125 9.484 1 61.31 75 MET B C 1
ATOM 2953 O O . MET B 1 75 ? -4.797 34.156 8.539 1 61.31 75 MET B O 1
ATOM 2957 N N . HIS B 1 76 ? -3.242 33.312 9.398 1 63.25 76 HIS B N 1
ATOM 2958 C CA . HIS B 1 76 ? -3.334 32.25 8.43 1 63.25 76 HIS B CA 1
ATOM 2959 C C . HIS B 1 76 ? -2.443 31.062 8.828 1 63.25 76 HIS B C 1
ATOM 2961 O O . HIS B 1 76 ? -1.646 31.188 9.766 1 63.25 76 HIS B O 1
ATOM 2967 N N . PHE B 1 77 ? -2.762 29.922 8.516 1 68.88 77 PHE B N 1
ATOM 2968 C CA . PHE B 1 77 ? -2.062 28.688 8.883 1 68.88 77 PHE B CA 1
ATOM 2969 C C . PHE B 1 77 ? -0.958 28.375 7.875 1 68.88 77 PHE B C 1
ATOM 2971 O O . PHE B 1 77 ? -0.446 27.25 7.836 1 68.88 77 PHE B O 1
ATOM 2978 N N . ARG B 1 78 ? -0.674 29.188 6.961 1 67.81 78 ARG B N 1
ATOM 2979 C CA . ARG B 1 78 ? 0.458 28.969 6.07 1 67.81 78 ARG B CA 1
ATOM 2980 C C . ARG B 1 78 ? 1.622 29.891 6.418 1 67.81 78 ARG B C 1
ATOM 2982 O O . ARG B 1 78 ? 1.421 30.969 6.977 1 67.81 78 ARG B O 1
ATOM 2989 N N . GLY B 1 79 ? 2.871 29.406 6.461 1 56.75 79 GLY B N 1
ATOM 2990 C CA . GLY B 1 79 ? 4.035 30.203 6.816 1 56.75 79 GLY B CA 1
ATOM 2991 C C . GLY B 1 79 ? 3.855 31.688 6.531 1 56.75 79 GLY B C 1
ATOM 2992 O O . GLY B 1 79 ? 2.809 32.094 6.035 1 56.75 79 GLY B O 1
ATOM 2993 N N . PRO B 1 80 ? 4.773 32.469 7.062 1 49.59 80 PRO B N 1
ATOM 2994 C CA . PRO B 1 80 ? 4.543 33.906 7.082 1 49.59 80 PRO B CA 1
ATOM 2995 C C . PRO B 1 80 ? 4.164 34.469 5.711 1 49.59 80 PRO B C 1
ATOM 2997 O O . PRO B 1 80 ? 4.875 34.25 4.73 1 49.59 80 PRO B O 1
ATOM 3000 N N . ILE B 1 81 ? 2.982 34.719 5.398 1 44.59 81 ILE B N 1
ATOM 3001 C CA . ILE B 1 81 ? 2.699 35.594 4.262 1 44.59 81 ILE B CA 1
ATOM 3002 C C . ILE B 1 81 ? 3.619 36.812 4.297 1 44.59 81 ILE B C 1
ATOM 3004 O O . ILE B 1 81 ? 4.203 37.188 3.279 1 44.59 81 ILE B O 1
ATOM 3008 N N . SER B 1 82 ? 3.514 37.688 5.332 1 40.75 82 SER B N 1
ATOM 3009 C CA . SER B 1 82 ? 4.312 38.875 5.562 1 40.75 82 SER B CA 1
ATOM 3010 C C . SER B 1 82 ? 5.43 38.625 6.566 1 40.75 82 SER B C 1
ATOM 3012 O O . SER B 1 82 ? 6.199 39.531 6.902 1 40.75 82 SER B O 1
ATOM 3014 N N . GLY B 1 83 ? 5.441 37.5 7.367 1 42.56 83 GLY B N 1
ATOM 3015 C CA . GLY B 1 83 ? 6.496 37.438 8.367 1 42.56 83 GLY B CA 1
ATOM 3016 C C . GLY B 1 83 ? 7.793 36.844 7.82 1 42.56 83 GLY B C 1
ATOM 3017 O O . GLY B 1 83 ? 7.859 36.438 6.664 1 42.56 83 GLY B O 1
ATOM 3018 N N . PRO B 1 84 ? 9 37.031 8.617 1 38.25 84 PRO B N 1
ATOM 3019 C CA . PRO B 1 84 ? 10.289 36.594 8.086 1 38.25 84 PRO B CA 1
ATOM 3020 C C . PRO B 1 84 ? 10.227 35.188 7.484 1 38.25 84 PRO B C 1
ATOM 3022 O O . PRO B 1 84 ? 9.508 34.312 7.988 1 38.25 84 PRO B O 1
ATOM 3025 N N . LYS B 1 85 ? 10.625 35.094 6.246 1 42.84 85 LYS B N 1
ATOM 3026 C CA . LYS B 1 85 ? 10.906 33.875 5.5 1 42.84 85 LYS B CA 1
ATOM 3027 C C . LYS B 1 85 ? 11.336 32.75 6.434 1 42.84 85 LYS B C 1
ATOM 3029 O O . LYS B 1 85 ? 11.312 31.578 6.051 1 42.84 85 LYS B O 1
ATOM 3034 N N . SER B 1 86 ? 11.938 33.125 7.512 1 37.53 86 SER B N 1
ATOM 3035 C CA . SER B 1 86 ? 12.617 32.25 8.445 1 37.53 86 SER B CA 1
ATOM 3036 C C . SER B 1 86 ? 11.633 31.281 9.102 1 37.53 86 SER B C 1
ATOM 3038 O O . SER B 1 86 ? 12.031 30.391 9.859 1 37.53 86 SER B O 1
ATOM 3040 N N . TYR B 1 87 ? 10.422 31.625 9.188 1 36.75 87 TYR B N 1
ATOM 3041 C CA . TYR B 1 87 ? 9.555 30.703 9.898 1 36.75 87 TYR B CA 1
ATOM 3042 C C . TYR B 1 87 ? 9.609 29.312 9.273 1 36.75 87 TYR B C 1
ATOM 3044 O O . TYR B 1 87 ? 9.641 28.297 9.977 1 36.75 87 TYR B O 1
ATOM 3052 N N . PHE B 1 88 ? 9.469 29.219 8.016 1 42.44 88 PHE B N 1
ATOM 3053 C CA . PHE B 1 88 ? 9.602 27.922 7.363 1 42.44 88 PHE B CA 1
ATOM 3054 C C . PHE B 1 88 ? 11.039 27.422 7.441 1 42.44 88 PHE B C 1
ATOM 3056 O O . PHE B 1 88 ? 11.281 26.219 7.418 1 42.44 88 PHE B O 1
ATOM 3063 N N . HIS B 1 89 ? 11.945 28.406 7.215 1 40.41 89 HIS B N 1
ATOM 3064 C CA . HIS B 1 89 ? 13.328 28 7.422 1 40.41 89 HIS B CA 1
ATOM 3065 C C . HIS B 1 89 ? 13.602 27.672 8.891 1 40.41 89 HIS B C 1
ATOM 3067 O O . HIS B 1 89 ? 14.68 27.188 9.234 1 40.41 89 HIS B O 1
ATOM 3073 N N . ARG B 1 90 ? 12.828 28.234 9.719 1 37.28 90 ARG B N 1
ATOM 3074 C CA . ARG B 1 90 ? 13.062 27.922 11.125 1 37.28 90 ARG B CA 1
ATOM 3075 C C . ARG B 1 90 ? 12.562 26.516 11.461 1 37.28 90 ARG B C 1
ATOM 3077 O O . ARG B 1 90 ? 11.43 26.156 11.133 1 37.28 90 ARG B O 1
ATOM 3084 N N . VAL B 1 91 ? 13.359 25.609 11.305 1 46.72 91 VAL B N 1
ATOM 3085 C CA . VAL B 1 91 ? 13.047 24.359 11.992 1 46.72 91 VAL B CA 1
ATOM 3086 C C . VAL B 1 91 ? 11.969 24.609 13.047 1 46.72 91 VAL B C 1
ATOM 3088 O O . VAL B 1 91 ? 12.195 25.328 14.023 1 46.72 91 VAL B O 1
ATOM 3091 N N . PRO B 1 92 ? 10.727 24.75 12.625 1 51.22 92 PRO B N 1
ATOM 3092 C CA . PRO B 1 92 ? 9.781 25.031 13.703 1 51.22 92 PRO B CA 1
ATOM 3093 C C . PRO B 1 92 ? 10.172 24.359 15.016 1 51.22 92 PRO B C 1
ATOM 3095 O O . PRO B 1 92 ? 10.547 23.172 15.023 1 51.22 92 PRO B O 1
ATOM 3098 N N . PRO B 1 93 ? 10.812 25 15.992 1 54.31 93 PRO B N 1
ATOM 3099 C CA . PRO B 1 93 ? 10.891 24.438 17.344 1 54.31 93 PRO B CA 1
ATOM 3100 C C . PRO B 1 93 ? 9.75 23.469 17.641 1 54.31 93 PRO B C 1
ATOM 3102 O O . PRO B 1 93 ? 9.789 22.766 18.656 1 54.31 93 PRO B O 1
ATOM 3105 N N . HIS B 1 94 ? 8.867 23.156 16.562 1 73.31 94 HIS B N 1
ATOM 3106 C CA . HIS B 1 94 ? 7.676 22.531 17.109 1 73.31 94 HIS B CA 1
ATOM 3107 C C . HIS B 1 94 ? 7.523 21.094 16.609 1 73.31 94 HIS B C 1
ATOM 3109 O O . HIS B 1 94 ? 6.504 20.453 16.844 1 73.31 94 HIS B O 1
ATOM 3115 N N . TYR B 1 95 ? 8.688 20.703 15.836 1 85.5 95 TYR B N 1
ATOM 3116 C CA . TYR B 1 95 ? 8.469 19.297 15.484 1 85.5 95 TYR B CA 1
ATOM 3117 C C . TYR B 1 95 ? 8.516 18.406 16.719 1 85.5 95 TYR B C 1
ATOM 3119 O O . TYR B 1 95 ? 9.367 18.594 17.594 1 85.5 95 TYR B O 1
ATOM 3127 N N . LEU B 1 96 ? 7.695 17.5 16.625 1 90.44 96 LEU B N 1
ATOM 3128 C CA . LEU B 1 96 ? 7.547 16.609 17.781 1 90.44 96 LEU B CA 1
ATOM 3129 C C . LEU B 1 96 ? 8.859 15.891 18.078 1 90.44 96 LEU B C 1
ATOM 3131 O O . LEU B 1 96 ? 9.188 15.648 19.25 1 90.44 96 LEU B O 1
ATOM 3135 N N . GLY B 1 97 ? 9.602 15.602 17.047 1 89.62 97 GLY B N 1
ATOM 3136 C CA . GLY B 1 97 ? 10.844 14.859 17.203 1 89.62 97 GLY B CA 1
ATOM 3137 C C . GLY B 1 97 ? 11.883 15.602 18.016 1 89.62 97 GLY B C 1
ATOM 3138 O O . GLY B 1 97 ? 12.852 15 18.5 1 89.62 97 GLY B O 1
ATOM 3139 N N . ARG B 1 98 ? 11.719 16.875 18.203 1 84 98 ARG B N 1
ATOM 3140 C CA . ARG B 1 98 ? 12.617 17.656 19.031 1 84 98 ARG B CA 1
ATOM 3141 C C . ARG B 1 98 ? 12.242 17.547 20.5 1 84 98 ARG B C 1
ATOM 3143 O O . ARG B 1 98 ? 13.031 17.922 21.375 1 84 98 ARG B O 1
ATOM 3150 N N . HIS B 1 99 ? 11.102 17.078 20.734 1 84.25 99 HIS B N 1
ATOM 3151 C CA . HIS B 1 99 ? 10.578 17.094 22.094 1 84.25 99 HIS B CA 1
ATOM 3152 C C . HIS B 1 99 ? 10.219 15.68 22.562 1 84.25 99 HIS B C 1
ATOM 3154 O O . HIS B 1 99 ? 9.758 15.484 23.688 1 84.25 99 HIS B O 1
ATOM 3160 N N . ALA B 1 100 ? 10.344 14.789 21.688 1 88.06 100 ALA B N 1
ATOM 3161 C CA . ALA B 1 100 ? 9.977 13.406 22 1 88.06 100 ALA B CA 1
ATOM 3162 C C . ALA B 1 100 ? 11.039 12.43 21.516 1 88.06 100 ALA B C 1
ATOM 3164 O O . ALA B 1 100 ? 11.742 12.703 20.547 1 88.06 100 ALA B O 1
ATOM 3165 N N . ASN B 1 101 ? 11.094 11.328 22.203 1 88.56 101 ASN B N 1
ATOM 3166 C CA . ASN B 1 101 ? 12.023 10.266 21.844 1 88.56 101 ASN B CA 1
ATOM 3167 C C . ASN B 1 101 ? 11.305 9.094 21.172 1 88.56 101 ASN B C 1
ATOM 3169 O O . ASN B 1 101 ? 10.594 8.336 21.844 1 88.56 101 ASN B O 1
ATOM 3173 N N . PHE B 1 102 ? 11.57 8.867 19.922 1 93.44 102 PHE B N 1
ATOM 3174 C CA . PHE B 1 102 ? 10.875 7.852 19.141 1 93.44 102 PHE B CA 1
ATOM 3175 C C . PHE B 1 102 ? 11.539 6.488 19.312 1 93.44 102 PHE B C 1
ATOM 3177 O O . PHE B 1 102 ? 10.992 5.473 18.875 1 93.44 102 PHE B O 1
ATOM 3184 N N . THR B 1 103 ? 12.672 6.328 19.891 1 89.19 103 THR B N 1
ATOM 3185 C CA . THR B 1 103 ? 13.516 5.141 19.859 1 89.19 103 THR B CA 1
ATOM 3186 C C . THR B 1 103 ? 12.852 3.986 20.609 1 89.19 103 THR B C 1
ATOM 3188 O O . THR B 1 103 ? 13.156 2.818 20.359 1 89.19 103 THR B O 1
ATOM 3191 N N . ARG B 1 104 ? 11.945 4.273 21.453 1 88.69 104 ARG B N 1
ATOM 3192 C CA . ARG B 1 104 ? 11.336 3.211 22.234 1 88.69 104 ARG B CA 1
ATOM 3193 C C . ARG B 1 104 ? 10.039 2.717 21.594 1 88.69 104 ARG B C 1
ATOM 3195 O O . ARG B 1 104 ? 9.414 1.779 22.094 1 88.69 104 ARG B O 1
ATOM 3202 N N . CYS B 1 105 ? 9.656 3.295 20.547 1 94.88 105 CYS B N 1
ATOM 3203 C CA . CYS B 1 105 ? 8.422 2.896 19.875 1 94.88 105 CYS B CA 1
ATOM 3204 C C . CYS B 1 105 ? 8.609 1.584 19.125 1 94.88 105 CYS B C 1
ATOM 3206 O O . CYS B 1 105 ? 9.727 1.242 18.734 1 94.88 105 CYS B O 1
ATOM 3208 N N . ARG B 1 106 ? 7.52 0.855 18.984 1 93.44 106 ARG B N 1
ATOM 3209 C CA . ARG B 1 106 ? 7.539 -0.452 18.344 1 93.44 106 ARG B CA 1
ATOM 3210 C C . ARG B 1 106 ? 8.047 -0.345 16.906 1 93.44 106 ARG B C 1
ATOM 3212 O O . ARG B 1 106 ? 8.836 -1.179 16.453 1 93.44 106 ARG B O 1
ATOM 3219 N N . ARG B 1 107 ? 7.52 0.552 16.188 1 94.75 107 ARG B N 1
ATOM 3220 C CA . ARG B 1 107 ? 8.016 0.901 14.859 1 94.75 107 ARG B CA 1
ATOM 3221 C C . ARG B 1 107 ? 7.77 2.375 14.555 1 94.75 107 ARG B C 1
ATOM 3223 O O . ARG B 1 107 ? 6.875 2.994 15.133 1 94.75 107 ARG B O 1
ATOM 3230 N N . ARG B 1 108 ? 8.664 2.979 13.82 1 97.75 108 ARG B N 1
ATOM 3231 C CA . ARG B 1 108 ? 8.625 4.387 13.453 1 97.75 108 ARG B CA 1
ATOM 3232 C C . ARG B 1 108 ? 8.281 4.555 11.969 1 97.75 108 ARG B C 1
ATOM 3234 O O . ARG B 1 108 ? 9.062 4.164 11.102 1 97.75 108 ARG B O 1
ATOM 3241 N N . VAL B 1 109 ? 7.098 5.188 11.711 1 98.62 109 VAL B N 1
ATOM 3242 C CA . VAL B 1 109 ? 6.508 5.234 10.375 1 98.62 109 VAL B CA 1
ATOM 3243 C C . VAL B 1 109 ? 6.324 6.688 9.945 1 98.62 109 VAL B C 1
ATOM 3245 O O . VAL B 1 109 ? 5.664 7.469 10.633 1 98.62 109 VAL B O 1
ATOM 3248 N N . TYR B 1 110 ? 6.957 7.07 8.82 1 98.44 110 TYR B N 1
ATOM 3249 C CA . TYR B 1 110 ? 6.738 8.375 8.203 1 98.44 110 TYR B CA 1
ATOM 3250 C C . TYR B 1 110 ? 5.871 8.25 6.961 1 98.44 110 TYR B C 1
ATOM 3252 O O . TYR B 1 110 ? 6.164 7.449 6.07 1 98.44 110 TYR B O 1
ATOM 3260 N N . ILE B 1 111 ? 4.77 8.984 6.902 1 98.75 111 ILE B N 1
ATOM 3261 C CA . ILE B 1 111 ? 3.844 8.977 5.777 1 98.75 111 ILE B CA 1
ATOM 3262 C C . ILE B 1 111 ? 3.785 10.367 5.145 1 98.75 111 ILE B C 1
ATOM 3264 O O . ILE B 1 111 ? 3.412 11.344 5.805 1 98.75 111 ILE B O 1
ATOM 3268 N N . ASP B 1 112 ? 4.199 10.445 3.885 1 97.44 112 ASP B N 1
ATOM 3269 C CA . ASP B 1 112 ? 4.215 11.688 3.119 1 97.44 112 ASP B CA 1
ATOM 3270 C C . ASP B 1 112 ? 3.145 11.68 2.033 1 97.44 112 ASP B C 1
ATOM 3272 O O . ASP B 1 112 ? 3.305 11.031 0.999 1 97.44 112 ASP B O 1
ATOM 3276 N N . VAL B 1 113 ? 2.033 12.438 2.248 1 97.69 113 VAL B N 1
ATOM 3277 C CA . VAL B 1 113 ? 0.89 12.461 1.34 1 97.69 113 VAL B CA 1
ATOM 3278 C C . VAL B 1 113 ? 0.903 13.742 0.519 1 97.69 113 VAL B C 1
ATOM 3280 O O . VAL B 1 113 ? 0.759 14.844 1.068 1 97.69 113 VAL B O 1
ATOM 3283 N N . GLY B 1 114 ? 0.974 13.633 -0.78 1 94.56 114 GLY B N 1
ATOM 3284 C CA . GLY B 1 114 ? 1.24 14.773 -1.639 1 94.56 114 GLY B CA 1
ATOM 3285 C C . GLY B 1 114 ? 2.699 15.188 -1.639 1 94.56 114 GLY B C 1
ATOM 3286 O O . GLY B 1 114 ? 3.014 16.359 -1.43 1 94.56 114 GLY B O 1
ATOM 3287 N N . ALA B 1 115 ? 3.523 14.25 -1.899 1 93.81 115 ALA B N 1
ATOM 3288 C CA . ALA B 1 115 ? 4.957 14.398 -1.65 1 93.81 115 ALA B CA 1
ATOM 3289 C C . ALA B 1 115 ? 5.602 15.305 -2.693 1 93.81 115 ALA B C 1
ATOM 3291 O O . ALA B 1 115 ? 6.637 15.922 -2.434 1 93.81 115 ALA B O 1
ATOM 3292 N N . GLY B 1 116 ? 4.98 15.375 -3.855 1 90.31 116 GLY B N 1
ATOM 3293 C CA . GLY B 1 116 ? 5.648 16.078 -4.938 1 90.31 116 GLY B CA 1
ATOM 3294 C C . GLY B 1 116 ? 6.902 15.391 -5.422 1 90.31 116 GLY B C 1
ATOM 3295 O O . GLY B 1 116 ? 6.871 14.211 -5.773 1 90.31 116 GLY B O 1
ATOM 3296 N N . GLN B 1 117 ? 7.992 16.109 -5.355 1 91.19 117 GLN B N 1
ATOM 3297 C CA . GLN B 1 117 ? 9.258 15.562 -5.832 1 91.19 117 GLN B CA 1
ATOM 3298 C C . GLN B 1 117 ? 10.094 15.023 -4.672 1 91.19 117 GLN B C 1
ATOM 3300 O O . GLN B 1 117 ? 9.961 15.492 -3.537 1 91.19 117 GLN B O 1
ATOM 3305 N N . PHE B 1 118 ? 10.961 14.047 -5.051 1 93.06 118 PHE B N 1
ATOM 3306 C CA . PHE B 1 118 ? 11.891 13.531 -4.055 1 93.06 118 PHE B CA 1
ATOM 3307 C C . PHE B 1 118 ? 12.883 14.617 -3.631 1 93.06 118 PHE B C 1
ATOM 3309 O O . PHE B 1 118 ? 13.07 14.852 -2.438 1 93.06 118 PHE B O 1
ATOM 3316 N N . ASN B 1 119 ? 13.5 15.102 -4.668 1 83.5 119 ASN B N 1
ATOM 3317 C CA . ASN B 1 119 ? 14.445 16.188 -4.465 1 83.5 119 ASN B CA 1
ATOM 3318 C C . ASN B 1 119 ? 13.883 17.516 -4.977 1 83.5 119 ASN B C 1
ATOM 3320 O O . ASN B 1 119 ? 13.773 17.719 -6.188 1 83.5 119 ASN B O 1
ATOM 3324 N N . SER B 1 120 ? 13.312 18.266 -4.082 1 67.69 120 SER B N 1
ATOM 3325 C CA . SER B 1 120 ? 12.781 19.547 -4.508 1 67.69 120 SER B CA 1
ATOM 3326 C C . SER B 1 120 ? 13.82 20.656 -4.328 1 67.69 120 SER B C 1
ATOM 3328 O O . SER B 1 120 ? 14.094 21.078 -3.205 1 67.69 120 SER B O 1
ATOM 3330 N N . GLN B 1 121 ? 14.742 20.688 -5.246 1 59.47 121 GLN B N 1
ATOM 3331 C CA . GLN B 1 121 ? 15.703 21.766 -5.121 1 59.47 121 GLN B CA 1
ATOM 3332 C C . GLN B 1 121 ? 15.008 23.094 -4.844 1 59.47 121 GLN B C 1
ATOM 3334 O O . GLN B 1 121 ? 14.094 23.484 -5.574 1 59.47 121 GLN B O 1
ATOM 3339 N N . GLY B 1 122 ? 15.25 23.672 -3.74 1 51.78 122 GLY B N 1
ATOM 3340 C CA . GLY B 1 122 ? 14.812 25.016 -3.4 1 51.78 122 GLY B CA 1
ATOM 3341 C C . GLY B 1 122 ? 13.484 25.047 -2.666 1 51.78 122 GLY B C 1
ATOM 3342 O O . GLY B 1 122 ? 12.977 26.109 -2.324 1 51.78 122 GLY B O 1
ATOM 3343 N N . SER B 1 123 ? 12.859 23.812 -2.621 1 59.31 123 SER B N 1
ATOM 3344 C CA . SER B 1 123 ? 11.617 23.844 -1.849 1 59.31 123 SER B CA 1
ATOM 3345 C C . SER B 1 123 ? 11.656 22.844 -0.705 1 59.31 123 SER B C 1
ATOM 3347 O O . SER B 1 123 ? 12.406 21.859 -0.754 1 59.31 123 SER B O 1
ATOM 3349 N N . SER B 1 124 ? 11.148 23.219 0.427 1 59.31 124 SER B N 1
ATOM 3350 C CA . SER B 1 124 ? 11.047 22.375 1.615 1 59.31 124 SER B CA 1
ATOM 3351 C C . SER B 1 124 ? 9.945 21.328 1.46 1 59.31 124 SER B C 1
ATOM 3353 O O . SER B 1 124 ? 9.57 20.672 2.432 1 59.31 124 SER B O 1
ATOM 3355 N N . GLU B 1 125 ? 9.594 21.109 0.314 1 74.5 125 GLU B N 1
ATOM 3356 C CA . GLU B 1 125 ? 8.367 20.328 0.18 1 74.5 125 GLU B CA 1
ATOM 3357 C C . GLU B 1 125 ? 8.664 18.875 -0.182 1 74.5 125 GLU B C 1
ATOM 3359 O O . GLU B 1 125 ? 7.863 17.984 0.09 1 74.5 125 GLU B O 1
ATOM 3364 N N . GLY B 1 126 ? 9.805 18.734 -0.594 1 86.31 126 GLY B N 1
ATOM 3365 C CA . GLY B 1 126 ? 10.125 17.406 -1.053 1 86.31 126 GLY B CA 1
ATOM 3366 C C . GLY B 1 126 ? 10.547 16.469 0.068 1 86.31 126 GLY B C 1
ATOM 3367 O O . GLY B 1 126 ? 10.812 16.922 1.185 1 86.31 126 GLY B O 1
ATOM 3368 N N . PHE B 1 127 ? 10.609 15.242 -0.243 1 92.62 127 PHE B N 1
ATOM 3369 C CA . PHE B 1 127 ? 10.945 14.203 0.727 1 92.62 127 PHE B CA 1
ATOM 3370 C C . PHE B 1 127 ? 12.32 14.453 1.334 1 92.62 127 PHE B C 1
ATOM 3372 O O . PHE B 1 127 ? 12.469 14.477 2.557 1 92.62 127 PHE B O 1
ATOM 3379 N N . LEU B 1 128 ? 13.297 14.703 0.504 1 91.5 128 LEU B N 1
ATOM 3380 C CA . LEU B 1 128 ? 14.672 14.883 0.976 1 91.5 128 LEU B CA 1
ATOM 3381 C C . LEU B 1 128 ? 14.789 16.141 1.823 1 91.5 128 LEU B C 1
ATOM 3383 O O . LEU B 1 128 ? 15.492 16.156 2.834 1 91.5 128 LEU B O 1
ATOM 3387 N N . SER B 1 129 ? 14.172 17.172 1.361 1 87.62 129 SER B N 1
ATOM 3388 C CA . SER B 1 129 ? 14.172 18.406 2.141 1 87.62 129 SER B CA 1
ATOM 3389 C C . SER B 1 129 ? 13.586 18.188 3.529 1 87.62 129 SER B C 1
ATOM 3391 O O . SER B 1 129 ? 14.07 18.75 4.512 1 87.62 129 SER B O 1
ATOM 3393 N N . MET B 1 130 ? 12.57 17.359 3.629 1 89.38 130 MET B N 1
ATOM 3394 C CA . MET B 1 130 ? 11.961 17.062 4.926 1 89.38 130 MET B CA 1
ATOM 3395 C C . MET B 1 130 ? 12.93 16.281 5.809 1 89.38 130 MET B C 1
ATOM 3397 O O . MET B 1 130 ? 13.008 16.531 7.016 1 89.38 130 MET B O 1
ATOM 3401 N N . MET B 1 131 ? 13.672 15.375 5.203 1 91.06 131 MET B N 1
ATOM 3402 C CA . MET B 1 131 ? 14.664 14.625 5.969 1 91.06 131 MET B CA 1
ATOM 3403 C C . MET B 1 131 ? 15.719 15.555 6.559 1 91.06 131 MET B C 1
ATOM 3405 O O . MET B 1 131 ? 16.172 15.359 7.691 1 91.06 131 MET B O 1
ATOM 3409 N N . LYS B 1 132 ? 16.031 16.578 5.844 1 86.69 132 LYS B N 1
ATOM 3410 C CA . LYS B 1 132 ? 17.047 17.531 6.309 1 86.69 132 LYS B CA 1
ATOM 3411 C C . LYS B 1 132 ? 16.484 18.453 7.391 1 86.69 132 LYS B C 1
ATOM 3413 O O . LYS B 1 132 ? 17.172 18.766 8.359 1 86.69 132 LYS B O 1
ATOM 3418 N N . LEU B 1 133 ? 15.273 18.812 7.227 1 83.88 133 LEU B N 1
ATOM 3419 C CA . LEU B 1 133 ? 14.633 19.75 8.133 1 83.88 133 LEU B CA 1
ATOM 3420 C C . LEU B 1 133 ? 14.227 19.062 9.438 1 83.88 133 LEU B C 1
ATOM 3422 O O . LEU B 1 133 ? 14.195 19.688 10.492 1 83.88 133 LEU B O 1
ATOM 3426 N N . TYR B 1 134 ? 13.906 17.844 9.375 1 88.75 134 TYR B N 1
ATOM 3427 C CA . TYR B 1 134 ? 13.406 17.031 10.477 1 88.75 134 TYR B CA 1
ATOM 3428 C C . TYR B 1 134 ? 14.242 15.766 10.648 1 88.75 134 TYR B C 1
ATOM 3430 O O . TYR B 1 134 ? 13.781 14.664 10.375 1 88.75 134 TYR B O 1
ATOM 3438 N N . PRO B 1 135 ? 15.422 15.922 11.25 1 88.94 135 PRO B N 1
ATOM 3439 C CA . PRO B 1 135 ? 16.438 14.867 11.25 1 88.94 135 PRO B CA 1
ATOM 3440 C C . PRO B 1 135 ? 15.969 13.602 11.969 1 88.94 135 PRO B C 1
ATOM 3442 O O . PRO B 1 135 ? 16.422 12.5 11.656 1 88.94 135 PRO B O 1
ATOM 3445 N N . SER B 1 136 ? 15.086 13.758 12.914 1 92.19 136 SER B N 1
ATOM 3446 C CA . SER B 1 136 ? 14.586 12.57 13.609 1 92.19 136 SER B CA 1
ATOM 3447 C C . SER B 1 136 ? 13.977 11.57 12.633 1 92.19 136 SER B C 1
ATOM 3449 O O . SER B 1 136 ? 13.969 10.367 12.891 1 92.19 136 SER B O 1
ATOM 3451 N N . LEU B 1 137 ? 13.477 12.016 11.508 1 94.69 137 LEU B N 1
ATOM 3452 C CA . LEU B 1 137 ? 12.797 11.164 10.531 1 94.69 137 LEU B CA 1
ATOM 3453 C C . LEU B 1 137 ? 13.789 10.242 9.836 1 94.69 137 LEU B C 1
ATOM 3455 O O . LEU B 1 137 ? 13.406 9.18 9.344 1 94.69 137 LEU B O 1
ATOM 3459 N N . VAL B 1 138 ? 14.992 10.617 9.773 1 94.62 138 VAL B N 1
ATOM 3460 C CA . VAL B 1 138 ? 16.016 9.867 9.047 1 94.62 138 VAL B CA 1
ATOM 3461 C C . VAL B 1 138 ? 16.156 8.469 9.648 1 94.62 138 VAL B C 1
ATOM 3463 O O . VAL B 1 138 ? 16.5 7.52 8.945 1 94.62 138 VAL B O 1
ATOM 3466 N N . GLU B 1 139 ? 15.844 8.344 10.906 1 93.81 139 GLU B N 1
ATOM 3467 C CA . GLU B 1 139 ? 16.016 7.086 11.617 1 93.81 139 GLU B CA 1
ATOM 3468 C C . GLU B 1 139 ? 14.727 6.273 11.625 1 93.81 139 GLU B C 1
ATOM 3470 O O . GLU B 1 139 ? 14.656 5.211 12.25 1 93.81 139 GLU B O 1
ATOM 3475 N N . PHE B 1 140 ? 13.742 6.672 10.977 1 97.62 140 PHE B N 1
ATOM 3476 C CA . PHE B 1 140 ? 12.469 5.953 10.977 1 97.62 140 PHE B CA 1
ATOM 3477 C C . PHE B 1 140 ? 12.602 4.633 10.219 1 97.62 140 PHE B C 1
ATOM 3479 O O . PHE B 1 140 ? 13.492 4.473 9.391 1 97.62 140 PHE B O 1
ATOM 3486 N N . ASP B 1 141 ? 11.68 3.707 10.508 1 96.81 141 ASP B N 1
ATOM 3487 C CA . ASP B 1 141 ? 11.773 2.334 10.016 1 96.81 141 ASP B CA 1
ATOM 3488 C C . ASP B 1 141 ? 11.133 2.203 8.633 1 96.81 141 ASP B C 1
ATOM 3490 O O . ASP B 1 141 ? 11.539 1.358 7.836 1 96.81 141 ASP B O 1
ATOM 3494 N N . GLU B 1 142 ? 10.109 2.943 8.391 1 97.69 142 GLU B N 1
ATOM 3495 C CA . GLU B 1 142 ? 9.312 2.822 7.168 1 97.69 142 GLU B CA 1
ATOM 3496 C C . GLU B 1 142 ? 8.914 4.195 6.633 1 97.69 142 GLU B C 1
ATOM 3498 O O . GLU B 1 142 ? 8.586 5.098 7.406 1 97.69 142 GLU B O 1
ATOM 3503 N N . PHE B 1 143 ? 8.914 4.266 5.305 1 98.38 143 PHE B N 1
ATOM 3504 C CA . PHE B 1 143 ? 8.539 5.488 4.605 1 98.38 143 PHE B CA 1
ATOM 3505 C C . PHE B 1 143 ? 7.473 5.203 3.555 1 98.38 143 PHE B C 1
ATOM 3507 O O . PHE B 1 143 ? 7.703 4.43 2.623 1 98.38 143 PHE B O 1
ATOM 3514 N N . TYR B 1 144 ? 6.285 5.742 3.711 1 98.56 144 TYR B N 1
ATOM 3515 C CA . TYR B 1 144 ? 5.203 5.633 2.74 1 98.56 144 TYR B CA 1
ATOM 3516 C C . TYR B 1 144 ? 4.938 6.977 2.072 1 98.56 144 TYR B C 1
ATOM 3518 O O . TYR B 1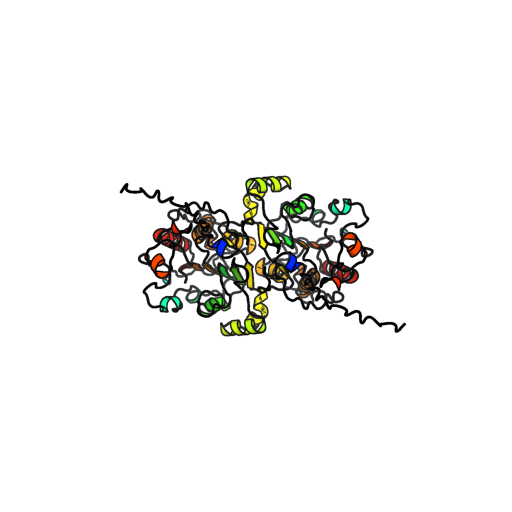 144 ? 4.688 7.977 2.75 1 98.56 144 TYR B O 1
ATOM 3526 N N . VAL B 1 145 ? 5.02 6.996 0.769 1 98.06 145 VAL B N 1
ATOM 3527 C CA . VAL B 1 145 ? 4.949 8.242 0.012 1 98.06 145 VAL B CA 1
ATOM 3528 C C . VAL B 1 145 ? 3.824 8.156 -1.017 1 98.06 145 VAL B C 1
ATOM 3530 O O . VAL B 1 145 ? 3.734 7.184 -1.77 1 98.06 145 VAL B O 1
ATOM 3533 N N . PHE B 1 146 ? 2.953 9.156 -1.052 1 97.5 146 PHE B N 1
ATOM 3534 C CA . PHE B 1 146 ? 1.85 9.242 -2.002 1 97.5 146 PHE B CA 1
ATOM 3535 C C . PHE B 1 146 ? 1.999 10.469 -2.893 1 97.5 146 PHE B C 1
ATOM 3537 O O . PHE B 1 146 ? 2.273 11.57 -2.406 1 97.5 146 PHE B O 1
ATOM 3544 N N . GLU B 1 147 ? 1.844 10.305 -4.098 1 95.12 147 GLU B N 1
ATOM 3545 C CA . GLU B 1 147 ? 1.763 11.359 -5.102 1 95.12 147 GLU B CA 1
ATOM 3546 C C . GLU B 1 147 ? 0.921 10.922 -6.297 1 95.12 147 GLU B C 1
ATOM 3548 O O . GLU B 1 147 ? 1.145 9.844 -6.859 1 95.12 147 GLU B O 1
ATOM 3553 N N . ALA B 1 148 ? -0.05 11.719 -6.68 1 94.12 148 ALA B N 1
ATOM 3554 C CA . ALA B 1 148 ? -1.022 11.297 -7.684 1 94.12 148 ALA B CA 1
ATOM 3555 C C . ALA B 1 148 ? -0.49 11.516 -9.094 1 94.12 148 ALA B C 1
ATOM 3557 O O . ALA B 1 148 ? -0.816 10.766 -10.016 1 94.12 148 ALA B O 1
ATOM 3558 N N . VAL B 1 149 ? 0.281 12.547 -9.32 1 90.94 149 VAL B N 1
ATOM 3559 C CA . VAL B 1 149 ? 0.709 12.945 -10.656 1 90.94 149 VAL B CA 1
ATOM 3560 C C . VAL B 1 149 ? 1.815 12.016 -11.148 1 90.94 149 VAL B C 1
ATOM 3562 O O . VAL B 1 149 ? 2.859 11.891 -10.5 1 90.94 149 VAL B O 1
ATOM 3565 N N . PRO B 1 150 ? 1.574 11.383 -12.25 1 88.94 150 PRO B N 1
ATOM 3566 C CA . PRO B 1 150 ? 2.58 10.445 -12.766 1 88.94 150 PRO B CA 1
ATOM 3567 C C . PRO B 1 150 ? 3.92 11.125 -13.047 1 88.94 150 PRO B C 1
ATOM 3569 O O . PRO B 1 150 ? 3.955 12.242 -13.555 1 88.94 150 PRO B O 1
ATOM 3572 N N . GLY B 1 151 ? 5.012 10.492 -12.641 1 87 151 GLY B N 1
ATOM 3573 C CA . GLY B 1 151 ? 6.352 10.938 -12.992 1 87 151 GLY B CA 1
ATOM 3574 C C . GLY B 1 151 ? 6.859 12.055 -12.094 1 87 151 GLY B C 1
ATOM 3575 O O . GLY B 1 151 ? 8 12.5 -12.234 1 87 151 GLY B O 1
ATOM 3576 N N . LYS B 1 152 ? 6.055 12.539 -11.234 1 89.62 152 LYS B N 1
ATOM 3577 C CA . LYS B 1 152 ? 6.457 13.656 -10.383 1 89.62 152 LYS B CA 1
ATOM 3578 C C . LYS B 1 152 ? 7.418 13.195 -9.289 1 89.62 152 LYS B C 1
ATOM 3580 O O . LYS B 1 152 ? 8.406 13.875 -9 1 89.62 152 LYS B O 1
ATOM 3585 N N . TYR B 1 153 ? 7.152 12.102 -8.656 1 93.5 153 TYR B N 1
ATOM 3586 C CA . TYR B 1 153 ? 8.008 11.562 -7.602 1 93.5 153 TYR B CA 1
ATOM 3587 C C . TYR B 1 153 ? 8.922 10.469 -8.148 1 93.5 153 TYR B C 1
ATOM 3589 O O . TYR B 1 153 ? 8.469 9.359 -8.438 1 93.5 153 TYR B O 1
ATOM 3597 N N . VAL B 1 154 ? 10.172 10.75 -8.211 1 91.75 154 VAL B N 1
ATOM 3598 C CA . VAL B 1 154 ? 11.148 9.812 -8.742 1 91.75 154 VAL B CA 1
ATOM 3599 C C . VAL B 1 154 ? 12.398 9.812 -7.867 1 91.75 154 VAL B C 1
ATOM 3601 O O . VAL B 1 154 ? 12.992 10.867 -7.629 1 91.75 154 VAL B O 1
ATOM 3604 N N . LEU B 1 155 ? 12.758 8.656 -7.414 1 93.31 155 LEU B N 1
ATOM 3605 C CA . LEU B 1 155 ? 14.008 8.523 -6.684 1 93.31 155 LEU B CA 1
ATOM 3606 C C . LEU B 1 155 ? 15.203 8.586 -7.633 1 93.31 155 LEU B C 1
ATOM 3608 O O . LEU B 1 155 ? 15.141 8.062 -8.75 1 93.31 155 LEU B O 1
ATOM 3612 N N . PRO B 1 156 ? 16.25 9.188 -7.141 1 92.19 156 PRO B N 1
ATOM 3613 C CA . PRO B 1 156 ? 17.469 9.109 -7.945 1 92.19 156 PRO B CA 1
ATOM 3614 C C . PRO B 1 156 ? 18.016 7.684 -8.055 1 92.19 156 PRO B C 1
ATOM 3616 O O . PRO B 1 156 ? 17.594 6.805 -7.297 1 92.19 156 PRO B O 1
ATOM 3619 N N . PRO B 1 157 ? 18.922 7.484 -9.055 1 91.06 157 PRO B N 1
ATOM 3620 C CA . PRO B 1 157 ? 19.562 6.168 -9.148 1 91.06 157 PRO B CA 1
ATOM 3621 C C . PRO B 1 157 ? 20.25 5.754 -7.848 1 91.06 157 PRO B C 1
ATOM 3623 O O . PRO B 1 157 ? 20.547 6.602 -7.004 1 91.06 157 PRO B O 1
ATOM 3626 N N . PRO B 1 158 ? 20.594 4.5 -7.715 1 91.31 158 PRO B N 1
ATOM 3627 C CA . PRO B 1 158 ? 21.031 3.943 -6.434 1 91.31 158 PRO B CA 1
ATOM 3628 C C . PRO B 1 158 ? 22.25 4.656 -5.871 1 91.31 158 PRO B C 1
ATOM 3630 O O . PRO B 1 158 ? 22.281 4.996 -4.684 1 91.31 158 PRO B O 1
ATOM 3633 N N . ARG B 1 159 ? 23.266 4.887 -6.672 1 93 159 ARG B N 1
ATOM 3634 C CA . ARG B 1 159 ? 24.484 5.516 -6.172 1 93 159 ARG B CA 1
ATOM 3635 C C . ARG B 1 159 ? 24.203 6.93 -5.676 1 93 159 ARG B C 1
ATOM 3637 O O . ARG B 1 159 ? 24.625 7.301 -4.578 1 93 159 ARG B O 1
ATOM 3644 N N . GLU B 1 160 ? 23.531 7.711 -6.41 1 94.69 160 GLU B N 1
ATOM 3645 C CA . GLU B 1 160 ? 23.188 9.078 -6.027 1 94.69 160 GLU B CA 1
ATOM 3646 C C . GLU B 1 160 ? 22.234 9.094 -4.844 1 94.69 160 GLU B C 1
ATOM 3648 O O . GLU B 1 160 ? 22.359 9.906 -3.934 1 94.69 160 GLU B O 1
ATOM 3653 N N . ARG B 1 161 ? 21.281 8.188 -4.859 1 94.69 161 ARG B N 1
ATOM 3654 C CA . ARG B 1 161 ? 20.312 8.07 -3.771 1 94.69 161 ARG B CA 1
ATOM 3655 C C . ARG B 1 161 ? 21.016 7.84 -2.439 1 94.69 161 ARG B C 1
ATOM 3657 O O . ARG B 1 161 ? 20.734 8.508 -1.449 1 94.69 161 ARG B O 1
ATOM 3664 N N . LYS B 1 162 ? 21.938 6.906 -2.469 1 95.69 162 LYS B N 1
ATOM 3665 C CA . LYS B 1 162 ? 22.703 6.613 -1.265 1 95.69 162 LYS B CA 1
ATOM 3666 C C . LYS B 1 162 ? 23.469 7.848 -0.782 1 95.69 162 LYS B C 1
ATOM 3668 O O . LYS B 1 162 ? 23.453 8.164 0.409 1 95.69 162 LYS B O 1
ATOM 3673 N N . ARG B 1 163 ? 24.047 8.531 -1.677 1 95.94 163 ARG B N 1
ATOM 3674 C CA . ARG B 1 163 ? 24.844 9.711 -1.344 1 95.94 163 ARG B CA 1
ATOM 3675 C C . ARG B 1 163 ? 23.969 10.797 -0.712 1 95.94 163 ARG B C 1
ATOM 3677 O O . ARG B 1 163 ? 24.312 11.328 0.345 1 95.94 163 ARG B O 1
ATOM 3684 N N . VAL B 1 164 ? 22.844 11.094 -1.327 1 94.81 164 VAL B N 1
ATOM 3685 C CA . VAL B 1 164 ? 22.047 12.219 -0.85 1 94.81 164 VAL B CA 1
ATOM 3686 C C . VAL B 1 164 ? 21.391 11.859 0.484 1 94.81 164 VAL B C 1
ATOM 3688 O O . VAL B 1 164 ? 21.219 12.719 1.349 1 94.81 164 VAL B O 1
ATOM 3691 N N . LEU B 1 165 ? 21.031 10.562 0.674 1 96.12 165 LEU B N 1
ATOM 3692 C CA . LEU B 1 165 ? 20.453 10.125 1.945 1 96.12 165 LEU B CA 1
ATOM 3693 C C . LEU B 1 165 ? 21.5 10.195 3.059 1 96.12 165 LEU B C 1
ATOM 3695 O O . LEU B 1 165 ? 21.203 10.641 4.168 1 96.12 165 LEU B O 1
ATOM 3699 N N . LYS B 1 166 ? 22.703 9.812 2.732 1 96.88 166 LYS B N 1
ATOM 3700 C CA . LYS B 1 166 ? 23.781 9.93 3.701 1 96.88 166 LYS B CA 1
ATOM 3701 C C . LYS B 1 166 ? 24.031 11.391 4.07 1 96.88 166 LYS B C 1
ATOM 3703 O O . LYS B 1 166 ? 24.25 11.711 5.242 1 96.88 166 LYS B O 1
ATOM 3708 N N . ASN B 1 167 ? 24 12.195 3.084 1 94.75 167 ASN B N 1
ATOM 3709 C CA . ASN B 1 167 ? 24.203 13.625 3.32 1 94.75 167 ASN B CA 1
ATOM 3710 C C . ASN B 1 167 ? 23.094 14.203 4.195 1 94.75 167 ASN B C 1
ATOM 3712 O O . ASN B 1 167 ? 23.312 15.188 4.91 1 94.75 167 ASN B O 1
ATOM 3716 N N . ALA B 1 168 ? 21.938 13.617 4.16 1 92.94 168 ALA B N 1
ATOM 3717 C CA . ALA B 1 168 ? 20.828 14.062 4.984 1 92.94 168 ALA B CA 1
ATOM 3718 C C . ALA B 1 168 ? 20.922 13.492 6.395 1 92.94 168 ALA B C 1
ATOM 3720 O O . ALA B 1 168 ? 20.094 13.805 7.258 1 92.94 168 ALA B O 1
ATOM 3721 N N . GLY B 1 169 ? 21.875 12.586 6.598 1 95.38 169 GLY B N 1
ATOM 3722 C CA . GLY B 1 169 ? 22.125 12.094 7.941 1 95.38 169 GLY B CA 1
ATOM 3723 C C . GLY B 1 169 ? 21.797 10.617 8.109 1 95.38 169 GLY B C 1
ATOM 3724 O O . GLY B 1 169 ? 21.906 10.078 9.211 1 95.38 169 GLY B O 1
ATOM 3725 N N . MET B 1 170 ? 21.422 9.945 7.051 1 96.62 170 MET B N 1
ATOM 3726 C CA . MET B 1 170 ? 21.094 8.531 7.156 1 96.62 170 MET B CA 1
ATOM 3727 C C . MET B 1 170 ? 22.359 7.676 7.211 1 96.62 170 MET B C 1
ATOM 3729 O O . MET B 1 170 ? 23.312 7.922 6.469 1 96.62 170 MET B O 1
ATOM 3733 N N . ARG B 1 171 ? 22.328 6.73 8.109 1 96.56 171 ARG B N 1
ATOM 3734 C CA . ARG B 1 171 ? 23.453 5.797 8.195 1 96.56 171 ARG B CA 1
ATOM 3735 C C . ARG B 1 171 ? 23.641 5.055 6.875 1 96.56 171 ARG B C 1
ATOM 3737 O O . ARG B 1 171 ? 22.672 4.723 6.195 1 96.56 171 ARG B O 1
ATOM 3744 N N . ALA B 1 172 ? 24.812 4.656 6.551 1 95.88 172 ALA B N 1
ATOM 3745 C CA . ALA B 1 172 ? 25.172 4.051 5.273 1 95.88 172 ALA B CA 1
ATOM 3746 C C . ALA B 1 172 ? 24.391 2.766 5.027 1 95.88 172 ALA B C 1
ATOM 3748 O O . ALA B 1 172 ? 23.891 2.543 3.922 1 95.88 172 ALA B O 1
ATOM 3749 N N . SER B 1 173 ? 24.328 1.953 6.004 1 95.25 173 SER B N 1
ATOM 3750 C CA . SER B 1 173 ? 23.625 0.678 5.855 1 95.25 173 SER B CA 1
ATOM 3751 C C . SER B 1 173 ? 22.156 0.887 5.559 1 95.25 173 SER B C 1
ATOM 3753 O O . SER B 1 173 ? 21.562 0.172 4.738 1 95.25 173 SER B O 1
ATOM 3755 N N . ARG B 1 174 ? 21.594 1.856 6.211 1 95.75 174 ARG B N 1
ATOM 3756 C CA . ARG B 1 174 ? 20.188 2.156 5.988 1 95.75 174 ARG B CA 1
ATOM 3757 C C . ARG B 1 174 ? 19.969 2.773 4.609 1 95.75 174 ARG B C 1
ATOM 3759 O O . ARG B 1 174 ? 19 2.447 3.926 1 95.75 174 ARG B O 1
ATOM 3766 N N . ALA B 1 175 ? 20.859 3.625 4.219 1 96.38 175 ALA B N 1
ATOM 3767 C CA . ALA B 1 175 ? 20.781 4.23 2.893 1 96.38 175 ALA B CA 1
ATOM 3768 C C . ALA B 1 175 ? 20.875 3.172 1.798 1 96.38 175 ALA B C 1
ATOM 3770 O O . ALA B 1 175 ? 20.172 3.254 0.782 1 96.38 175 ALA B O 1
ATOM 3771 N N . ALA B 1 176 ? 21.672 2.15 2.062 1 94.31 176 ALA B N 1
ATOM 3772 C CA . ALA B 1 176 ? 21.906 1.098 1.078 1 94.31 176 ALA B CA 1
ATOM 3773 C C . ALA B 1 176 ? 20.656 0.241 0.882 1 94.31 176 ALA B C 1
ATOM 3775 O O . ALA B 1 176 ? 20.438 -0.293 -0.205 1 94.31 176 ALA B O 1
ATOM 3776 N N . THR B 1 177 ? 19.828 0.093 1.898 1 92.94 177 THR B N 1
ATOM 3777 C CA . THR B 1 177 ? 18.641 -0.759 1.823 1 92.94 177 THR B CA 1
ATOM 3778 C C . THR B 1 177 ? 17.359 0.078 1.862 1 92.94 177 THR B C 1
ATOM 3780 O O . THR B 1 177 ? 16.297 -0.424 2.219 1 92.94 177 THR B O 1
ATOM 3783 N N . PHE B 1 178 ? 17.453 1.369 1.484 1 96.06 178 PHE B N 1
ATOM 3784 C CA . PHE B 1 178 ? 16.359 2.324 1.599 1 96.06 178 PHE B CA 1
ATOM 3785 C C . PHE B 1 178 ? 15.141 1.842 0.825 1 96.06 178 PHE B C 1
ATOM 3787 O O . PHE B 1 178 ? 14.008 1.982 1.292 1 96.06 178 PHE B O 1
ATOM 3794 N N . ASN B 1 179 ? 15.312 1.2 -0.275 1 92.5 179 ASN B N 1
ATOM 3795 C CA . ASN B 1 179 ? 14.211 0.791 -1.145 1 92.5 179 ASN B CA 1
ATOM 3796 C C . ASN B 1 179 ? 13.375 -0.314 -0.506 1 92.5 179 ASN B C 1
ATOM 3798 O O . ASN B 1 179 ? 12.234 -0.555 -0.92 1 92.5 179 ASN B O 1
ATOM 3802 N N . ARG B 1 180 ? 13.914 -0.971 0.486 1 94 180 ARG B N 1
ATOM 3803 C CA . ARG B 1 180 ? 13.188 -2.057 1.141 1 94 180 ARG B CA 1
ATOM 3804 C C . ARG B 1 180 ? 12.203 -1.514 2.17 1 94 180 ARG B C 1
ATOM 3806 O O . ARG B 1 180 ? 11.336 -2.246 2.658 1 94 180 ARG B O 1
ATOM 3813 N N . ARG B 1 181 ? 12.367 -0.208 2.441 1 96.06 181 ARG B N 1
ATOM 3814 C CA . ARG B 1 181 ? 11.531 0.393 3.473 1 96.06 181 ARG B CA 1
ATOM 3815 C C . ARG B 1 181 ? 10.812 1.63 2.943 1 96.06 181 ARG B C 1
ATOM 3817 O O . ARG B 1 181 ? 10.117 2.322 3.693 1 96.06 181 ARG B O 1
ATOM 3824 N N . HIS B 1 182 ? 11.055 1.954 1.712 1 97.56 182 HIS B N 1
ATOM 3825 C CA . HIS B 1 182 ? 10.438 3.082 1.023 1 97.56 182 HIS B CA 1
ATOM 3826 C C . HIS B 1 182 ? 9.414 2.605 -0.004 1 97.56 182 HIS B C 1
ATOM 3828 O O . HIS B 1 182 ? 9.766 1.915 -0.962 1 97.56 182 HIS B O 1
ATOM 3834 N N . PHE B 1 183 ? 8.18 2.982 0.218 1 97.75 183 PHE B N 1
ATOM 3835 C CA . PHE B 1 183 ? 7.094 2.588 -0.672 1 97.75 183 PHE B CA 1
ATOM 3836 C C . PHE B 1 183 ? 6.418 3.811 -1.28 1 97.75 183 PHE B C 1
ATOM 3838 O O . PHE B 1 183 ? 5.906 4.668 -0.557 1 97.75 183 PHE B O 1
ATOM 3845 N N . PHE B 1 184 ? 6.492 3.9 -2.572 1 97.56 184 PHE B N 1
ATOM 3846 C CA . PHE B 1 184 ? 5.816 4.98 -3.283 1 97.56 184 PHE B CA 1
ATOM 3847 C C . PHE B 1 184 ? 4.535 4.477 -3.938 1 97.56 184 PHE B C 1
ATOM 3849 O O . PHE B 1 184 ? 4.551 3.488 -4.672 1 97.56 184 PHE B O 1
ATOM 3856 N N . MET B 1 185 ? 3.451 5.094 -3.633 1 96.94 185 MET B N 1
ATOM 3857 C CA . MET B 1 185 ? 2.152 4.82 -4.242 1 96.94 185 MET B CA 1
ATOM 3858 C C . MET B 1 185 ? 1.693 6 -5.094 1 96.94 185 MET B C 1
ATOM 3860 O O . MET B 1 185 ? 1.511 7.105 -4.582 1 96.94 185 MET B O 1
ATOM 3864 N N . GLN B 1 186 ? 1.59 5.754 -6.371 1 95.5 186 GLN B N 1
ATOM 3865 C CA . GLN B 1 186 ? 0.911 6.742 -7.207 1 95.5 186 GLN B CA 1
ATOM 3866 C C . GLN B 1 186 ? -0.599 6.695 -6.992 1 95.5 186 GLN B C 1
ATOM 3868 O O . GLN B 1 186 ? -1.305 5.941 -7.66 1 95.5 186 GLN B O 1
ATOM 3873 N N . ALA B 1 187 ? -1.071 7.543 -6.133 1 96.75 187 ALA B N 1
ATOM 3874 C CA . ALA B 1 187 ? -2.465 7.461 -5.699 1 96.75 187 ALA B CA 1
ATOM 3875 C C . ALA B 1 187 ? -2.93 8.781 -5.09 1 96.75 187 ALA B C 1
ATOM 3877 O O . ALA B 1 187 ? -2.111 9.586 -4.645 1 96.75 187 ALA B O 1
ATOM 3878 N N . PHE B 1 188 ? -4.242 8.938 -5.16 1 95.88 188 PHE B N 1
ATOM 3879 C CA . PHE B 1 188 ? -4.895 9.898 -4.281 1 95.88 188 PHE B CA 1
ATOM 3880 C C . PHE B 1 188 ? -5.09 9.305 -2.889 1 95.88 188 PHE B C 1
ATOM 3882 O O . PHE B 1 188 ? -5.105 8.086 -2.723 1 95.88 188 PHE B O 1
ATOM 3889 N N . VAL B 1 189 ? -5.141 10.148 -1.929 1 97 189 VAL B N 1
ATOM 3890 C CA . VAL B 1 189 ? -5.543 9.766 -0.58 1 97 189 VAL B CA 1
ATOM 3891 C C . VAL B 1 189 ? -6.848 10.461 -0.208 1 97 189 VAL B C 1
ATOM 3893 O O . VAL B 1 189 ? -7.012 11.656 -0.452 1 97 189 VAL B O 1
ATOM 3896 N N . GLY B 1 190 ? -7.805 9.742 0.36 1 95.38 190 GLY B N 1
ATOM 3897 C CA . GLY B 1 190 ? -9.102 10.289 0.73 1 95.38 190 GLY B CA 1
ATOM 3898 C C . GLY B 1 190 ? -9.695 9.633 1.962 1 95.38 190 GLY B C 1
ATOM 3899 O O . GLY B 1 190 ? -8.984 8.992 2.734 1 95.38 190 GLY B O 1
ATOM 3900 N N . ALA B 1 191 ? -10.961 9.938 2.188 1 93.44 191 ALA B N 1
ATOM 3901 C CA . ALA B 1 191 ? -11.68 9.406 3.342 1 93.44 191 ALA B CA 1
ATOM 3902 C C . ALA B 1 191 ? -11.836 7.891 3.238 1 93.44 191 ALA B C 1
ATOM 3904 O O . ALA B 1 191 ? -11.625 7.168 4.219 1 93.44 191 ALA B O 1
ATOM 3905 N N . ARG B 1 192 ? -12.195 7.438 2 1 92.06 192 ARG B N 1
ATOM 3906 C CA . ARG B 1 192 ? -12.352 6.016 1.727 1 92.06 192 ARG B CA 1
ATOM 3907 C C . ARG B 1 192 ? -11.75 5.645 0.374 1 92.06 192 ARG B C 1
ATOM 3909 O O . ARG B 1 192 ? -11.633 6.496 -0.511 1 92.06 192 ARG B O 1
ATOM 3916 N N . SER B 1 193 ? -11.43 4.363 0.294 1 93.06 193 SER B N 1
ATOM 3917 C CA . SER B 1 193 ? -10.844 3.887 -0.954 1 93.06 193 SER B CA 1
ATOM 3918 C C . SER B 1 193 ? -11.844 3.957 -2.1 1 93.06 193 SER B C 1
ATOM 3920 O O . SER B 1 193 ? -13.031 3.68 -1.909 1 93.06 193 SER B O 1
ATOM 3922 N N . ASP B 1 194 ? -11.312 4.355 -3.244 1 91.06 194 ASP B N 1
ATOM 3923 C CA . ASP B 1 194 ? -12.102 4.488 -4.465 1 91.06 194 ASP B CA 1
ATOM 3924 C C . ASP B 1 194 ? -11.273 4.117 -5.695 1 91.06 194 ASP B C 1
ATOM 3926 O O . ASP B 1 194 ? -10.281 4.781 -6.004 1 91.06 194 ASP B O 1
ATOM 3930 N N . THR B 1 195 ? -11.727 3.143 -6.488 1 91.81 195 THR B N 1
ATOM 3931 C CA . THR B 1 195 ? -10.945 2.664 -7.629 1 91.81 195 THR B CA 1
ATOM 3932 C C . THR B 1 195 ? -11.406 3.34 -8.922 1 91.81 195 THR B C 1
ATOM 3934 O O . THR B 1 195 ? -10.859 3.078 -9.992 1 91.81 195 THR B O 1
ATOM 3937 N N . SER B 1 196 ? -12.398 4.23 -8.836 1 88.31 196 SER B N 1
ATOM 3938 C CA . SER B 1 196 ? -12.914 4.879 -10.031 1 88.31 196 SER B CA 1
ATOM 3939 C C . SER B 1 196 ? -12.062 6.086 -10.414 1 88.31 196 SER B C 1
ATOM 3941 O O . SER B 1 196 ? -12.164 6.59 -11.539 1 88.31 196 SER B O 1
ATOM 3943 N N . THR B 1 197 ? -11.258 6.555 -9.461 1 91.5 197 THR B N 1
ATOM 3944 C CA . THR B 1 197 ? -10.344 7.641 -9.781 1 91.5 197 THR B CA 1
ATOM 3945 C C . THR B 1 197 ? -9.094 7.105 -10.469 1 91.5 197 THR B C 1
ATOM 3947 O O . THR B 1 197 ? -8.742 5.934 -10.312 1 91.5 197 THR B O 1
ATOM 3950 N N . VAL B 1 198 ? -8.398 7.969 -11.273 1 89.5 198 VAL B N 1
ATOM 3951 C CA . VAL B 1 198 ? -7.148 7.609 -11.922 1 89.5 198 VAL B CA 1
ATOM 3952 C C . VAL B 1 198 ? -6.078 8.648 -11.602 1 89.5 198 VAL B C 1
ATOM 3954 O O . VAL B 1 198 ? -6.137 9.781 -12.094 1 89.5 198 VAL B O 1
ATOM 3957 N N . PRO B 1 199 ? -5.172 8.414 -10.812 1 93.94 199 PRO B N 1
ATOM 3958 C CA . PRO B 1 199 ? -4.977 7.117 -10.172 1 93.94 199 PRO B CA 1
ATOM 3959 C C . PRO B 1 199 ? -6.012 6.836 -9.078 1 93.94 199 PRO B C 1
ATOM 3961 O O . PRO B 1 199 ? -6.812 7.711 -8.75 1 93.94 199 PRO B O 1
ATOM 3964 N N . PRO B 1 200 ? -5.969 5.578 -8.547 1 94.81 200 PRO B N 1
ATOM 3965 C CA . PRO B 1 200 ? -6.973 5.258 -7.535 1 94.81 200 PRO B CA 1
ATOM 3966 C C . PRO B 1 200 ? -6.781 6.047 -6.242 1 94.81 200 PRO B C 1
ATOM 3968 O O . PRO B 1 200 ? -5.695 6.574 -5.992 1 94.81 200 PRO B O 1
ATOM 3971 N N . THR B 1 201 ? -7.891 6.098 -5.438 1 95.75 201 THR B N 1
ATOM 3972 C CA . THR B 1 201 ? -7.859 6.719 -4.117 1 95.75 201 THR B CA 1
ATOM 3973 C C . THR B 1 201 ? -7.715 5.66 -3.027 1 95.75 201 THR B C 1
ATOM 3975 O O . THR B 1 201 ? -8.398 4.637 -3.055 1 95.75 201 THR B O 1
ATOM 3978 N N . ILE B 1 202 ? -6.82 5.852 -2.145 1 97.44 202 ILE B N 1
ATOM 3979 C CA . ILE B 1 202 ? -6.668 5.008 -0.963 1 97.44 202 ILE B CA 1
ATOM 3980 C C . ILE B 1 202 ? -7.223 5.73 0.262 1 97.44 202 ILE B C 1
ATOM 3982 O O . ILE B 1 202 ? -6.887 6.891 0.513 1 97.44 202 ILE B O 1
ATOM 3986 N N . GLY B 1 203 ? -8.125 5.051 0.964 1 97.38 203 GLY B N 1
ATOM 3987 C CA . GLY B 1 203 ? -8.617 5.617 2.213 1 97.38 203 GLY B CA 1
ATOM 3988 C C . GLY B 1 203 ? -7.555 5.668 3.297 1 97.38 203 GLY B C 1
ATOM 3989 O O . GLY B 1 203 ? -6.957 4.645 3.637 1 97.38 203 GLY B O 1
ATOM 3990 N N . PHE B 1 204 ? -7.41 6.828 3.861 1 98.5 204 PHE B N 1
ATOM 3991 C CA . PHE B 1 204 ? -6.281 7.031 4.766 1 98.5 204 PHE B CA 1
ATOM 3992 C C . PHE B 1 204 ? -6.457 6.219 6.043 1 98.5 204 PHE B C 1
ATOM 3994 O O . PHE B 1 204 ? -5.531 5.535 6.484 1 98.5 204 PHE B O 1
ATOM 4001 N N . SER B 1 205 ? -7.652 6.254 6.656 1 97.12 205 SER B N 1
ATOM 4002 C CA . SER B 1 205 ? -7.914 5.496 7.875 1 97.12 205 SER B CA 1
ATOM 4003 C C . SER B 1 205 ? -7.707 4.004 7.656 1 97.12 205 SER B C 1
ATOM 4005 O O . SER B 1 205 ? -7.098 3.326 8.484 1 97.12 205 SER B O 1
ATOM 4007 N N . ASP B 1 206 ? -8.203 3.551 6.57 1 95.81 206 ASP B N 1
ATOM 4008 C CA . ASP B 1 206 ? -8.086 2.129 6.262 1 95.81 206 ASP B CA 1
ATOM 4009 C C . ASP B 1 206 ? -6.629 1.745 5.996 1 95.81 206 ASP B C 1
ATOM 4011 O O . ASP B 1 206 ? -6.195 0.647 6.352 1 95.81 206 ASP B O 1
ATOM 4015 N N . PHE B 1 207 ? -5.941 2.646 5.336 1 98.5 207 PHE B N 1
ATOM 4016 C CA . PHE B 1 207 ? -4.512 2.441 5.117 1 98.5 207 PHE B CA 1
ATOM 4017 C C . PHE B 1 207 ? -3.779 2.271 6.441 1 98.5 207 PHE B C 1
ATOM 4019 O O . PHE B 1 207 ? -3.025 1.312 6.621 1 98.5 207 PHE B O 1
ATOM 4026 N N . LEU B 1 208 ? -4.004 3.135 7.414 1 98.19 208 LEU B N 1
ATOM 4027 C CA . LEU B 1 208 ? -3.346 3.096 8.719 1 98.19 208 LEU B CA 1
ATOM 4028 C C . LEU B 1 208 ? -3.74 1.84 9.484 1 98.19 208 LEU B C 1
ATOM 4030 O O . LEU B 1 208 ? -2.875 1.114 9.984 1 98.19 208 LEU B O 1
ATOM 4034 N N . LEU B 1 209 ? -5.004 1.6 9.531 1 96.06 209 LEU B N 1
ATOM 4035 C CA . LEU B 1 209 ? -5.566 0.601 10.43 1 96.06 209 LEU B CA 1
ATOM 4036 C C . LEU B 1 209 ? -5.453 -0.798 9.836 1 96.06 209 LEU B C 1
ATOM 4038 O O . LEU B 1 209 ? -4.965 -1.72 10.492 1 96.06 209 LEU B O 1
ATOM 4042 N N . THR B 1 210 ? -5.867 -0.952 8.609 1 94.88 210 THR B N 1
ATOM 4043 C CA . THR B 1 210 ? -6.008 -2.283 8.023 1 94.88 210 THR B CA 1
ATOM 4044 C C . THR B 1 210 ? -4.734 -2.689 7.285 1 94.88 210 THR B C 1
ATOM 4046 O O . THR B 1 210 ? -4.168 -3.752 7.551 1 94.88 210 THR B O 1
ATOM 4049 N N . MET B 1 211 ? -4.238 -1.897 6.445 1 96.88 211 MET B N 1
ATOM 4050 C CA . MET B 1 211 ? -3.064 -2.285 5.664 1 96.88 211 MET B CA 1
ATOM 4051 C C . MET B 1 211 ? -1.815 -2.312 6.539 1 96.88 211 MET B C 1
ATOM 4053 O O . MET B 1 211 ? -1.14 -3.338 6.633 1 96.88 211 MET B O 1
ATOM 4057 N N . LEU B 1 212 ? -1.547 -1.174 7.254 1 97.38 212 LEU B N 1
ATOM 4058 C CA . LEU B 1 212 ? -0.31 -1.081 8.016 1 97.38 212 LEU B CA 1
ATOM 4059 C C . LEU B 1 212 ? -0.466 -1.739 9.383 1 97.38 212 LEU B C 1
ATOM 4061 O O . LEU B 1 212 ? 0.526 -2.008 10.07 1 97.38 212 LEU B O 1
ATOM 4065 N N . GLN B 1 213 ? -1.726 -1.95 9.812 1 95.06 213 GLN B N 1
ATOM 4066 C CA . GLN B 1 213 ? -2.004 -2.535 11.125 1 95.06 213 GLN B CA 1
ATOM 4067 C C . GLN B 1 213 ? -1.277 -1.777 12.227 1 95.06 213 GLN B C 1
ATOM 4069 O O . GLN B 1 213 ? -0.646 -2.389 13.094 1 95.06 213 GLN B O 1
ATOM 4074 N N . LEU B 1 214 ? -1.328 -0.5 12.188 1 96.69 214 LEU B N 1
ATOM 4075 C CA . LEU B 1 214 ? -0.66 0.331 13.188 1 96.69 214 LEU B CA 1
ATOM 4076 C C . LEU B 1 214 ? -1.319 0.177 14.555 1 96.69 214 LEU B C 1
ATOM 4078 O O . LEU B 1 214 ? -2.5 -0.169 14.641 1 96.69 214 LEU B O 1
ATOM 4082 N N . GLN B 1 215 ? -0.542 0.403 15.562 1 95.44 215 GLN B N 1
ATOM 4083 C CA . GLN B 1 215 ? -0.938 0.403 16.969 1 95.44 215 GLN B CA 1
ATOM 4084 C C . GLN B 1 215 ? -0.46 1.669 17.672 1 95.44 215 GLN B C 1
ATOM 4086 O O . GLN B 1 215 ? 0.461 2.338 17.203 1 95.44 215 GLN B O 1
ATOM 4091 N N . PRO B 1 216 ? -1.121 1.972 18.844 1 94.06 216 PRO B N 1
ATOM 4092 C CA . PRO B 1 216 ? -0.677 3.152 19.594 1 94.06 216 PRO B CA 1
ATOM 4093 C C . PRO B 1 216 ? 0.792 3.074 20 1 94.06 216 PRO B C 1
ATOM 4095 O O . PRO B 1 216 ? 1.433 4.105 20.219 1 94.06 216 PRO B O 1
ATOM 4098 N N . ALA B 1 217 ? 1.349 1.899 20 1 95.69 217 ALA B N 1
ATOM 4099 C CA . ALA B 1 217 ? 2.74 1.702 20.391 1 95.69 217 ALA B CA 1
ATOM 4100 C C . ALA B 1 217 ? 3.693 2.104 19.281 1 95.69 217 ALA B C 1
ATOM 4102 O O . ALA B 1 217 ? 4.902 2.223 19.484 1 95.69 217 ALA B O 1
ATOM 4103 N N . ASP B 1 218 ? 3.154 2.375 18.109 1 97 218 ASP B N 1
ATOM 4104 C CA . ASP B 1 218 ? 3.961 2.824 16.984 1 97 218 ASP B CA 1
ATOM 4105 C C . ASP B 1 218 ? 4.121 4.344 16.984 1 97 218 ASP B C 1
ATOM 4107 O O . ASP B 1 218 ? 3.266 5.059 17.516 1 97 218 ASP B O 1
ATOM 4111 N N . ALA B 1 219 ? 5.27 4.832 16.469 1 97.12 219 ALA B N 1
ATOM 4112 C CA . ALA B 1 219 ? 5.426 6.258 16.188 1 97.12 219 ALA B CA 1
ATOM 4113 C C . ALA B 1 219 ? 5.027 6.57 14.742 1 97.12 219 ALA B C 1
ATOM 4115 O O . ALA B 1 219 ? 5.578 6 13.805 1 97.12 219 ALA B O 1
ATOM 4116 N N . VAL B 1 220 ? 4.07 7.469 14.609 1 98.06 220 VAL B N 1
ATOM 4117 C CA . VAL B 1 220 ? 3.555 7.785 13.281 1 98.06 220 VAL B CA 1
ATOM 4118 C C . VAL B 1 220 ? 3.594 9.297 13.062 1 98.06 220 VAL B C 1
ATOM 4120 O O . VAL B 1 220 ? 2.947 10.055 13.789 1 98.06 220 VAL B O 1
ATOM 4123 N N . VAL B 1 221 ? 4.383 9.727 12.062 1 97.19 221 VAL B N 1
ATOM 4124 C CA . VAL B 1 221 ? 4.449 11.125 11.641 1 97.19 221 VAL B CA 1
ATOM 4125 C C . VAL B 1 221 ? 3.918 11.258 10.211 1 97.19 221 VAL B C 1
ATOM 4127 O O . VAL B 1 221 ? 4.344 10.523 9.312 1 97.19 221 VAL B O 1
ATOM 4130 N N . VAL B 1 222 ? 2.982 12.203 10.055 1 97.94 222 VAL B N 1
ATOM 4131 C CA . VAL B 1 222 ? 2.334 12.391 8.758 1 97.94 222 VAL B CA 1
ATOM 4132 C C . VAL B 1 222 ? 2.58 13.805 8.25 1 97.94 222 VAL B C 1
ATOM 4134 O O . VAL B 1 222 ? 2.459 14.773 9.016 1 97.94 222 VAL B O 1
ATOM 4137 N N . LYS B 1 223 ? 2.992 13.945 7.027 1 95.06 223 LYS B N 1
ATOM 4138 C CA . LYS B 1 223 ? 2.938 15.188 6.258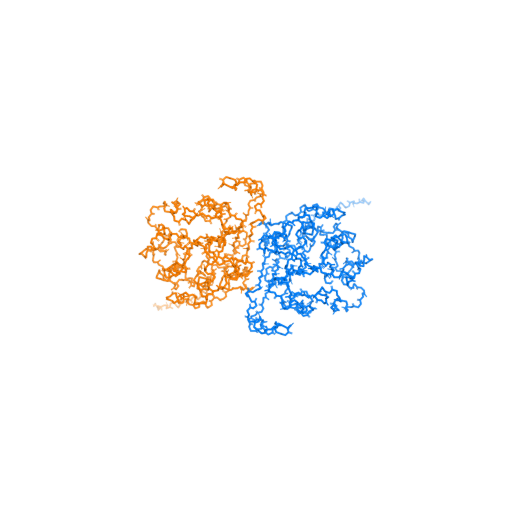 1 95.06 223 LYS B CA 1
ATOM 4139 C C . LYS B 1 223 ? 1.884 15.102 5.16 1 95.06 223 LYS B C 1
ATOM 4141 O O . LYS B 1 223 ? 1.866 14.148 4.379 1 95.06 223 LYS B O 1
ATOM 4146 N N . MET B 1 224 ? 0.965 16.125 5.113 1 95.81 224 MET B N 1
ATOM 4147 C CA . MET B 1 224 ? -0.154 15.945 4.195 1 95.81 224 MET B CA 1
ATOM 4148 C C . MET B 1 224 ? -0.489 17.25 3.477 1 95.81 224 MET B C 1
ATOM 4150 O O . MET B 1 224 ? -0.688 18.281 4.117 1 95.81 224 MET B O 1
ATOM 4154 N N . ASP B 1 225 ? -0.521 17.188 2.232 1 92.75 225 ASP B N 1
ATOM 4155 C CA . ASP B 1 225 ? -1.005 18.219 1.313 1 92.75 225 ASP B CA 1
ATOM 4156 C C . ASP B 1 225 ? -1.844 17.609 0.195 1 92.75 225 ASP B C 1
ATOM 4158 O O . ASP B 1 225 ? -1.3 17.078 -0.776 1 92.75 225 ASP B O 1
ATOM 4162 N N . VAL B 1 226 ? -3.252 17.703 0.355 1 93.88 226 VAL B N 1
ATOM 4163 C CA . VAL B 1 226 ? -4.102 16.953 -0.561 1 93.88 226 VAL B CA 1
ATOM 4164 C C . VAL B 1 226 ? -5.129 17.875 -1.197 1 93.88 226 VAL B C 1
ATOM 4166 O O . VAL B 1 226 ? -6.234 17.453 -1.543 1 93.88 226 VAL B O 1
ATOM 4169 N N . GLU B 1 227 ? -4.863 19.125 -1.287 1 90.81 227 GLU B N 1
ATOM 4170 C CA . GLU B 1 227 ? -5.562 20.141 -2.07 1 90.81 227 GLU B CA 1
ATOM 4171 C C . GLU B 1 227 ? -7.039 20.203 -1.692 1 90.81 227 GLU B C 1
ATOM 4173 O O . GLU B 1 227 ? -7.91 20.156 -2.564 1 90.81 227 GLU B O 1
ATOM 4178 N N . GLY B 1 228 ? -7.32 20.203 -0.393 1 91.94 228 GLY B N 1
ATOM 4179 C CA . GLY B 1 228 ? -8.672 20.453 0.091 1 91.94 228 GLY B CA 1
ATOM 4180 C C . GLY B 1 228 ? -9.344 19.219 0.661 1 91.94 228 GLY B C 1
ATOM 4181 O O . GLY B 1 228 ? -10.336 19.328 1.377 1 91.94 228 GLY B O 1
ATOM 4182 N N . TYR B 1 229 ? -8.867 18.047 0.402 1 93.5 229 TYR B N 1
ATOM 4183 C CA . TYR B 1 229 ? -9.492 16.812 0.859 1 93.5 229 TYR B CA 1
ATOM 4184 C C . TYR B 1 229 ? -9.141 16.531 2.314 1 93.5 229 TYR B C 1
ATOM 4186 O O . TYR B 1 229 ? -9.633 15.562 2.9 1 93.5 229 TYR B O 1
ATOM 4194 N N . GLU B 1 230 ? -8.352 17.484 2.934 1 94.44 230 GLU B N 1
ATOM 4195 C CA . GLU B 1 230 ? -7.949 17.297 4.324 1 94.44 230 GLU B CA 1
ATOM 4196 C C . GLU B 1 230 ? -9.164 17.25 5.25 1 94.44 230 GLU B C 1
ATOM 4198 O O . GLU B 1 230 ? -9.164 16.531 6.246 1 94.44 230 GLU B O 1
ATOM 4203 N N . TYR B 1 231 ? -10.148 17.938 4.891 1 95.44 231 TYR B N 1
ATOM 4204 C CA . TYR B 1 231 ? -11.305 18.047 5.773 1 95.44 231 TYR B CA 1
ATOM 4205 C C . TYR B 1 231 ? -12.023 16.703 5.902 1 95.44 231 TYR B C 1
ATOM 4207 O O . TYR B 1 231 ? -12.312 16.25 7.012 1 95.44 231 TYR B O 1
ATOM 4215 N N . GLU B 1 232 ? -12.258 16.062 4.797 1 94.56 232 GLU B N 1
ATOM 4216 C CA . GLU B 1 232 ? -12.93 14.766 4.84 1 94.56 232 GLU B CA 1
ATOM 4217 C C . GLU B 1 232 ? -12.031 13.695 5.461 1 94.56 232 GLU B C 1
ATOM 4219 O O . GLU B 1 232 ? -12.508 12.812 6.176 1 94.56 232 GLU B O 1
ATOM 4224 N N . VAL B 1 233 ? -10.789 13.734 5.145 1 97.31 233 VAL B N 1
ATOM 4225 C CA . VAL B 1 233 ? -9.844 12.766 5.684 1 97.31 233 VAL B CA 1
ATOM 4226 C C . VAL B 1 233 ? -9.781 12.891 7.203 1 97.31 233 VAL B C 1
ATOM 4228 O O . VAL B 1 233 ? -9.906 11.898 7.922 1 97.31 233 VAL B O 1
ATOM 4231 N N . VAL B 1 234 ? -9.664 14.133 7.73 1 97.06 234 VAL B N 1
ATOM 4232 C CA . VAL B 1 234 ? -9.539 14.375 9.164 1 97.06 234 VAL B CA 1
ATOM 4233 C C . VAL B 1 234 ? -10.852 14.023 9.867 1 97.06 234 VAL B C 1
ATOM 4235 O O . VAL B 1 234 ? -10.852 13.422 10.938 1 97.06 234 VAL B O 1
ATOM 4238 N N . ASP B 1 235 ? -11.945 14.406 9.242 1 95.94 235 ASP B N 1
ATOM 4239 C CA . ASP B 1 235 ? -13.242 14.039 9.812 1 95.94 235 ASP B CA 1
ATOM 4240 C C . ASP B 1 235 ? -13.352 12.531 10 1 95.94 235 ASP B C 1
ATOM 4242 O O . ASP B 1 235 ? -13.805 12.062 11.039 1 95.94 235 ASP B O 1
ATOM 4246 N N . THR B 1 236 ? -12.938 11.781 9.031 1 95.5 236 THR B N 1
ATOM 4247 C CA . THR B 1 236 ? -12.992 10.328 9.094 1 95.5 236 THR B CA 1
ATOM 4248 C C . THR B 1 236 ? -12.047 9.805 10.18 1 95.5 236 THR B C 1
ATOM 4250 O O . THR B 1 236 ? -12.43 8.938 10.969 1 95.5 236 THR B O 1
ATOM 4253 N N . LEU B 1 237 ? -10.852 10.32 10.281 1 96.56 237 LEU B N 1
ATOM 4254 C CA . LEU B 1 237 ? -9.883 9.938 11.305 1 96.56 237 LEU B CA 1
ATOM 4255 C C . LEU B 1 237 ? -10.469 10.117 12.695 1 96.56 237 LEU B C 1
ATOM 4257 O O . LEU B 1 237 ? -10.32 9.242 13.555 1 96.56 237 LEU B O 1
ATOM 4261 N N . LEU B 1 238 ? -11.125 11.203 12.891 1 95.19 238 LEU B N 1
ATOM 4262 C CA . LEU B 1 238 ? -11.68 11.531 14.203 1 95.19 238 LEU B CA 1
ATOM 4263 C C . LEU B 1 238 ? -12.891 10.656 14.508 1 95.19 238 LEU B C 1
ATOM 4265 O O . LEU B 1 238 ? -13.008 10.109 15.609 1 95.19 238 LEU B O 1
ATOM 4269 N N . ARG B 1 239 ? -13.695 10.445 13.547 1 93.44 239 ARG B N 1
ATOM 4270 C CA . ARG B 1 239 ? -14.945 9.711 13.75 1 93.44 239 ARG B CA 1
ATOM 4271 C C . ARG B 1 239 ? -14.672 8.234 14.016 1 93.44 239 ARG B C 1
ATOM 4273 O O . ARG B 1 239 ? -15.352 7.609 14.836 1 93.44 239 ARG B O 1
ATOM 4280 N N . ASP B 1 240 ? -13.742 7.707 13.297 1 92.19 240 ASP B N 1
ATOM 4281 C CA . ASP B 1 240 ? -13.562 6.266 13.445 1 92.19 240 ASP B CA 1
ATOM 4282 C C . ASP B 1 240 ? -12.43 5.953 14.43 1 92.19 240 ASP B C 1
ATOM 4284 O O . ASP B 1 240 ? -12.094 4.789 14.633 1 92.19 240 ASP B O 1
ATOM 4288 N N . GLY B 1 241 ? -11.797 6.965 15.016 1 92.38 241 GLY B N 1
ATOM 4289 C CA . GLY B 1 241 ? -10.852 6.809 16.109 1 92.38 241 GLY B CA 1
ATOM 4290 C C . GLY B 1 241 ? -9.43 6.57 15.633 1 92.38 241 GLY B C 1
ATOM 4291 O O . GLY B 1 241 ? -8.508 6.469 16.453 1 92.38 241 GLY B O 1
ATOM 4292 N N . THR B 1 242 ? -9.195 6.523 14.336 1 95.62 242 THR B N 1
ATOM 4293 C CA . THR B 1 242 ? -7.867 6.199 13.828 1 95.62 242 THR B CA 1
ATOM 4294 C C . THR B 1 242 ? -6.914 7.379 14 1 95.62 242 THR B C 1
ATOM 4296 O O . THR B 1 242 ? -5.699 7.23 13.859 1 95.62 242 THR B O 1
ATOM 4299 N N . ALA B 1 243 ? -7.414 8.562 14.414 1 95.56 243 ALA B N 1
ATOM 4300 C CA . ALA B 1 243 ? -6.543 9.688 14.742 1 95.56 243 ALA B CA 1
ATOM 4301 C C . ALA B 1 243 ? -5.582 9.32 15.867 1 95.56 243 ALA B C 1
ATOM 4303 O O . ALA B 1 243 ? -4.461 9.836 15.93 1 95.56 243 ALA B O 1
ATOM 4304 N N . GLU B 1 244 ? -5.984 8.398 16.703 1 93.06 244 GLU B N 1
ATOM 4305 C CA . GLU B 1 244 ? -5.184 7.988 17.859 1 93.06 244 GLU B CA 1
ATOM 4306 C C . GLU B 1 244 ? -3.895 7.301 17.422 1 93.06 244 GLU B C 1
ATOM 4308 O O . GLU B 1 244 ? -2.961 7.16 18.219 1 93.06 244 GLU B O 1
ATOM 4313 N N . LEU B 1 245 ? -3.861 6.875 16.219 1 96.44 245 LEU B N 1
ATOM 4314 C CA . LEU B 1 245 ? -2.695 6.16 15.703 1 96.44 245 LEU B CA 1
ATOM 4315 C C . LEU B 1 245 ? -1.618 7.137 15.242 1 96.44 245 LEU B C 1
ATOM 4317 O O . LEU B 1 245 ? -0.479 6.734 14.992 1 96.44 245 LEU B O 1
ATOM 4321 N N . ILE B 1 246 ? -1.916 8.414 15.141 1 96.94 246 ILE B N 1
ATOM 4322 C CA . ILE B 1 246 ? -1.005 9.422 14.617 1 96.94 246 ILE B CA 1
ATOM 4323 C C . ILE B 1 246 ? -0.411 10.234 15.766 1 96.94 246 ILE B C 1
ATOM 4325 O O . ILE B 1 246 ? -1.146 10.797 16.578 1 96.94 246 ILE B O 1
ATOM 4329 N N . ASP B 1 247 ? 0.875 10.297 15.805 1 96.44 247 ASP B N 1
ATOM 4330 C CA . ASP B 1 247 ? 1.524 11.086 16.844 1 96.44 247 ASP B CA 1
ATOM 4331 C C . ASP B 1 247 ? 1.682 12.539 16.422 1 96.44 247 ASP B C 1
ATOM 4333 O O . ASP B 1 247 ? 1.46 13.453 17.219 1 96.44 247 ASP B O 1
ATOM 4337 N N . GLU B 1 248 ? 2.082 12.773 15.234 1 94.94 248 GLU B N 1
ATOM 4338 C CA . GLU B 1 248 ? 2.26 14.117 14.688 1 94.94 248 GLU B CA 1
ATOM 4339 C C . GLU B 1 248 ? 1.728 14.203 13.258 1 94.94 248 GLU B C 1
ATOM 4341 O O . GLU B 1 248 ? 1.951 13.297 12.445 1 94.94 248 GLU B O 1
ATOM 4346 N N . ILE B 1 249 ? 1.048 15.305 12.984 1 95.31 249 ILE B N 1
ATOM 4347 C CA . ILE B 1 249 ? 0.653 15.562 11.602 1 95.31 249 ILE B CA 1
ATOM 4348 C C . ILE B 1 249 ? 0.993 17 11.227 1 95.31 249 ILE B C 1
ATOM 4350 O O . ILE B 1 249 ? 0.623 17.938 11.945 1 95.31 249 ILE B O 1
ATOM 4354 N N . MET B 1 250 ? 1.781 17.156 10.211 1 91.62 250 MET B N 1
ATOM 4355 C CA . MET B 1 250 ? 2.041 18.422 9.539 1 91.62 250 MET B CA 1
ATOM 4356 C C . MET B 1 250 ? 1.122 18.594 8.336 1 91.62 250 MET B C 1
ATOM 4358 O O . MET B 1 250 ? 1.275 17.906 7.324 1 91.62 250 MET B O 1
ATOM 4362 N N . LEU B 1 251 ? 0.26 19.562 8.422 1 91.69 251 LEU B N 1
ATOM 4363 C CA . LEU B 1 251 ? -0.852 19.578 7.473 1 91.69 251 LEU B CA 1
ATOM 4364 C C . LEU B 1 251 ? -0.954 20.938 6.773 1 91.69 251 LEU B C 1
ATOM 4366 O O . LEU B 1 251 ? -0.943 21.984 7.43 1 91.69 251 LEU B O 1
ATOM 4370 N N . GLU B 1 252 ? -0.981 20.906 5.488 1 90.38 252 GLU B N 1
ATOM 4371 C CA . GLU B 1 252 ? -1.435 22.094 4.75 1 90.38 252 GLU B CA 1
ATOM 4372 C C . GLU B 1 252 ? -2.953 22.094 4.594 1 90.38 252 GLU B C 1
ATOM 4374 O O . GLU B 1 252 ? -3.504 21.297 3.828 1 90.38 252 GLU B O 1
ATOM 4379 N N . VAL B 1 253 ? -3.594 22.984 5.234 1 91.62 253 VAL B N 1
ATOM 4380 C CA . VAL B 1 253 ? -5.051 23.047 5.18 1 91.62 253 VAL B CA 1
ATOM 4381 C C . VAL B 1 253 ? -5.484 24.156 4.215 1 91.62 253 VAL B C 1
ATOM 4383 O O . VAL B 1 253 ? -5.062 25.297 4.34 1 91.62 253 VAL B O 1
ATOM 4386 N N . HIS B 1 254 ? -6.328 23.781 3.283 1 92.38 254 HIS B N 1
ATOM 4387 C CA . HIS B 1 254 ? -6.801 24.719 2.268 1 92.38 254 HIS B CA 1
ATOM 4388 C C . HIS B 1 254 ? -8.109 25.375 2.686 1 92.38 254 HIS B C 1
ATOM 4390 O O . HIS B 1 254 ? -9.039 24.688 3.133 1 92.38 254 HIS B O 1
ATOM 4396 N N . TYR B 1 255 ? -8.18 26.672 2.531 1 91.81 255 TYR B N 1
ATOM 4397 C CA . TYR B 1 255 ? -9.359 27.453 2.869 1 91.81 255 TYR B CA 1
ATOM 4398 C C . TYR B 1 255 ? -9.336 28.797 2.156 1 91.81 255 TYR B C 1
ATOM 4400 O O . TYR B 1 255 ? -8.297 29.219 1.646 1 91.81 255 TYR B O 1
ATOM 4408 N N . SER B 1 256 ? -10.523 29.359 2.08 1 91.88 256 SER B N 1
ATOM 4409 C CA . SER B 1 256 ? -10.617 30.688 1.483 1 91.88 256 SER B CA 1
ATOM 4410 C C . SER B 1 256 ? -10.266 31.781 2.492 1 91.88 256 SER B C 1
ATOM 4412 O O . SER B 1 256 ? -10.727 31.75 3.633 1 91.88 256 SER B O 1
ATOM 4414 N N . HIS B 1 257 ? -9.398 32.688 2.105 1 89.88 257 HIS B N 1
ATOM 4415 C CA . HIS B 1 257 ? -8.984 33.844 2.9 1 89.88 257 HIS B CA 1
ATOM 4416 C C . HIS B 1 257 ? -8.32 34.906 2.031 1 89.88 257 HIS B C 1
ATOM 4418 O O . HIS B 1 257 ? -7.539 34.562 1.136 1 89.88 257 HIS B O 1
ATOM 4424 N N . PRO B 1 258 ? -8.641 36.156 2.307 1 87.69 258 PRO B N 1
ATOM 4425 C CA . PRO B 1 258 ? -8.086 37.219 1.471 1 87.69 258 PRO B CA 1
ATOM 4426 C C . PRO B 1 258 ? -6.559 37.219 1.429 1 87.69 258 PRO B C 1
ATOM 4428 O O . PRO B 1 258 ? -5.961 37.469 0.377 1 87.69 258 PRO B O 1
ATOM 4431 N N . ASP B 1 259 ? -5.953 36.938 2.51 1 83.69 259 ASP B N 1
ATOM 4432 C CA . ASP B 1 259 ? -4.496 36.906 2.557 1 83.69 259 ASP B CA 1
ATOM 4433 C C . ASP B 1 259 ? -3.938 35.75 1.721 1 83.69 259 ASP B C 1
ATOM 4435 O O . ASP B 1 259 ? -2.881 35.875 1.099 1 83.69 259 ASP B O 1
ATOM 4439 N N . MET B 1 260 ? -4.648 34.625 1.79 1 86.12 260 MET B N 1
ATOM 4440 C CA . MET B 1 260 ? -4.215 33.469 1.002 1 86.12 260 MET B CA 1
ATOM 4441 C C . MET B 1 260 ? -4.398 33.75 -0.489 1 86.12 260 MET B C 1
ATOM 4443 O O . MET B 1 260 ? -3.592 33.312 -1.307 1 86.12 260 MET B O 1
ATOM 4447 N N . LEU B 1 261 ? -5.508 34.344 -0.831 1 87.94 261 LEU B N 1
ATOM 4448 C CA . LEU B 1 261 ? -5.738 34.75 -2.215 1 87.94 261 LEU B CA 1
ATOM 4449 C C . LEU B 1 261 ? -4.613 35.656 -2.715 1 87.94 261 LEU B C 1
ATOM 4451 O O . LEU B 1 261 ? -4.07 35.406 -3.801 1 87.94 261 LEU B O 1
ATOM 4455 N N . ARG B 1 262 ? -4.285 36.656 -1.93 1 85 262 ARG B N 1
ATOM 4456 C CA . ARG B 1 262 ? -3.268 37.625 -2.311 1 85 262 ARG B CA 1
ATOM 4457 C C . ARG B 1 262 ? -1.897 36.969 -2.432 1 85 262 ARG B C 1
ATOM 4459 O O . ARG B 1 262 ? -1.165 37.219 -3.391 1 85 262 ARG B O 1
ATOM 4466 N N . ALA B 1 263 ? -1.56 36.125 -1.498 1 79.44 263 ALA B N 1
ATOM 4467 C CA . ALA B 1 263 ? -0.201 35.625 -1.393 1 79.44 263 ALA B CA 1
ATOM 4468 C C . ALA B 1 263 ? -0.016 34.375 -2.281 1 79.44 263 ALA B C 1
ATOM 4470 O O . ALA B 1 263 ? 1.066 34.156 -2.828 1 79.44 263 ALA B O 1
ATOM 4471 N N . PHE B 1 264 ? -1.086 33.531 -2.428 1 82.94 264 PHE B N 1
ATOM 4472 C CA . PHE B 1 264 ? -0.896 32.25 -3.051 1 82.94 264 PHE B CA 1
ATOM 4473 C C . PHE B 1 264 ? -1.935 32 -4.141 1 82.94 264 PHE B C 1
ATOM 4475 O O . PHE B 1 264 ? -2.002 30.906 -4.719 1 82.94 264 PHE B O 1
ATOM 4482 N N . ARG B 1 265 ? -2.777 33 -4.379 1 88.31 265 ARG B N 1
ATOM 4483 C CA . ARG B 1 265 ? -3.809 32.938 -5.406 1 88.31 265 ARG B CA 1
ATOM 4484 C C . ARG B 1 265 ? -4.828 31.859 -5.105 1 88.31 265 ARG B C 1
ATOM 4486 O O . ARG B 1 265 ? -5.402 31.266 -6.023 1 88.31 265 ARG B O 1
ATOM 4493 N N . TRP B 1 266 ? -4.941 31.562 -3.826 1 90.12 266 TRP B N 1
ATOM 4494 C CA . TRP B 1 266 ? -5.961 30.609 -3.424 1 90.12 266 TRP B CA 1
ATOM 4495 C C . TRP B 1 266 ? -7.359 31.141 -3.736 1 90.12 266 TRP B C 1
ATOM 4497 O O . TRP B 1 266 ? -7.688 32.281 -3.406 1 90.12 266 TRP B O 1
ATOM 4507 N N . CYS B 1 267 ? -8.133 30.297 -4.48 1 91.38 267 CYS B N 1
ATOM 4508 C CA . CYS B 1 267 ? -9.539 30.562 -4.773 1 91.38 267 CYS B CA 1
ATOM 4509 C C . CYS B 1 267 ? -9.688 31.688 -5.781 1 91.38 267 CYS B C 1
ATOM 4511 O O . CYS B 1 267 ? -10.75 32.312 -5.883 1 91.38 267 CYS B O 1
ATOM 4513 N N . LYS B 1 268 ? -8.562 32.094 -6.371 1 90.88 268 LYS B N 1
ATOM 4514 C CA . LYS B 1 268 ? -8.719 32.938 -7.551 1 90.88 268 LYS B CA 1
ATOM 4515 C C . LYS B 1 268 ? -9.602 32.281 -8.594 1 90.88 268 LYS B C 1
ATOM 4517 O O . LYS B 1 268 ? -10.5 32.906 -9.156 1 90.88 268 LYS B O 1
ATOM 4522 N N . THR B 1 269 ? -9.195 31.016 -8.836 1 88.12 269 THR B N 1
ATOM 4523 C CA . THR B 1 269 ? -10.109 30.109 -9.539 1 88.12 269 THR B CA 1
ATOM 4524 C C . THR B 1 269 ? -10.875 29.25 -8.539 1 88.12 269 THR B C 1
ATOM 4526 O O . THR B 1 269 ? -10.273 28.594 -7.68 1 88.12 269 THR B O 1
ATOM 4529 N N . PRO B 1 270 ? -12.117 29.328 -8.703 1 87.06 270 PRO B N 1
ATOM 4530 C CA . PRO B 1 270 ? -12.914 28.578 -7.711 1 87.06 270 PRO B CA 1
ATOM 4531 C C . PRO B 1 270 ? -12.57 27.094 -7.668 1 87.06 270 PRO B C 1
ATOM 4533 O O . PRO B 1 270 ? -12.398 26.469 -8.719 1 87.06 270 PRO B O 1
ATOM 4536 N N . GLN B 1 271 ? -12.32 26.609 -6.484 1 87.75 271 GLN B N 1
ATOM 4537 C CA . GLN B 1 271 ? -12.164 25.188 -6.148 1 87.75 271 GLN B CA 1
ATOM 4538 C C . GLN B 1 271 ? -13.211 24.75 -5.137 1 87.75 271 GLN B C 1
ATOM 4540 O O . GLN B 1 271 ? -13.812 25.578 -4.449 1 87.75 271 GLN B O 1
ATOM 4545 N N . PHE B 1 272 ? -13.43 23.422 -5.062 1 85.81 272 PHE B N 1
ATOM 4546 C CA . PHE B 1 272 ? -14.477 22.922 -4.172 1 85.81 272 PHE B CA 1
ATOM 4547 C C . PHE B 1 272 ? -14.18 23.297 -2.727 1 85.81 272 PHE B C 1
ATOM 4549 O O . PHE B 1 272 ? -15.102 23.516 -1.933 1 85.81 272 PHE B O 1
ATOM 4556 N N . TRP B 1 273 ? -12.914 23.422 -2.375 1 92 273 TRP B N 1
ATOM 4557 C CA . TRP B 1 273 ? -12.531 23.641 -0.985 1 92 273 TRP B CA 1
ATOM 4558 C C . TRP B 1 273 ? -12.586 25.125 -0.63 1 92 273 TRP B C 1
ATOM 4560 O O . TRP B 1 273 ? -12.391 25.5 0.527 1 92 273 TRP B O 1
ATOM 4570 N N . CYS B 1 274 ? -12.898 26 -1.603 1 93.25 274 CYS B N 1
ATOM 4571 C CA . CYS B 1 274 ? -13 27.422 -1.339 1 93.25 274 CYS B CA 1
ATOM 4572 C C . CYS B 1 274 ? -14.188 27.734 -0.429 1 93.25 274 CYS B C 1
ATOM 4574 O O . CYS B 1 274 ? -14.305 28.828 0.102 1 93.25 274 CYS B O 1
ATOM 4576 N N . LYS B 1 275 ? -15.023 26.75 -0.212 1 93.25 275 LYS B N 1
ATOM 4577 C CA . LYS B 1 275 ? -16.156 26.906 0.702 1 93.25 275 LYS B CA 1
ATOM 4578 C C . LYS B 1 275 ? -15.68 26.938 2.154 1 93.25 275 LYS B C 1
ATOM 4580 O O . LYS B 1 275 ? -16.406 27.406 3.037 1 93.25 275 LYS B O 1
ATOM 4585 N N . TYR B 1 276 ? -14.555 26.438 2.438 1 93.56 276 TYR B N 1
ATOM 4586 C CA . TYR B 1 276 ? -14.031 26.422 3.799 1 93.56 276 TYR B CA 1
ATOM 4587 C C . TYR B 1 276 ? -13.383 27.75 4.16 1 93.56 276 TYR B C 1
ATOM 4589 O O . TYR B 1 276 ? -12.75 28.391 3.314 1 93.56 276 TYR B O 1
ATOM 4597 N N . SER B 1 277 ? -13.531 28.109 5.438 1 91.31 277 SER B N 1
ATOM 4598 C CA . SER B 1 277 ? -12.992 29.359 5.957 1 91.31 277 SER B CA 1
ATOM 4599 C C . SER B 1 277 ? -11.82 29.109 6.902 1 91.31 277 SER B C 1
ATOM 4601 O O . SER B 1 277 ? -11.484 27.969 7.191 1 91.31 277 SER B O 1
ATOM 4603 N N . LEU B 1 278 ? -11.242 30.25 7.344 1 88.56 278 LEU B N 1
ATOM 4604 C CA . LEU B 1 278 ? -10.203 30.156 8.359 1 88.56 278 LEU B CA 1
ATOM 4605 C C . LEU B 1 278 ? -10.734 29.5 9.633 1 88.56 278 LEU B C 1
ATOM 4607 O O . LEU B 1 278 ? -10.008 28.781 10.305 1 88.56 278 LEU B O 1
ATOM 4611 N N . ASP B 1 279 ? -11.984 29.766 9.945 1 89.88 279 ASP B N 1
ATOM 4612 C CA . ASP B 1 279 ? -12.594 29.156 11.117 1 89.88 279 ASP B CA 1
ATOM 4613 C C . ASP B 1 279 ? -12.672 27.641 10.969 1 89.88 279 ASP B C 1
ATOM 4615 O O . ASP B 1 279 ? -12.461 26.906 11.938 1 89.88 279 ASP B O 1
ATOM 4619 N N . ASN B 1 280 ? -12.992 27.188 9.75 1 92.5 280 ASN B N 1
ATOM 4620 C CA . ASN B 1 280 ? -13.008 25.75 9.492 1 92.5 280 ASN B CA 1
ATOM 4621 C C . ASN B 1 280 ? -11.633 25.141 9.672 1 92.5 280 ASN B C 1
ATOM 4623 O O . ASN B 1 280 ? -11.5 24.078 10.281 1 92.5 280 ASN B O 1
ATOM 4627 N N . ALA B 1 281 ? -10.672 25.781 9.164 1 91.44 281 ALA B N 1
ATOM 4628 C CA . ALA B 1 281 ? -9.297 25.312 9.297 1 91.44 281 ALA B CA 1
ATOM 4629 C C . ALA B 1 281 ? -8.875 25.266 10.766 1 91.44 281 ALA B C 1
ATOM 4631 O O . ALA B 1 281 ? -8.25 24.297 11.203 1 91.44 281 ALA B O 1
ATOM 4632 N N . THR B 1 282 ? -9.227 26.297 11.508 1 88.31 282 THR B N 1
ATOM 4633 C CA . THR B 1 282 ? -8.914 26.344 12.93 1 88.31 282 THR B CA 1
ATOM 4634 C C . THR B 1 282 ? -9.57 25.188 13.672 1 88.31 282 THR B C 1
ATOM 4636 O O . THR B 1 282 ? -8.93 24.547 14.5 1 88.31 282 THR B O 1
ATOM 4639 N N . SER B 1 283 ? -10.781 24.969 13.336 1 91.19 283 SER B N 1
ATOM 4640 C CA . SER B 1 283 ? -11.516 23.875 13.977 1 91.19 283 SER B CA 1
ATOM 4641 C C . SER B 1 283 ? -10.875 22.531 13.68 1 91.19 283 SER B C 1
ATOM 4643 O O . SER B 1 283 ? -10.852 21.641 14.531 1 91.19 283 SER B O 1
ATOM 4645 N N . LEU B 1 284 ? -10.438 22.391 12.477 1 93.62 284 LEU B N 1
ATOM 4646 C CA . LEU B 1 284 ? -9.773 21.156 12.078 1 93.62 284 LEU B CA 1
ATOM 4647 C C . LEU B 1 284 ? -8.539 20.891 12.945 1 93.62 284 LEU B C 1
ATOM 4649 O O . LEU B 1 284 ? -8.406 19.828 13.531 1 93.62 284 LEU B O 1
ATOM 4653 N N . TYR B 1 285 ? -7.699 21.875 13.109 1 90.69 285 TYR B N 1
ATOM 4654 C CA . TYR B 1 285 ? -6.496 21.719 13.914 1 90.69 285 TYR B CA 1
ATOM 4655 C C . TYR B 1 285 ? -6.848 21.484 15.383 1 90.69 285 TYR B C 1
ATOM 4657 O O . TYR B 1 285 ? -6.242 20.641 16.047 1 90.69 285 TYR B O 1
ATOM 4665 N N . THR B 1 286 ? -7.805 22.234 15.875 1 89.81 286 THR B N 1
ATOM 4666 C CA . THR B 1 286 ? -8.203 22.109 17.266 1 89.81 286 THR B CA 1
ATOM 4667 C C . THR B 1 286 ? -8.742 20.719 17.562 1 89.81 286 THR B C 1
ATOM 4669 O O . THR B 1 286 ? -8.438 20.125 18.594 1 89.81 286 THR B O 1
ATOM 4672 N N . SER B 1 287 ? -9.477 20.234 16.625 1 92.94 287 SER B N 1
ATOM 4673 C CA . SER B 1 287 ? -10.047 18.891 16.797 1 92.94 287 SER B CA 1
ATOM 4674 C C . SER B 1 287 ? -8.953 17.828 16.781 1 92.94 287 SER B C 1
ATOM 4676 O O . SER B 1 287 ? -8.992 16.891 17.578 1 92.94 287 SER B O 1
ATOM 4678 N N . LEU B 1 288 ? -8.047 17.953 15.898 1 93.56 288 LEU B N 1
ATOM 4679 C CA . LEU B 1 288 ? -6.934 17.016 15.859 1 93.56 288 LEU B CA 1
ATOM 4680 C C . LEU B 1 288 ? -6.145 17.062 17.172 1 93.56 288 LEU B C 1
ATOM 4682 O O . LEU B 1 288 ? -5.863 16.016 17.766 1 93.56 288 LEU B O 1
ATOM 4686 N N . ARG B 1 289 ? -5.836 18.266 17.562 1 90.12 289 ARG B N 1
ATOM 4687 C CA . ARG B 1 289 ? -5.09 18.406 18.812 1 90.12 289 ARG B CA 1
ATOM 4688 C C . ARG B 1 289 ? -5.887 17.875 20 1 90.12 289 ARG B C 1
ATOM 4690 O O . ARG B 1 289 ? -5.328 17.219 20.875 1 90.12 289 ARG B O 1
ATOM 4697 N N . GLY B 1 290 ? -7.141 18.141 19.969 1 89.5 290 GLY B N 1
ATOM 4698 C CA . GLY B 1 290 ? -8.016 17.641 21.016 1 89.5 290 GLY B CA 1
ATOM 4699 C C . GLY B 1 290 ? -8.07 16.125 21.078 1 89.5 290 GLY B C 1
ATOM 4700 O O . GLY B 1 290 ? -8.391 15.555 22.125 1 89.5 290 GLY B O 1
ATOM 4701 N N . SER B 1 291 ? -7.777 15.477 20 1 90.69 291 SER B N 1
ATOM 4702 C CA . SER B 1 291 ? -7.805 14.023 19.938 1 90.69 291 SER B CA 1
ATOM 4703 C C . SER B 1 291 ? -6.449 13.43 20.312 1 90.69 291 SER B C 1
ATOM 4705 O O . SER B 1 291 ? -6.27 12.211 20.297 1 90.69 291 SER B O 1
ATOM 4707 N N . GLY B 1 292 ? -5.504 14.297 20.578 1 89.69 292 GLY B N 1
ATOM 4708 C CA . GLY B 1 292 ? -4.207 13.828 21.031 1 89.69 292 GLY B CA 1
ATOM 4709 C C . GLY B 1 292 ? -3.16 13.805 19.938 1 89.69 292 GLY B C 1
ATOM 4710 O O . GLY B 1 292 ? -2.061 13.281 20.125 1 89.69 292 GLY B O 1
ATOM 4711 N N . VAL B 1 293 ? -3.5 14.352 18.812 1 93.62 293 VAL B N 1
ATOM 4712 C CA . VAL B 1 293 ? -2.543 14.422 17.719 1 93.62 293 VAL B CA 1
ATOM 4713 C C . VAL B 1 293 ? -1.747 15.719 17.812 1 93.62 293 VAL B C 1
ATOM 4715 O O . VAL B 1 293 ? -2.32 16.797 18 1 93.62 293 VAL B O 1
ATOM 4718 N N . TYR B 1 294 ? -0.437 15.609 17.766 1 92.12 294 TYR B N 1
ATOM 4719 C CA . TYR B 1 294 ? 0.421 16.781 17.656 1 92.12 294 TYR B CA 1
ATOM 4720 C C . TYR B 1 294 ? 0.312 17.406 16.281 1 92.12 294 TYR B C 1
ATOM 4722 O O . TYR B 1 294 ? 1.179 17.203 15.422 1 92.12 294 TYR B O 1
ATOM 4730 N N . ALA B 1 295 ? -0.704 18.25 16.109 1 91.56 295 ALA B N 1
ATOM 4731 C CA . ALA B 1 295 ? -1.044 18.766 14.781 1 91.56 295 ALA B CA 1
ATOM 4732 C C . ALA B 1 295 ? -0.587 20.219 14.625 1 91.56 295 ALA B C 1
ATOM 4734 O O . ALA B 1 295 ? -0.833 21.047 15.5 1 91.56 295 ALA B O 1
ATOM 4735 N N . HIS B 1 296 ? 0.059 20.484 13.555 1 86.69 296 HIS B N 1
ATOM 4736 C CA . HIS B 1 296 ? 0.445 21.859 13.273 1 86.69 296 HIS B CA 1
ATOM 4737 C C . HIS B 1 296 ? 0.563 22.094 11.766 1 86.69 296 HIS B C 1
ATOM 4739 O O . HIS B 1 296 ? 0.566 21.141 10.984 1 86.69 296 HIS B O 1
ATOM 4745 N N . THR B 1 297 ? 0.646 23.328 1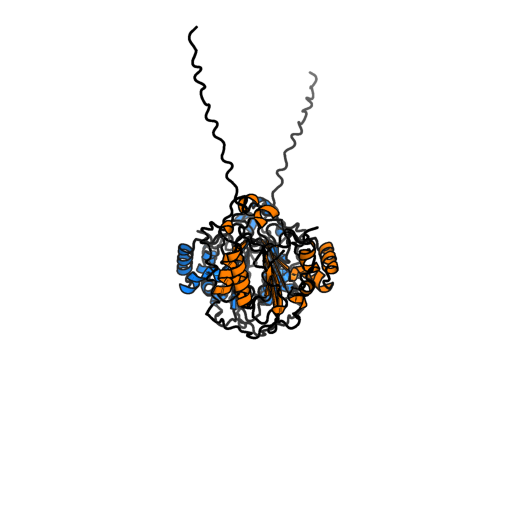1.359 1 84.62 297 THR B N 1
ATOM 4746 C CA . THR B 1 297 ? 0.607 23.719 9.953 1 84.62 297 THR B CA 1
ATOM 4747 C C . THR B 1 297 ? 1.925 23.375 9.258 1 84.62 297 THR B C 1
ATOM 4749 O O . THR B 1 297 ? 2.973 23.328 9.906 1 84.62 297 THR B O 1
ATOM 4752 N N . TRP B 1 298 ? 1.823 23.125 8.023 1 80.25 298 TRP B N 1
ATOM 4753 C CA . TRP B 1 298 ? 2.906 22.969 7.059 1 80.25 298 TRP B CA 1
ATOM 4754 C C . TRP B 1 298 ? 2.457 23.375 5.66 1 80.25 298 TRP B C 1
ATOM 4756 O O . TRP B 1 298 ? 1.325 23.094 5.262 1 80.25 298 TRP B O 1
ATOM 4766 N N . PRO B 1 299 ? 3.307 23.891 4.883 1 78 299 PRO B N 1
ATOM 4767 C CA . PRO B 1 299 ? 4.617 24.484 5.152 1 78 299 PRO B CA 1
ATOM 4768 C C . PRO B 1 299 ? 4.523 25.797 5.914 1 78 299 PRO B C 1
ATOM 4770 O O . PRO B 1 299 ? 3.521 26.516 5.809 1 78 299 PRO B O 1
#

InterPro domains:
  IPR006342 Methyltransferase FkbM [PF05050] (169-259)

Solvent-accessible surface area (backbone atoms only — not comparable to full-atom values): 33213 Å² total; per-residue (Å²): 138,80,81,73,77,74,79,77,76,80,80,82,78,82,75,78,75,74,74,80,64,50,75,37,53,74,58,76,33,42,71,69,89,69,83,66,71,79,71,63,43,92,58,59,51,75,43,78,61,83,75,86,61,97,46,82,56,47,45,68,74,75,70,68,66,82,58,48,69,73,82,56,73,86,74,60,71,53,46,54,86,84,48,67,74,48,52,69,66,35,59,57,88,50,50,61,63,81,76,46,75,68,84,80,26,78,43,34,38,38,36,32,37,52,30,52,28,34,73,31,86,95,37,75,62,7,53,52,38,37,30,56,62,39,53,65,56,51,74,43,64,34,36,41,36,24,30,48,51,83,82,50,47,44,67,63,60,70,71,59,38,32,51,56,37,36,73,45,64,27,53,66,72,55,32,72,50,38,54,57,34,43,46,71,42,49,22,39,73,30,53,54,42,36,46,80,22,39,42,26,27,42,14,48,50,34,43,45,50,58,55,51,54,63,42,36,25,30,38,26,39,37,39,40,45,61,90,38,46,54,57,52,30,50,46,45,20,33,53,71,35,50,40,58,43,34,49,31,36,36,35,40,79,58,46,37,44,74,64,44,26,71,75,69,50,43,55,71,63,84,50,87,37,43,78,34,34,62,67,44,51,50,37,50,47,50,48,39,39,72,59,64,20,52,52,46,64,28,92,136,81,81,76,78,73,79,78,78,79,81,83,76,83,77,80,76,74,75,81,63,52,75,39,55,74,57,76,34,43,70,68,86,68,84,66,70,79,71,66,42,93,59,58,50,75,35,81,63,81,76,87,58,97,43,73,58,47,46,67,73,77,69,67,67,81,59,48,71,73,80,58,77,85,75,62,71,53,45,51,84,88,47,68,76,49,52,66,68,32,59,58,85,48,48,59,64,81,75,47,75,67,86,79,26,79,44,34,39,40,36,32,36,50,30,50,30,35,74,34,84,94,38,76,62,6,53,53,37,39,29,55,64,41,53,67,58,51,73,42,64,34,37,41,36,24,31,48,51,82,83,49,48,41,67,63,59,70,72,59,37,31,50,54,37,36,73,45,64,26,54,66,72,54,32,72,50,39,53,55,34,44,44,72,42,50,22,40,72,29,54,55,42,36,47,78,22,39,42,27,27,41,14,47,51,34,43,45,50,57,53,52,54,62,40,34,24,29,38,27,40,36,38,38,43,61,89,36,46,53,57,51,30,50,46,45,20,33,50,70,39,52,40,59,44,35,49,32,35,34,35,40,79,58,44,35,44,72,66,45,26,73,72,68,48,43,56,72,62,85,50,87,38,44,78,33,35,63,66,44,52,50,37,49,46,52,45,41,40,72,60,64,20,52,54,46,63,29,88

Organism: Prymnesium parvum (NCBI:txid97485)

Foldseek 3Di:
DPPPPPPPPPPPPPPPPPPPQPPQRVLVWFDDPCPPDPDPLVPLDFAPDPDDFPDDDAQFPPQDLVQPDDPPLPADQEPDLPDPPCRQVPLSSQDSVNVTDQVQFPFEEEEEAQQFEQDDVPDCRHVLSVCLSPVSNLPGQAYEYEAQRPPRYDQDPLVVQLVSSVVSPHDNVCSNCVVVRYHYDNEAEACDWAVPIVNTYHHPLCCCCPVVVAGSSYEYEYEHDRPQRLSRNLSSCRHNVVLSRYAEYAYAHAEADPSCCVRPVRCVPPDPNPVHHSVSVVSSQVSSVVSNHSYGYDD/DDDPPPPPPPPPPPPPPPPPQPPQRVLVWFDDPCPPDPDPLVPLDFAPDDDDFPDADAQFPPQDLVLPDDPPLPDFQEPDLPDPPCCQVVLSSQPSVNVTDQVQFPFEEEEEAQQFEQDDVPDCRHVLSVCLSPVSNLPGQAYEYEAQRPPRYDQDPLVVQLVSSVVSPHDNVCSNCVVVRYHYDNEAEACDWAVVIRNTYHYPLCCCCPVVVAGSSYEYEYEHDRPQRLSRNLSSCRNVVVLSRYAEYAYAHAEADPSCCVRPVRCVPPDPNPVHHSVSVVSSQVSSVVSNHSYGYDD